Protein AF-A0A7Y0ES72-F1 (afdb_monomer)

Nearest PDB structures (foldseek):
  1p59-assembly1_A  TM=8.382E-01  e=2.654E-06  Geobacillus stearothermophilus
  1orp-assembly1_A  TM=8.183E-01  e=2.174E-06  Geobacillus stearothermophilus
  8a5g-assembly1_A  TM=7.424E-01  e=1.309E-05  Deinococcus radiodurans R1 = ATCC 13939 = DSM 20539
  4uob-assembly1_A  TM=7.318E-01  e=1.072E-05  Deinococcus radiodurans R1 = ATCC 13939 = DSM 20539
  2c2q-assembly1_A  TM=6.727E-01  e=1.117E-04  Deinococcus radiodurans R1 = ATCC 13939 = DSM 20539

Secondary structure (DSSP, 8-state):
-PPPEEE-HHHHHHHHHHHH--------SSHHHHHHHHHHHTTS-HHHHHHHHHHHHHTT--SHHHHHHS-HHHHHHHTGGGSSHHHHHHHHHHHHHHHHHHHSSS-TT-HHHHHHTTTTS-HHHHHHHHHHSTT--HHHHHHIIIIIS--------HHHHHHHHHTT-----SSHHHHHHHHGGGTTTS-HHHHHHHHHHHHHHHHH--SHHHHHHSGGGGEEE-----EEEE--S--B--TT--EEEEESS--HHHHHTTSSS-STT--HHHHHHHHHT--TT--GGG-S-HHHHHHHHHHHHHHTTEEEEESEEEEEESTT-GGG-EEEEE--HHHHHTTS---EEEEESHHHHHHIIIIIHHHHHHTT-TT--EEEEPP-STT-TTS-HHHHHHHHHHHHHHHH---

Mean predicted aligned error: 9.81 Å

Sequence (411 aa):
MSDVTTVTVRGLYETLLGLLGPTHWWPADCRFEIAMGAILTQNTAWSNVERALGRLKAADALHPQAIVELPADELAELIRSAGYCRTKAGYLQSFCAWLLQVCDDQDCLDDDRLRRCVDDRTDDELRAELLSIRGIGGETADDLMLYVFDRPAFIADRYARRMFETLGVRDLKSSYEGFHARVQPHVDSWSVEDLKEFHGLIDEFGKTCRSETDWQESVLSRYRLTFEKLEHVEHEFGPVWNADSRVLVLGSMPSPKSRQMRFYYGHPQNRFWPVMAAIFDDDSCLNPNGAISADALVEARRQFALRHHVALWDVVASCDIAGASDASIRNVVPNDIASIVARSNITHVFTTGAKAGQLYRKLCMPALAAAGFRELPMDVLPSTSPANAAMCLNRLVDAYRCVADCAVLSQ

Radius of gyration: 26.35 Å; Cα contacts (8 Å, |Δi|>4): 631; chains: 1; bounding box: 73×39×67 Å

Solvent-accessible surface area (backbone atoms only — not comparable to full-atom values): 22328 Å² total; per-residue (Å²): 131,82,77,71,43,81,30,38,70,66,50,46,46,54,50,44,41,74,73,71,46,89,61,80,46,75,96,60,95,46,37,66,55,44,50,53,45,51,63,36,36,61,94,35,62,63,77,28,29,54,53,14,54,52,38,26,54,75,65,70,36,76,40,51,62,45,45,53,70,44,55,59,70,60,44,15,58,46,30,42,66,20,48,68,20,67,62,48,32,53,23,54,27,41,49,26,52,51,48,48,68,53,53,78,45,86,78,70,75,46,55,70,56,52,29,50,46,54,71,92,48,54,73,68,56,48,48,54,55,42,51,67,34,60,82,34,47,72,60,45,32,29,47,37,33,35,69,38,44,66,35,76,45,66,65,51,43,73,42,46,48,55,50,44,46,60,19,61,47,84,83,67,44,91,47,56,69,50,35,26,68,69,49,40,78,80,47,72,66,52,52,49,65,57,41,40,40,44,47,28,45,36,47,60,54,34,70,75,37,86,46,73,63,44,47,62,72,32,87,58,46,45,36,33,57,43,78,78,68,68,39,82,44,68,59,90,59,81,69,48,68,54,55,74,15,19,26,38,40,25,36,37,64,79,37,65,52,10,56,75,67,63,44,84,78,48,46,90,70,35,40,52,62,66,32,53,23,63,53,66,78,42,65,72,52,61,62,80,92,63,79,59,54,73,68,58,44,53,50,34,36,51,52,46,30,54,74,56,12,36,19,40,50,42,42,38,35,30,29,31,30,33,82,71,44,75,70,46,59,40,81,73,39,66,42,76,59,53,67,52,47,79,59,29,54,47,63,38,37,37,17,44,17,70,65,16,35,52,49,30,61,72,59,43,48,60,54,24,40,73,74,69,50,72,80,62,48,73,47,69,36,81,46,44,48,62,87,43,70,89,59,51,70,69,60,49,30,65,68,47,37,62,57,45,54,56,32,65,63,74,130

pLDDT: mean 92.51, std 7.6, range [45.53, 98.62]

Organism: NCBI:txid2675322

Foldseek 3Di:
DQAFAEAALVRVLVVLCVVPPFLPDDDDPALLLLLLQLLLPVVFDSVLSVQLSVLCVVVVCSFLVSLLPDDLVVQLVSSVSSPPSSQSSQQSNQVSVVQCVQLVDRRCGPLVSQLCSCVVDDPVRQLVVQCVGRSRDPQSSQSCCLRRNQHDAARLDPLVVLLLVLLPPDPQDPDSVSNRVVCVLSCVLPGSSSRSRSVSSSVVVSVQQPDNVSSCPDPSNSYHYDYQDWDKDFLPADKLAAQAAAEEEAEAHAAPQCVVLRHHQRDPQQCVLVLLCLLQVHNQLDQVPVPDDSVSSRVSVSCSCHVLSYMYDYQFRIFIARRGDLSNTHPTDGDQPLVRVVRHNYQEYEYADDSRVVSCVVPVQVVNVVSVNNNRYYDYAYHSDVVPVVDDSVNSNVRCNVVSVSSPDDD

InterPro domains:
  IPR003265 HhH-GPD domain [PF00730] (37-176)
  IPR003265 HhH-GPD domain [SM00478] (40-208)
  IPR003265 HhH-GPD domain [cd00056] (32-206)
  IPR005122 Uracil-DNA glycosylase-like [PF03167] (242-390)
  IPR011257 DNA glycosylase [SSF48150] (10-210)
  IPR026353 Hypoxanthine-DNA glycosylase [TIGR04274] (237-394)
  IPR036895 Uracil-DNA glycosylase-like domain superfamily [G3DSA:3.40.470.10] (232-407)
  IPR036895 Uracil-DNA glycosylase-like domain superfamily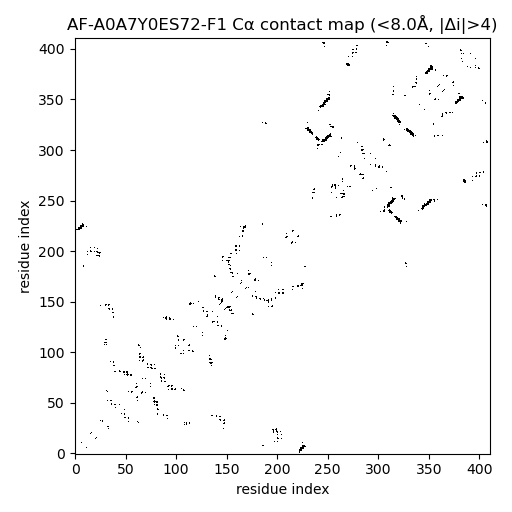 [SSF52141] (237-404)

Structure (mmCIF, N/CA/C/O backbone):
data_AF-A0A7Y0ES72-F1
#
_entry.id   AF-A0A7Y0ES72-F1
#
loop_
_atom_site.group_PDB
_atom_site.id
_atom_site.type_symbol
_atom_site.label_atom_id
_atom_site.label_alt_id
_atom_site.label_comp_id
_atom_site.label_asym_id
_atom_site.label_entity_id
_atom_site.label_seq_id
_atom_site.pdbx_PDB_ins_code
_atom_site.Cartn_x
_atom_site.Cartn_y
_atom_site.Cartn_z
_atom_site.occupancy
_atom_site.B_iso_or_equiv
_atom_site.auth_seq_id
_atom_site.auth_comp_id
_atom_site.auth_asym_id
_atom_site.auth_atom_id
_atom_site.pdbx_PDB_model_num
ATOM 1 N N . MET A 1 1 ? 25.112 15.294 24.352 1.00 45.53 1 MET A N 1
ATOM 2 C CA . MET A 1 1 ? 24.049 15.546 23.359 1.00 45.53 1 MET A CA 1
ATOM 3 C C . MET A 1 1 ? 23.875 14.241 22.616 1.00 45.53 1 MET A C 1
ATOM 5 O O . MET A 1 1 ? 24.814 13.838 21.951 1.00 45.53 1 MET A O 1
ATOM 9 N N . SER A 1 2 ? 22.793 13.505 22.863 1.00 57.16 2 SER A N 1
ATOM 10 C CA . SER A 1 2 ? 22.523 12.267 22.126 1.00 57.16 2 SER A CA 1
ATOM 11 C C . SER A 1 2 ? 22.350 12.604 20.647 1.00 57.16 2 SER A C 1
ATOM 13 O O . SER A 1 2 ? 21.584 13.518 20.335 1.00 57.16 2 SER A O 1
ATOM 15 N N . ASP A 1 3 ? 23.065 11.909 19.764 1.00 74.19 3 ASP A N 1
ATOM 16 C CA . ASP A 1 3 ? 22.938 12.099 18.319 1.00 74.19 3 ASP A CA 1
ATOM 17 C C . ASP A 1 3 ? 21.495 11.839 17.885 1.00 74.19 3 ASP A C 1
ATOM 19 O O . ASP A 1 3 ? 20.944 10.753 18.074 1.00 74.19 3 ASP A O 1
ATOM 23 N N . VAL A 1 4 ? 20.870 12.875 17.333 1.00 83.75 4 VAL A N 1
ATOM 24 C CA . VAL A 1 4 ? 19.517 12.795 16.795 1.00 83.75 4 VAL A CA 1
ATOM 25 C C . VAL A 1 4 ? 19.597 12.180 15.402 1.00 83.75 4 VAL A C 1
ATOM 27 O O . VAL A 1 4 ? 20.210 12.747 14.500 1.00 83.75 4 VAL A O 1
ATOM 30 N N . THR A 1 5 ? 18.969 11.021 15.220 1.00 91.81 5 THR A N 1
ATOM 31 C CA . THR A 1 5 ? 18.952 10.284 13.949 1.00 91.81 5 THR A CA 1
ATOM 32 C C . THR A 1 5 ? 17.715 10.656 13.137 1.00 91.81 5 THR A C 1
ATOM 34 O O . THR A 1 5 ? 16.609 10.709 13.666 1.00 91.81 5 THR A O 1
ATOM 37 N N . THR A 1 6 ? 17.869 10.906 11.840 1.00 91.94 6 THR A N 1
ATOM 38 C CA . THR A 1 6 ? 16.723 11.172 10.955 1.00 91.94 6 THR A CA 1
ATOM 39 C C . THR A 1 6 ? 16.151 9.862 10.411 1.00 91.94 6 THR A C 1
ATOM 41 O O . THR A 1 6 ? 16.920 8.988 10.019 1.00 91.94 6 THR A O 1
ATOM 44 N N . VAL A 1 7 ? 14.823 9.724 10.372 1.00 92.56 7 VAL A N 1
ATOM 45 C CA . VAL A 1 7 ? 14.117 8.542 9.844 1.00 92.56 7 VAL A CA 1
ATOM 46 C C . VAL A 1 7 ? 12.997 8.935 8.884 1.00 92.56 7 VAL A C 1
ATOM 48 O O . VAL A 1 7 ? 12.342 9.960 9.060 1.00 92.56 7 VAL A O 1
ATOM 51 N N . THR A 1 8 ? 12.759 8.112 7.865 1.00 91.81 8 THR A N 1
ATOM 52 C CA . THR A 1 8 ? 11.550 8.187 7.027 1.00 91.81 8 THR A CA 1
ATOM 53 C C . THR A 1 8 ? 10.389 7.448 7.701 1.00 91.81 8 THR A C 1
ATOM 55 O O . THR A 1 8 ? 10.585 6.785 8.719 1.00 91.81 8 THR A O 1
ATOM 58 N N . VAL A 1 9 ? 9.181 7.497 7.125 1.00 93.25 9 VAL A N 1
ATOM 59 C CA . VAL A 1 9 ? 8.044 6.678 7.597 1.00 93.25 9 VAL A CA 1
ATOM 60 C C . VAL A 1 9 ? 8.380 5.180 7.532 1.00 93.25 9 VAL A C 1
ATOM 62 O O . VAL A 1 9 ? 8.110 4.449 8.481 1.00 93.25 9 VAL A O 1
ATOM 65 N N . ARG A 1 10 ? 9.066 4.729 6.470 1.00 91.19 10 ARG A N 1
ATOM 66 C CA . ARG A 1 10 ? 9.542 3.339 6.382 1.00 91.19 10 ARG A CA 1
ATOM 67 C C . ARG A 1 10 ? 10.609 3.021 7.427 1.00 91.19 10 ARG A C 1
ATOM 69 O O . ARG A 1 10 ? 10.532 1.981 8.070 1.00 91.19 10 ARG A O 1
ATOM 76 N N . GLY A 1 11 ? 11.554 3.935 7.649 1.00 92.38 11 GLY A N 1
ATOM 77 C CA . GLY A 1 11 ? 12.556 3.775 8.703 1.00 92.38 11 GLY A CA 1
ATOM 78 C C . GLY A 1 11 ? 11.941 3.730 10.107 1.00 92.38 11 GLY A C 1
ATOM 79 O O . GLY A 1 11 ? 12.442 3.011 10.968 1.00 92.38 11 GLY A O 1
ATOM 80 N N . LEU A 1 12 ? 10.836 4.448 10.342 1.00 95.94 12 LEU A N 1
ATOM 81 C CA . LEU A 1 12 ? 10.063 4.352 11.581 1.00 95.94 12 LEU A CA 1
ATOM 82 C C . LEU A 1 12 ? 9.433 2.962 11.737 1.00 95.94 12 LEU A C 1
ATOM 84 O O . LEU A 1 12 ? 9.606 2.362 12.794 1.00 95.94 12 LEU A O 1
ATOM 88 N N . TYR A 1 13 ? 8.773 2.435 10.701 1.00 96.12 13 TYR A N 1
ATOM 89 C CA . TYR A 1 13 ? 8.240 1.065 10.704 1.00 96.12 13 TYR A CA 1
ATOM 90 C C . TYR A 1 13 ? 9.321 0.035 11.054 1.00 96.12 13 TYR A C 1
ATOM 92 O O . TYR A 1 13 ? 9.152 -0.739 11.990 1.00 96.12 13 TYR A O 1
ATOM 100 N N . GLU A 1 14 ? 10.474 0.087 10.385 1.00 94.19 14 GLU A N 1
ATOM 101 C CA . GLU A 1 14 ? 11.594 -0.831 10.640 1.00 94.19 14 GLU A CA 1
ATOM 102 C C . GLU A 1 14 ? 12.168 -0.674 12.055 1.00 94.19 14 GLU A C 1
ATOM 104 O O . GLU A 1 14 ? 12.526 -1.660 12.701 1.00 94.19 14 GLU A O 1
ATOM 109 N N . THR A 1 15 ? 12.218 0.561 12.564 1.00 94.94 15 THR A N 1
ATOM 110 C CA . THR A 1 15 ? 12.662 0.848 13.934 1.00 94.94 15 THR A CA 1
ATOM 111 C C . THR A 1 15 ? 11.706 0.237 14.954 1.00 94.94 15 THR A C 1
ATOM 113 O O . THR A 1 15 ? 12.158 -0.434 15.878 1.00 94.94 15 THR A O 1
ATOM 116 N N . LEU A 1 16 ? 10.397 0.443 14.792 1.00 96.75 16 LEU A N 1
ATOM 117 C CA . LEU A 1 16 ? 9.387 -0.116 15.690 1.00 96.75 16 LEU A CA 1
ATOM 118 C C . LEU A 1 16 ? 9.378 -1.644 15.632 1.00 96.75 16 LEU A C 1
ATOM 120 O O . LEU A 1 16 ? 9.406 -2.287 16.679 1.00 96.75 16 LEU A O 1
ATOM 124 N N . LEU A 1 17 ? 9.428 -2.219 14.428 1.00 95.81 17 LEU A N 1
ATOM 125 C CA . LEU A 1 17 ? 9.467 -3.664 14.226 1.00 95.81 17 LEU A CA 1
ATOM 126 C C . LEU A 1 17 ? 10.704 -4.291 14.884 1.00 95.81 17 LEU A C 1
ATOM 128 O O . LEU A 1 17 ? 10.604 -5.334 15.522 1.00 95.81 17 LEU A O 1
ATOM 132 N N . GLY A 1 18 ? 11.868 -3.642 14.792 1.00 95.44 18 GLY A N 1
ATOM 133 C CA . GLY A 1 18 ? 13.082 -4.098 15.472 1.00 95.44 18 GLY A CA 1
ATOM 134 C C . GLY A 1 18 ? 13.023 -3.992 17.002 1.00 95.44 18 GLY A C 1
ATOM 135 O O . GLY A 1 18 ? 13.729 -4.729 17.688 1.00 95.44 18 GLY A O 1
ATOM 136 N N . LEU A 1 19 ? 12.203 -3.085 17.542 1.00 94.06 19 LEU A N 1
ATOM 137 C CA . LEU A 1 19 ? 12.043 -2.876 18.984 1.00 94.06 19 LEU A CA 1
ATOM 138 C C . LEU A 1 19 ? 11.017 -3.822 19.613 1.00 94.06 19 LEU A C 1
ATOM 140 O O . LEU A 1 19 ? 11.255 -4.319 20.712 1.00 94.06 19 LEU A O 1
ATOM 144 N N . LEU A 1 20 ? 9.880 -4.025 18.948 1.00 95.62 20 LEU A N 1
ATOM 145 C CA . LEU A 1 20 ? 8.733 -4.756 19.492 1.00 95.62 20 LEU A CA 1
ATOM 146 C C . LEU A 1 20 ? 8.608 -6.178 18.932 1.00 95.62 20 LEU A C 1
ATOM 148 O O . LEU A 1 20 ? 8.027 -7.041 19.587 1.00 95.62 20 LEU A O 1
ATOM 152 N N . GLY A 1 21 ? 9.182 -6.439 17.756 1.00 94.81 21 GLY A N 1
ATOM 153 C CA . GLY A 1 21 ? 8.857 -7.618 16.957 1.00 94.81 21 GLY A CA 1
ATOM 154 C C . GLY A 1 21 ? 7.475 -7.507 16.296 1.00 94.81 21 GLY A C 1
ATOM 155 O O . GLY A 1 21 ? 6.785 -6.504 16.483 1.00 94.81 21 GLY A O 1
ATOM 156 N N . PRO A 1 22 ? 7.073 -8.515 15.500 1.00 93.75 22 PRO A N 1
ATOM 157 C CA . PRO A 1 22 ? 5.745 -8.563 14.894 1.00 93.75 22 PRO A CA 1
ATOM 158 C C . PRO A 1 22 ? 4.641 -8.594 15.955 1.00 93.75 22 PRO A C 1
ATOM 160 O O . PRO A 1 22 ? 4.715 -9.354 16.922 1.00 93.75 22 PRO A O 1
ATOM 163 N N . THR A 1 23 ? 3.608 -7.791 15.748 1.00 92.19 23 THR A N 1
ATOM 164 C CA . THR A 1 23 ? 2.480 -7.612 16.664 1.00 92.19 23 THR A CA 1
ATOM 165 C C . THR A 1 23 ? 1.334 -8.567 16.366 1.00 92.19 23 THR A C 1
ATOM 167 O O . THR A 1 23 ? 0.600 -8.925 17.285 1.00 92.19 23 THR A O 1
ATOM 170 N N . HIS A 1 24 ? 1.176 -8.996 15.104 1.00 85.25 24 HIS A N 1
ATOM 171 C CA . HIS A 1 24 ? 0.034 -9.807 14.650 1.00 85.25 24 HIS A CA 1
ATOM 172 C C . HIS A 1 24 ? -1.326 -9.193 15.028 1.00 85.25 24 HIS A C 1
ATOM 174 O O . HIS A 1 24 ? -2.307 -9.893 15.279 1.00 85.25 24 HIS A O 1
ATOM 180 N N . TRP A 1 25 ? -1.362 -7.864 15.087 1.00 81.00 25 TRP A N 1
ATOM 181 C CA . TRP A 1 25 ? -2.530 -7.070 15.437 1.00 81.00 25 TRP A CA 1
ATOM 182 C C . TRP A 1 25 ? -3.544 -7.160 14.283 1.00 81.00 25 TRP A C 1
ATOM 184 O O . TRP A 1 25 ? -3.176 -6.991 13.122 1.00 81.00 25 TRP A O 1
ATOM 194 N N . TRP A 1 26 ? -4.819 -7.492 14.474 1.00 82.62 26 TRP A N 1
ATOM 195 C CA . TRP A 1 26 ? -5.736 -7.308 15.602 1.00 82.62 26 TRP A CA 1
ATOM 196 C C . TRP A 1 26 ? -6.264 -8.667 16.117 1.00 82.62 26 TRP A C 1
ATOM 198 O O . TRP A 1 26 ? -6.679 -9.487 15.297 1.00 82.62 26 TRP A O 1
ATOM 208 N N . PRO A 1 27 ? -6.315 -8.933 17.439 1.00 79.06 27 PRO A N 1
ATOM 209 C CA . PRO A 1 27 ? -6.824 -10.203 17.964 1.00 79.06 27 PRO A CA 1
ATOM 210 C C . PRO A 1 27 ? -8.360 -10.286 17.878 1.00 79.06 27 PRO A C 1
ATOM 212 O O . PRO A 1 27 ? -9.061 -9.697 18.702 1.00 79.06 27 PRO A O 1
ATOM 215 N N . ALA A 1 28 ? -8.884 -11.016 16.894 1.00 84.00 28 ALA A N 1
ATOM 216 C CA . ALA A 1 28 ? -10.315 -11.284 16.721 1.00 84.00 28 ALA A CA 1
ATOM 217 C C . ALA A 1 28 ? -10.543 -12.655 16.063 1.00 84.00 28 ALA A C 1
ATOM 219 O O . ALA A 1 28 ? -9.661 -13.148 15.359 1.00 84.00 28 ALA A O 1
ATOM 220 N N . ASP A 1 29 ? -11.722 -13.251 16.272 1.00 83.44 29 ASP A N 1
ATOM 221 C CA . ASP A 1 29 ? -12.045 -14.568 15.701 1.00 83.44 29 ASP A CA 1
ATOM 222 C C . ASP A 1 29 ? -12.393 -14.481 14.204 1.00 83.44 29 ASP A C 1
ATOM 224 O O . ASP A 1 29 ? -12.173 -15.438 13.462 1.00 83.44 29 ASP A O 1
ATOM 228 N N . CYS A 1 30 ? -12.943 -13.344 13.760 1.00 90.00 30 CYS A N 1
ATOM 229 C CA . CYS A 1 30 ? -13.342 -13.090 12.374 1.00 90.00 30 CYS A CA 1
ATOM 230 C C . CYS A 1 30 ? -13.370 -11.585 12.049 1.00 90.00 30 CYS A C 1
ATOM 232 O O . CYS A 1 30 ? -13.367 -10.730 12.943 1.00 90.00 30 CYS A O 1
ATOM 234 N N . ARG A 1 31 ? -13.471 -11.235 10.762 1.00 92.69 31 ARG A N 1
ATOM 235 C CA . ARG A 1 31 ? -13.553 -9.842 10.280 1.00 92.69 31 ARG A CA 1
ATOM 236 C C . ARG A 1 31 ? -14.779 -9.106 10.803 1.00 92.69 31 ARG A C 1
ATOM 238 O O . ARG A 1 31 ? -14.703 -7.909 11.077 1.00 92.69 31 ARG A O 1
ATOM 245 N N . PHE A 1 32 ? -15.903 -9.803 10.972 1.00 93.81 32 PHE A N 1
ATOM 246 C CA . PHE A 1 32 ? -17.111 -9.177 11.507 1.00 93.81 32 PHE A CA 1
ATOM 247 C C . PHE A 1 32 ? -16.923 -8.729 12.964 1.00 93.81 32 PHE A C 1
ATOM 249 O O . PHE A 1 32 ? -17.341 -7.631 13.337 1.00 93.81 32 PHE A O 1
ATOM 256 N N . GLU A 1 33 ? -16.224 -9.523 13.779 1.00 94.38 33 GLU A N 1
ATOM 257 C CA . GLU A 1 33 ? -15.869 -9.120 15.140 1.00 94.38 33 GLU A CA 1
ATOM 258 C C . GLU A 1 33 ? -14.963 -7.884 15.148 1.00 94.38 33 GLU A C 1
ATOM 260 O O . GLU A 1 33 ? -15.192 -6.980 15.955 1.00 94.38 33 GLU A O 1
ATOM 265 N N . ILE A 1 34 ? -13.998 -7.798 14.224 1.00 94.94 34 ILE A N 1
ATOM 266 C CA . ILE A 1 34 ? -13.159 -6.600 14.068 1.00 94.94 34 ILE A CA 1
ATOM 267 C C . ILE A 1 34 ? -14.024 -5.377 13.750 1.00 94.94 34 ILE A C 1
ATOM 269 O O . ILE A 1 34 ? -13.874 -4.342 14.398 1.00 94.94 34 ILE A O 1
ATOM 273 N N . ALA A 1 35 ? -14.975 -5.499 12.818 1.00 96.25 35 ALA A N 1
ATOM 274 C CA . ALA A 1 35 ? -15.873 -4.403 12.455 1.00 96.25 35 ALA A CA 1
ATOM 275 C C . ALA A 1 35 ? -16.667 -3.878 13.665 1.00 96.25 35 ALA A C 1
ATOM 277 O O . ALA A 1 35 ? -16.737 -2.669 13.903 1.00 96.25 35 ALA A O 1
ATOM 278 N N . MET A 1 36 ? -17.226 -4.785 14.473 1.00 96.88 36 MET A N 1
ATOM 279 C CA . MET A 1 36 ? -17.927 -4.414 15.708 1.00 96.88 36 MET A CA 1
ATOM 280 C C . MET A 1 36 ? -16.969 -3.790 16.728 1.00 96.88 36 MET A C 1
ATOM 282 O O . MET A 1 36 ? -17.304 -2.784 17.357 1.00 96.88 36 MET A O 1
ATOM 286 N N . GLY A 1 37 ? -15.770 -4.359 16.876 1.00 96.62 37 GLY A N 1
ATOM 287 C CA . GLY A 1 37 ? -14.715 -3.862 17.752 1.00 96.62 37 GLY A CA 1
ATOM 288 C C . GLY A 1 37 ? -14.312 -2.425 17.426 1.00 96.62 37 GLY A C 1
ATOM 289 O O . GLY A 1 37 ? -14.299 -1.590 18.328 1.00 96.62 37 GLY A O 1
ATOM 290 N N . ALA A 1 38 ? -14.075 -2.103 16.153 1.00 96.69 38 ALA A N 1
ATOM 291 C CA . ALA A 1 38 ? -13.709 -0.760 15.700 1.00 96.69 38 ALA A CA 1
ATOM 292 C C . ALA A 1 38 ? -14.773 0.292 16.067 1.00 96.69 38 ALA A C 1
ATOM 294 O O . ALA A 1 38 ? -14.461 1.346 16.627 1.00 96.69 38 ALA A O 1
ATOM 295 N N . ILE A 1 39 ? -16.057 -0.020 15.861 1.00 98.06 39 ILE A N 1
ATOM 296 C CA . ILE A 1 39 ? -17.169 0.871 16.240 1.00 98.06 39 ILE A CA 1
ATOM 297 C C . ILE A 1 39 ? -17.263 1.013 17.770 1.00 98.06 39 ILE A C 1
ATOM 299 O O . ILE A 1 39 ? -17.487 2.105 18.305 1.00 98.06 39 ILE A O 1
ATOM 303 N N . LEU A 1 40 ? -17.084 -0.087 18.506 1.00 97.44 40 LEU A N 1
ATOM 304 C CA . LEU A 1 40 ? -17.181 -0.105 19.964 1.00 97.44 40 LEU A CA 1
ATOM 305 C C . LEU A 1 40 ? -15.986 0.555 20.667 1.00 97.44 40 LEU A C 1
ATOM 307 O O . LEU A 1 40 ? -16.175 1.078 21.768 1.00 97.44 40 LEU A O 1
ATOM 311 N N . THR A 1 41 ? -14.802 0.597 20.055 1.00 95.19 41 THR A N 1
ATOM 312 C CA . THR A 1 41 ? -13.588 1.227 20.610 1.00 95.19 41 THR A CA 1
ATOM 313 C C . THR A 1 41 ? -13.674 2.751 20.662 1.00 95.19 41 THR A C 1
ATOM 315 O O . THR A 1 41 ? -13.007 3.377 21.487 1.00 95.19 41 THR A O 1
ATOM 318 N N . GLN A 1 42 ? -14.567 3.375 19.887 1.00 93.94 42 GLN A N 1
ATOM 319 C CA . GLN A 1 42 ? -14.748 4.830 19.891 1.00 93.94 42 GLN A CA 1
ATOM 320 C C . GLN A 1 42 ? -14.943 5.380 21.318 1.00 93.94 42 GLN A C 1
ATOM 322 O O . GLN A 1 42 ? -15.961 5.133 21.972 1.00 93.94 42 GLN A O 1
ATOM 327 N N . ASN A 1 43 ? -13.970 6.153 21.811 1.00 92.00 43 ASN A N 1
ATOM 328 C CA . ASN A 1 43 ? -13.936 6.686 23.181 1.00 92.00 43 ASN A CA 1
ATOM 329 C C . ASN A 1 43 ? -14.075 5.610 24.277 1.00 92.00 43 ASN A C 1
ATOM 331 O O . ASN A 1 43 ? -14.810 5.797 25.251 1.00 92.00 43 ASN A O 1
ATOM 335 N N . THR A 1 44 ? -13.449 4.442 24.122 1.00 93.75 44 THR A N 1
ATOM 336 C CA . THR A 1 44 ? -13.622 3.302 25.037 1.00 93.75 44 THR A CA 1
ATOM 337 C C . THR A 1 44 ? -12.363 2.455 25.136 1.00 93.75 44 THR A C 1
ATOM 339 O O . THR A 1 44 ? -11.701 2.189 24.145 1.00 93.75 44 THR A O 1
ATOM 342 N N . ALA A 1 45 ? -12.028 2.016 26.350 1.00 91.50 45 ALA A N 1
ATOM 343 C CA . ALA A 1 45 ? -10.906 1.108 26.566 1.00 91.50 45 ALA A CA 1
ATOM 344 C C . ALA A 1 45 ? -11.208 -0.294 26.014 1.00 91.50 45 ALA A C 1
ATOM 346 O O . ALA A 1 45 ? -12.303 -0.814 26.236 1.00 91.50 45 ALA A O 1
ATOM 347 N N . TRP A 1 46 ? -10.216 -0.934 25.391 1.00 91.69 46 TRP A N 1
ATOM 348 C CA . TRP A 1 46 ? -10.366 -2.251 24.759 1.00 91.69 46 TRP A CA 1
ATOM 349 C C . TRP A 1 46 ? -10.962 -3.325 25.687 1.00 91.69 46 TRP A C 1
ATOM 351 O O . TRP A 1 46 ? -11.894 -4.019 25.301 1.00 91.69 46 TRP A O 1
ATOM 361 N N . SER A 1 47 ? -10.562 -3.375 26.963 1.00 93.81 47 SER A N 1
ATOM 362 C CA . SER A 1 47 ? -11.109 -4.345 27.933 1.00 93.81 47 SER A CA 1
ATOM 363 C C . SER A 1 47 ? -12.627 -4.237 28.150 1.00 93.81 47 SER A C 1
ATOM 365 O O . SER A 1 47 ? -13.295 -5.203 28.522 1.00 93.81 47 SER A O 1
ATOM 367 N N . ASN A 1 48 ? -13.212 -3.062 27.916 1.00 97.00 48 ASN A N 1
ATOM 368 C CA . ASN A 1 48 ? -14.659 -2.868 27.953 1.00 97.00 48 ASN A CA 1
ATOM 369 C C . ASN A 1 48 ? -15.345 -3.279 26.643 1.00 97.00 48 ASN A C 1
ATOM 371 O O . ASN A 1 48 ? -16.513 -3.684 26.683 1.00 97.00 48 ASN A O 1
ATOM 375 N N . VAL A 1 49 ? -14.631 -3.179 25.520 1.00 96.19 49 VAL A N 1
ATOM 376 C CA . VAL A 1 49 ? -15.061 -3.661 24.203 1.00 96.19 49 VAL A CA 1
ATOM 377 C C . VAL A 1 49 ? -15.087 -5.185 24.192 1.00 96.19 49 VAL A C 1
ATOM 379 O O . VAL A 1 49 ? -16.126 -5.750 23.875 1.00 96.19 49 VAL A O 1
ATOM 382 N N . GLU A 1 50 ? -14.034 -5.852 24.671 1.00 95.62 50 GLU A N 1
ATOM 383 C CA . GLU A 1 50 ? -13.983 -7.319 24.805 1.00 95.62 50 GLU A CA 1
ATOM 384 C C . GLU A 1 50 ? -15.168 -7.856 25.616 1.00 95.62 50 GLU A C 1
ATOM 386 O O . GLU A 1 50 ? -15.826 -8.824 25.237 1.00 95.62 50 GLU A O 1
ATOM 391 N N . ARG A 1 51 ? -15.516 -7.175 26.715 1.00 97.19 51 ARG A N 1
ATOM 392 C CA . ARG A 1 51 ? -16.697 -7.514 27.519 1.00 97.19 51 ARG A CA 1
ATOM 393 C C . ARG A 1 51 ? -18.015 -7.345 26.762 1.00 97.19 51 ARG A C 1
ATOM 395 O O . ARG A 1 51 ? -18.942 -8.110 27.017 1.00 97.19 51 ARG A O 1
ATOM 402 N N . ALA A 1 52 ? -18.126 -6.338 25.897 1.00 97.56 52 ALA A N 1
ATOM 403 C CA . ALA A 1 52 ? -19.316 -6.113 25.079 1.00 97.56 52 ALA A CA 1
ATOM 404 C C . ALA A 1 52 ? -19.423 -7.176 23.976 1.00 97.56 52 ALA A C 1
ATOM 406 O O . ALA A 1 52 ? -20.470 -7.804 23.847 1.00 97.56 52 ALA A O 1
ATOM 407 N N . LEU A 1 53 ? -18.330 -7.442 23.256 1.00 96.50 53 LEU A N 1
ATOM 408 C CA . LEU A 1 53 ? -18.251 -8.487 22.232 1.00 96.50 53 LEU A CA 1
ATOM 409 C C . LEU A 1 53 ? -18.561 -9.868 22.820 1.00 96.50 53 LEU A C 1
ATOM 411 O O . LEU A 1 53 ? -19.394 -10.589 22.282 1.00 96.50 53 LEU A O 1
ATOM 415 N N . GLY A 1 54 ? -17.998 -10.204 23.985 1.00 96.44 54 GLY A N 1
ATOM 416 C CA . GLY A 1 54 ? -18.298 -11.460 24.677 1.00 96.44 54 GLY A CA 1
ATOM 417 C C . GLY A 1 54 ? -19.774 -11.608 25.066 1.00 96.44 54 GLY A C 1
ATOM 418 O O . GLY A 1 54 ? -20.318 -12.708 25.008 1.00 96.44 54 GLY A O 1
ATOM 419 N N . ARG A 1 55 ? -20.455 -10.507 25.416 1.00 97.69 55 ARG A N 1
ATOM 420 C CA . ARG A 1 55 ? -21.905 -10.511 25.683 1.00 97.69 55 ARG A CA 1
ATOM 421 C C . ARG A 1 55 ? -22.731 -10.671 24.413 1.00 97.69 55 ARG A C 1
ATOM 423 O O . ARG A 1 55 ? -23.709 -11.406 24.450 1.00 97.69 55 ARG A O 1
ATOM 430 N N . LEU A 1 56 ? -22.336 -10.021 23.317 1.00 96.50 56 LEU A N 1
ATOM 431 C CA . LEU A 1 56 ? -22.972 -10.211 22.011 1.00 96.50 56 LEU A CA 1
ATOM 432 C C . LEU A 1 56 ? -22.844 -11.669 21.556 1.00 96.50 56 LEU A C 1
ATOM 434 O O . LEU A 1 56 ? -23.850 -12.269 21.195 1.00 96.50 56 LEU A O 1
ATOM 438 N N . LYS A 1 57 ? -21.650 -12.269 21.668 1.00 94.25 57 LYS A N 1
ATOM 439 C CA . LYS A 1 57 ? -21.417 -13.697 21.379 1.00 94.25 57 LYS A CA 1
ATOM 440 C C . LYS A 1 57 ? -22.287 -14.607 22.248 1.00 94.25 57 LYS A C 1
ATOM 442 O O . LYS A 1 57 ? -22.949 -15.497 21.734 1.00 94.25 57 LYS A O 1
ATOM 447 N N . ALA A 1 58 ? -22.328 -14.369 23.561 1.00 96.25 58 ALA A N 1
ATOM 448 C CA . ALA A 1 58 ? -23.132 -15.176 24.483 1.00 96.25 58 ALA A CA 1
ATOM 449 C C . ALA A 1 58 ? -24.649 -15.069 24.236 1.00 96.25 58 ALA A C 1
ATOM 451 O O . ALA A 1 58 ? -25.391 -15.967 24.628 1.00 96.25 58 ALA A O 1
ATOM 452 N N . ALA A 1 59 ? -25.097 -13.976 23.617 1.00 95.75 59 ALA A N 1
ATOM 453 C CA . ALA A 1 59 ? -26.484 -13.749 23.229 1.00 95.75 59 ALA A CA 1
ATOM 454 C C . ALA A 1 59 ? -26.790 -14.166 21.778 1.00 95.75 59 ALA A C 1
ATOM 456 O O . ALA A 1 59 ? -27.889 -13.888 21.312 1.00 95.75 59 ALA A O 1
ATOM 457 N N . ASP A 1 60 ? -25.833 -14.777 21.066 1.00 92.50 60 ASP A N 1
ATOM 458 C CA . ASP A 1 60 ? -25.927 -15.099 19.631 1.00 92.50 60 ASP A CA 1
ATOM 459 C C . ASP A 1 60 ? -26.279 -13.879 18.752 1.00 92.50 60 ASP A C 1
ATOM 461 O O . ASP A 1 60 ? -26.912 -13.967 17.705 1.00 92.50 60 ASP A O 1
ATOM 465 N N . ALA A 1 61 ? -25.874 -12.692 19.211 1.00 93.69 61 ALA A N 1
ATOM 466 C CA . ALA A 1 61 ? -26.176 -11.411 18.582 1.00 93.69 61 ALA A CA 1
ATOM 467 C C . ALA A 1 61 ? -25.010 -10.879 17.740 1.00 93.69 61 ALA A C 1
ATOM 469 O O . ALA A 1 61 ? -25.127 -9.812 17.146 1.00 93.69 61 ALA A O 1
ATOM 470 N N . LEU A 1 62 ? -23.871 -11.582 17.681 1.00 90.88 62 LEU A N 1
ATOM 471 C CA . LEU A 1 62 ? -22.722 -11.187 16.858 1.00 90.88 62 LEU A CA 1
ATOM 472 C C . LEU A 1 62 ? -22.921 -11.616 15.391 1.00 90.88 62 LEU A C 1
ATOM 474 O O . LEU A 1 62 ? -22.095 -12.315 14.814 1.00 90.88 62 LEU A O 1
ATOM 478 N N . HIS A 1 63 ? -24.027 -11.166 14.799 1.00 91.38 63 HIS A N 1
ATOM 479 C CA . HIS A 1 63 ? -24.407 -11.398 13.408 1.00 91.38 63 HIS A CA 1
ATOM 480 C C . HIS A 1 63 ? -25.104 -10.143 12.847 1.00 91.38 63 HIS A C 1
ATOM 482 O O . HIS A 1 63 ? -25.947 -9.582 13.552 1.00 91.38 63 HIS A O 1
ATOM 488 N N . PRO A 1 64 ? -24.838 -9.694 11.601 1.00 92.88 64 PRO A N 1
ATOM 489 C CA . PRO A 1 64 ? -25.427 -8.462 11.060 1.00 92.88 64 PRO A CA 1
ATOM 490 C C . PRO A 1 64 ? -26.956 -8.411 11.135 1.00 92.88 64 PRO A C 1
ATOM 492 O O . PRO A 1 64 ? -27.510 -7.440 11.650 1.00 92.88 64 PRO A O 1
ATOM 495 N N . GLN A 1 65 ? -27.634 -9.480 10.701 1.00 92.25 65 GLN A N 1
ATOM 496 C CA . GLN A 1 65 ? -29.095 -9.592 10.794 1.00 92.25 65 GLN A CA 1
ATOM 497 C C . GLN A 1 65 ? -29.590 -9.490 12.246 1.00 92.25 65 GLN A C 1
ATOM 499 O O . GLN A 1 65 ? -30.479 -8.691 12.532 1.00 92.25 65 GLN A O 1
ATOM 504 N N . ALA A 1 66 ? -28.965 -10.224 13.177 1.00 94.19 66 ALA A N 1
ATOM 505 C CA . ALA A 1 66 ? -29.346 -10.201 14.586 1.00 94.19 66 ALA A CA 1
ATOM 506 C C . ALA A 1 66 ? -29.186 -8.800 15.196 1.00 94.19 66 ALA A C 1
ATOM 508 O O . ALA A 1 66 ? -30.078 -8.339 15.898 1.00 94.19 66 ALA A O 1
ATOM 509 N N . ILE A 1 67 ? -28.095 -8.085 14.888 1.00 96.38 67 ILE A N 1
ATOM 510 C CA . ILE A 1 67 ? -27.874 -6.705 15.350 1.00 96.38 67 ILE A CA 1
ATOM 511 C C . ILE A 1 67 ? -28.972 -5.757 14.850 1.00 96.38 67 ILE A C 1
ATOM 513 O O . ILE A 1 67 ? -29.441 -4.909 15.614 1.00 96.38 67 ILE A O 1
ATOM 517 N N . VAL A 1 68 ? -29.370 -5.875 13.579 1.00 95.56 68 VAL A N 1
ATOM 518 C CA . VAL A 1 68 ? -30.412 -5.026 12.975 1.00 95.56 68 VAL A CA 1
ATOM 519 C C . VAL A 1 68 ? -31.789 -5.314 13.574 1.00 95.56 68 VAL A C 1
ATOM 521 O O . VAL A 1 68 ? -32.550 -4.377 13.813 1.00 95.56 68 VAL A O 1
ATOM 524 N N . GLU A 1 69 ? -32.106 -6.580 13.840 1.00 95.56 69 GLU A N 1
ATOM 525 C CA . GLU A 1 69 ? -33.400 -6.998 14.390 1.00 95.56 69 GLU A CA 1
ATOM 526 C C . GLU A 1 69 ? -33.532 -6.752 15.897 1.00 95.56 69 GLU A C 1
ATOM 528 O O . GLU A 1 69 ? -34.649 -6.571 16.394 1.00 95.56 69 GLU A O 1
ATOM 533 N N . LEU A 1 70 ? -32.416 -6.725 16.634 1.00 96.81 70 LEU A N 1
ATOM 534 C CA . LEU A 1 70 ? -32.443 -6.555 18.082 1.00 96.81 70 LEU A CA 1
ATOM 535 C C . LEU A 1 70 ? -33.025 -5.182 18.467 1.00 96.81 70 LEU A C 1
ATOM 537 O O . LEU A 1 70 ? -32.577 -4.149 17.949 1.00 96.81 70 LEU A O 1
ATOM 541 N N . PRO A 1 71 ? -33.965 -5.113 19.430 1.00 97.44 71 PRO A N 1
ATOM 542 C CA . PRO A 1 71 ? -34.439 -3.837 19.947 1.00 97.44 71 PRO A CA 1
ATOM 543 C C . PRO A 1 71 ? -33.279 -2.984 20.473 1.00 97.44 71 PRO A C 1
ATOM 545 O O . PRO A 1 71 ? -32.413 -3.463 21.207 1.00 97.44 71 PRO A O 1
ATOM 548 N N . ALA A 1 72 ? -33.268 -1.693 20.131 1.00 94.88 72 ALA A N 1
ATOM 549 C CA . ALA A 1 72 ? -32.134 -0.809 20.420 1.00 94.88 72 ALA A CA 1
ATOM 550 C C . ALA A 1 72 ? -31.766 -0.740 21.917 1.00 94.88 72 ALA A C 1
ATOM 552 O O . ALA A 1 72 ? -30.586 -0.633 22.253 1.00 94.88 72 ALA A O 1
ATOM 553 N N . ASP A 1 73 ? -32.751 -0.828 22.817 1.00 96.94 73 ASP A N 1
ATOM 554 C CA . ASP A 1 73 ? -32.515 -0.844 24.266 1.00 96.94 73 ASP A CA 1
ATOM 555 C C . ASP A 1 73 ? -31.857 -2.151 24.742 1.00 96.94 73 ASP A C 1
ATOM 557 O O . ASP A 1 73 ? -30.995 -2.115 25.622 1.00 96.94 73 ASP A O 1
ATOM 561 N N . GLU A 1 74 ? -32.196 -3.290 24.131 1.00 97.88 74 GLU A N 1
ATOM 562 C CA . GLU A 1 74 ? -31.565 -4.585 24.414 1.00 97.88 74 GLU A CA 1
ATOM 563 C C . GLU A 1 74 ? -30.132 -4.627 23.874 1.00 97.88 74 GLU A C 1
ATOM 565 O O . GLU A 1 74 ? -29.206 -5.045 24.571 1.00 97.88 74 GLU A 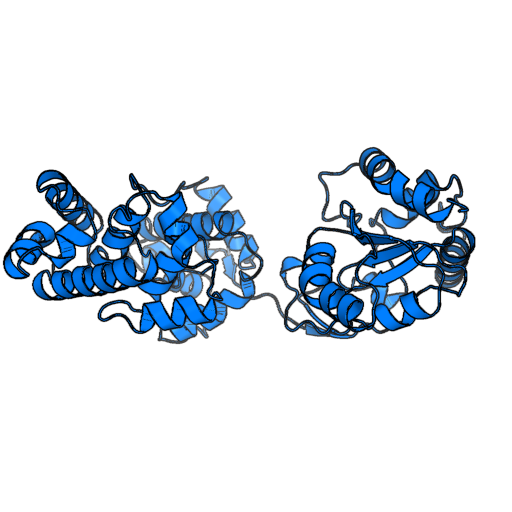O 1
ATOM 570 N N . LEU A 1 75 ? -29.905 -4.091 22.671 1.00 98.25 75 LEU A N 1
ATOM 571 C CA . LEU A 1 75 ? -28.557 -3.973 22.118 1.00 98.25 75 LEU A CA 1
ATOM 572 C C . LEU A 1 75 ? -27.677 -3.067 22.987 1.00 98.25 75 LEU A C 1
ATOM 574 O O . LEU A 1 75 ? -26.546 -3.424 23.325 1.00 98.25 75 LEU A O 1
ATOM 578 N N . ALA A 1 76 ? -28.210 -1.915 23.406 1.00 98.06 76 ALA A N 1
ATOM 579 C CA . ALA A 1 76 ? -27.525 -0.982 24.297 1.00 98.06 76 ALA A CA 1
ATOM 580 C C . ALA A 1 76 ? -27.180 -1.610 25.660 1.00 98.06 76 ALA A C 1
ATOM 582 O O . ALA A 1 76 ? -26.168 -1.257 26.274 1.00 98.06 76 ALA A O 1
ATOM 583 N N . GLU A 1 77 ? -28.002 -2.541 26.135 1.00 98.25 77 GLU A N 1
ATOM 584 C CA . GLU A 1 77 ? -27.787 -3.302 27.361 1.00 98.25 77 GLU A CA 1
ATOM 585 C C . GLU A 1 77 ? -26.624 -4.304 27.227 1.00 98.25 77 GLU A C 1
ATOM 587 O O . GLU A 1 77 ? -25.742 -4.350 28.102 1.00 98.25 77 GLU A O 1
ATOM 592 N N . LEU A 1 78 ? -26.570 -5.042 26.110 1.00 98.25 78 LEU A N 1
ATOM 593 C CA . LEU A 1 78 ? -25.489 -5.984 25.791 1.00 98.25 78 LEU A CA 1
ATOM 594 C C . LEU A 1 78 ? -24.136 -5.272 25.697 1.00 98.25 78 LEU A C 1
ATOM 596 O O . LEU A 1 78 ? -23.161 -5.712 26.313 1.00 98.25 78 LEU A O 1
ATOM 600 N N . ILE A 1 79 ? -24.094 -4.116 25.029 1.00 98.25 79 ILE A N 1
ATOM 601 C CA . ILE A 1 79 ? -22.858 -3.344 24.822 1.00 98.25 79 ILE A CA 1
ATOM 602 C C . ILE A 1 79 ? -22.598 -2.290 25.904 1.00 98.25 79 ILE A C 1
ATOM 604 O O . ILE A 1 79 ? -21.720 -1.442 25.745 1.00 98.25 79 ILE A O 1
ATOM 608 N N . ARG A 1 80 ? -23.328 -2.317 27.029 1.00 97.81 80 ARG A N 1
ATOM 609 C CA . ARG A 1 80 ? -23.246 -1.269 28.063 1.00 97.81 80 ARG A CA 1
ATOM 610 C C . ARG A 1 80 ? -21.820 -0.999 28.552 1.00 97.81 80 ARG A C 1
ATOM 612 O O . ARG A 1 80 ? -21.483 0.150 28.838 1.00 97.81 80 ARG A O 1
ATOM 619 N N . SER A 1 81 ? -20.977 -2.032 28.652 1.00 97.81 81 SER A N 1
ATOM 620 C CA . SER A 1 81 ? -19.582 -1.872 29.088 1.00 97.81 81 SER A CA 1
ATOM 621 C C . SER A 1 81 ? -18.801 -0.911 28.196 1.00 97.81 81 SER A C 1
ATOM 623 O O . SER A 1 81 ? -17.941 -0.202 28.708 1.00 97.81 81 SER A O 1
ATOM 625 N N . ALA A 1 82 ? -19.140 -0.827 26.908 1.00 96.06 82 ALA A N 1
ATOM 626 C CA . ALA A 1 82 ? -18.461 0.019 25.942 1.00 96.06 82 ALA A CA 1
ATOM 627 C C . ALA A 1 82 ? -18.851 1.509 26.017 1.00 96.06 82 ALA A C 1
ATOM 629 O O . ALA A 1 82 ? -18.391 2.288 25.194 1.00 96.06 82 ALA A O 1
ATOM 630 N N . GLY A 1 83 ? -19.689 1.938 26.972 1.00 95.06 83 GLY A N 1
ATOM 631 C CA . GLY A 1 83 ? -20.072 3.349 27.124 1.00 95.06 83 GLY A CA 1
ATOM 632 C C . GLY A 1 83 ? -20.854 3.914 25.928 1.00 95.06 83 GLY A C 1
ATOM 633 O O . GLY A 1 83 ? -20.926 3.310 24.864 1.00 95.06 83 GLY A O 1
ATOM 634 N N . TYR A 1 84 ? -21.511 5.069 26.106 1.00 95.75 84 TYR A N 1
ATOM 635 C CA . TYR A 1 84 ? -22.365 5.692 25.072 1.00 95.75 84 TYR A CA 1
ATOM 636 C C . TYR A 1 84 ? -23.302 4.694 24.356 1.00 95.75 84 TYR A C 1
ATOM 638 O O . TYR A 1 84 ? -23.579 4.823 23.164 1.00 95.75 84 TYR A O 1
ATOM 646 N N . CYS A 1 85 ? -23.768 3.671 25.078 1.00 95.06 85 CYS A N 1
ATOM 647 C CA . CYS A 1 85 ? -24.243 2.431 24.470 1.00 95.06 85 CYS A CA 1
ATOM 648 C C . CYS A 1 85 ? -25.499 2.612 23.617 1.00 95.06 85 CYS A C 1
ATOM 650 O O . CYS A 1 85 ? -25.619 1.971 22.586 1.00 95.06 85 CYS A O 1
ATOM 652 N N . ARG A 1 86 ? -26.390 3.545 23.971 1.00 95.75 86 ARG A N 1
ATOM 653 C CA . ARG A 1 86 ? -27.555 3.889 23.135 1.00 95.75 86 ARG A CA 1
ATOM 654 C C . ARG A 1 86 ? -27.147 4.437 21.769 1.00 95.75 86 ARG A C 1
ATOM 656 O O . ARG A 1 86 ? -27.725 4.077 20.753 1.00 95.75 86 ARG A O 1
ATOM 663 N N . THR A 1 87 ? -26.138 5.302 21.750 1.00 97.19 87 THR A N 1
ATOM 664 C CA . THR A 1 87 ? -25.610 5.880 20.514 1.00 97.19 87 THR A CA 1
ATOM 665 C C . THR A 1 87 ? -24.898 4.811 19.691 1.00 97.19 87 THR A C 1
ATOM 667 O O . THR A 1 87 ? -25.185 4.664 18.506 1.00 97.19 87 THR A O 1
ATOM 670 N N . LYS A 1 88 ? -24.026 4.020 20.330 1.00 97.50 88 LYS A N 1
ATOM 671 C CA . LYS A 1 88 ? -23.285 2.945 19.661 1.00 97.50 88 LYS A CA 1
ATOM 672 C C . LYS A 1 88 ? -24.185 1.828 19.144 1.00 97.50 88 LYS A C 1
ATOM 674 O O . LYS A 1 88 ? -23.911 1.320 18.070 1.00 97.50 88 LYS A O 1
ATOM 679 N N . ALA A 1 89 ? -25.281 1.502 19.829 1.00 98.00 89 ALA A N 1
ATOM 680 C CA . ALA A 1 89 ? -26.275 0.554 19.327 1.00 98.00 89 ALA A CA 1
ATOM 681 C C . ALA A 1 89 ? -26.803 1.000 17.954 1.00 98.00 89 ALA A C 1
ATOM 683 O O . ALA A 1 89 ? -26.781 0.226 17.002 1.00 98.00 89 ALA A O 1
ATOM 684 N N . GLY A 1 90 ? -27.146 2.286 17.816 1.00 98.00 90 GLY A N 1
ATOM 685 C CA . GLY A 1 90 ? -27.542 2.858 16.529 1.00 98.00 90 GLY A CA 1
ATOM 686 C C . GLY A 1 90 ? -26.430 2.842 15.471 1.00 98.00 90 GLY A C 1
ATOM 687 O O . GLY A 1 90 ? -26.731 2.706 14.287 1.00 98.00 90 GLY A O 1
ATOM 688 N N . TYR A 1 91 ? -25.159 2.964 15.866 1.00 98.38 91 TYR A N 1
ATOM 689 C CA . TYR A 1 91 ? -24.018 2.886 14.940 1.00 98.38 91 TYR A CA 1
ATOM 690 C C . TYR A 1 91 ? -23.815 1.463 14.415 1.00 98.38 91 TYR A C 1
ATOM 692 O O . TYR A 1 91 ? -23.711 1.273 13.207 1.00 98.38 91 TYR A O 1
ATOM 700 N N . LEU A 1 92 ? -23.845 0.465 15.307 1.00 98.25 92 LEU A N 1
ATOM 701 C CA . LEU A 1 92 ? -23.769 -0.949 14.934 1.00 98.25 92 LEU A CA 1
ATOM 702 C C . LEU A 1 92 ? -24.915 -1.325 13.989 1.00 98.25 92 LEU A C 1
ATOM 704 O O . LEU A 1 92 ? -24.672 -1.933 12.953 1.00 98.25 92 LEU A O 1
ATOM 708 N N . GLN A 1 93 ? -26.142 -0.898 14.302 1.00 98.25 93 GLN A N 1
ATOM 709 C CA . GLN A 1 93 ? -27.310 -1.123 13.446 1.00 98.25 93 GLN A CA 1
ATOM 710 C C . GLN A 1 93 ? -27.171 -0.453 12.077 1.00 98.25 93 GLN A C 1
ATOM 712 O O . GLN A 1 93 ? -27.486 -1.074 11.067 1.00 98.25 93 GLN A O 1
ATOM 717 N N . SER A 1 94 ? -26.669 0.786 12.024 1.00 98.38 94 SER A N 1
ATOM 718 C CA . SER A 1 94 ? -26.470 1.503 10.755 1.00 98.38 94 SER A CA 1
ATOM 719 C C . SER A 1 94 ? -25.433 0.805 9.871 1.00 98.38 94 SER A C 1
ATOM 721 O O . SER A 1 94 ? -25.671 0.625 8.679 1.00 98.38 94 SER A O 1
ATOM 723 N N . PHE A 1 95 ? -24.313 0.368 10.453 1.00 97.56 95 PHE A N 1
ATOM 724 C CA . PHE A 1 95 ? -23.285 -0.377 9.727 1.00 97.56 95 PHE A CA 1
ATOM 725 C C . PHE A 1 95 ? -23.781 -1.757 9.275 1.00 97.56 95 PHE A C 1
ATOM 727 O O . PHE A 1 95 ? -23.599 -2.111 8.116 1.00 97.56 95 PHE A O 1
ATOM 734 N N . CYS A 1 96 ? -24.454 -2.517 10.144 1.00 95.94 96 CYS A N 1
ATOM 735 C CA . CYS A 1 96 ? -24.971 -3.841 9.785 1.00 95.94 96 CYS A CA 1
ATOM 736 C C . CYS A 1 96 ? -26.055 -3.760 8.701 1.00 95.94 96 CYS A C 1
ATOM 738 O O . CYS A 1 96 ? -26.075 -4.597 7.805 1.00 95.94 96 CYS A O 1
ATOM 740 N N . ALA A 1 97 ? -26.915 -2.736 8.733 1.00 95.06 97 ALA A N 1
ATOM 741 C CA . ALA A 1 97 ? -27.903 -2.506 7.682 1.00 95.06 97 ALA A CA 1
ATOM 742 C C . ALA A 1 97 ? -27.247 -2.203 6.325 1.00 95.06 97 ALA A C 1
ATOM 744 O O . ALA A 1 97 ? -27.692 -2.732 5.309 1.00 95.06 97 ALA A O 1
ATOM 745 N N . TRP A 1 98 ? -26.184 -1.392 6.302 1.00 95.56 98 TRP A N 1
ATOM 746 C CA . TRP A 1 98 ? -25.393 -1.165 5.089 1.00 95.56 98 TRP A CA 1
ATOM 747 C C . TRP A 1 98 ? -24.707 -2.456 4.618 1.00 95.56 98 TRP A C 1
ATOM 749 O O . TRP A 1 98 ? -24.818 -2.813 3.450 1.00 95.56 98 TRP A O 1
ATOM 759 N N . LEU A 1 99 ? -24.080 -3.213 5.524 1.00 93.44 99 LEU A N 1
ATOM 760 C CA . LEU A 1 99 ? -23.379 -4.454 5.184 1.00 93.44 99 LEU A CA 1
ATOM 761 C C . LEU A 1 99 ? -24.320 -5.489 4.548 1.00 93.44 99 LEU A C 1
ATOM 763 O O . LEU A 1 99 ? -23.971 -6.089 3.538 1.00 93.44 99 LEU A O 1
ATOM 767 N N . LEU A 1 100 ? -25.531 -5.656 5.090 1.00 91.56 100 LEU A N 1
ATOM 768 C CA . LEU A 1 100 ? -26.552 -6.549 4.528 1.00 91.56 100 LEU A CA 1
ATOM 769 C C . LEU A 1 100 ? -26.993 -6.132 3.116 1.00 91.56 100 LEU A C 1
ATOM 771 O O . LEU A 1 100 ? -27.314 -6.990 2.301 1.00 91.56 100 LEU A O 1
ATOM 775 N N . GLN A 1 101 ? -27.002 -4.830 2.811 1.00 90.50 101 GLN A N 1
ATOM 776 C CA . GLN A 1 101 ? -27.312 -4.336 1.464 1.00 90.50 101 GLN A CA 1
ATOM 777 C C . GLN A 1 101 ? -26.180 -4.607 0.470 1.00 90.50 101 GLN A C 1
ATOM 779 O O . GLN A 1 101 ? -26.448 -4.817 -0.709 1.00 90.50 101 GLN A O 1
ATOM 784 N N . VAL A 1 102 ? -24.928 -4.583 0.932 1.00 89.12 102 VAL A N 1
ATOM 785 C CA . VAL A 1 102 ? -23.744 -4.754 0.079 1.00 89.12 102 VAL A CA 1
ATOM 786 C C . VAL A 1 102 ? -23.399 -6.228 -0.144 1.00 89.12 102 VAL A C 1
ATOM 788 O O . VAL A 1 102 ? -22.986 -6.595 -1.239 1.00 89.12 102 VAL A O 1
ATOM 791 N N . CYS A 1 103 ? -23.591 -7.089 0.858 1.00 82.38 103 CYS A N 1
ATOM 792 C CA . CYS A 1 103 ? -23.262 -8.513 0.755 1.00 82.38 103 CYS A CA 1
ATOM 793 C C . CYS A 1 103 ? -24.232 -9.332 -0.116 1.00 82.38 103 CYS A C 1
ATOM 795 O O . CYS A 1 103 ? -23.858 -10.437 -0.501 1.00 82.38 103 CYS A O 1
ATOM 797 N N . ASP A 1 104 ? -25.443 -8.830 -0.405 1.00 68.19 104 ASP A N 1
ATOM 798 C CA . ASP A 1 104 ? -26.521 -9.540 -1.136 1.00 68.19 104 ASP A CA 1
ATOM 799 C C . ASP A 1 104 ? -26.788 -10.978 -0.620 1.00 68.19 104 ASP A C 1
ATOM 801 O O . ASP A 1 104 ? -27.225 -11.866 -1.349 1.00 68.19 104 ASP A O 1
ATOM 805 N N . ASP A 1 105 ? -26.493 -11.229 0.660 1.00 63.25 105 ASP A N 1
ATOM 806 C CA . ASP A 1 105 ? -26.638 -12.520 1.334 1.00 63.25 105 ASP A CA 1
ATOM 807 C C . ASP A 1 105 ? -26.849 -12.282 2.837 1.00 63.25 105 ASP A C 1
ATOM 809 O O . ASP A 1 105 ? -26.238 -11.392 3.437 1.00 63.25 105 ASP A O 1
ATOM 813 N N . GLN A 1 106 ? -27.729 -13.077 3.445 1.00 57.41 106 GLN A N 1
ATOM 814 C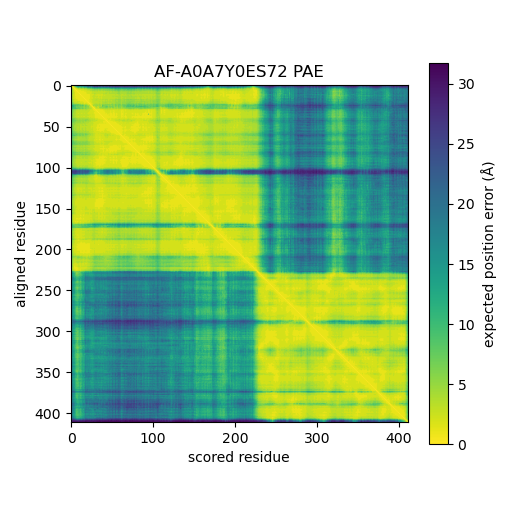 CA . GLN A 1 106 ? -28.044 -12.999 4.869 1.00 57.41 106 GLN A CA 1
ATOM 815 C C . GLN A 1 106 ? -26.955 -13.654 5.735 1.00 57.41 106 GLN A C 1
ATOM 817 O O . GLN A 1 106 ? -26.773 -13.215 6.867 1.00 57.41 106 GLN A O 1
ATOM 822 N N . ASP A 1 107 ? -26.166 -14.601 5.206 1.00 60.09 107 ASP A N 1
ATOM 823 C CA . ASP A 1 107 ? -25.089 -15.303 5.936 1.00 60.09 107 ASP A CA 1
ATOM 824 C C . ASP A 1 107 ? -23.710 -14.624 5.764 1.00 60.09 107 ASP A C 1
ATOM 826 O O . ASP A 1 107 ? -22.686 -15.221 5.422 1.00 60.09 107 ASP A O 1
ATOM 830 N N . CYS A 1 108 ? -23.681 -13.319 6.022 1.00 59.44 108 CYS A N 1
ATOM 831 C CA . CYS A 1 108 ? -22.531 -12.407 5.963 1.00 59.44 108 CYS A CA 1
ATOM 832 C C . CYS A 1 108 ? -21.426 -12.626 7.032 1.00 59.44 108 CYS A C 1
ATOM 834 O O . CYS A 1 108 ? -20.784 -11.668 7.464 1.00 59.44 108 CYS A O 1
ATOM 836 N N . LEU A 1 109 ? -21.178 -13.871 7.454 1.00 68.50 109 LEU A N 1
ATOM 837 C CA . LEU A 1 109 ? -20.147 -14.228 8.445 1.00 68.50 109 LEU A CA 1
ATOM 838 C C . LEU A 1 109 ? -18.888 -14.890 7.865 1.00 68.50 109 LEU A C 1
ATOM 840 O O . LEU A 1 109 ? -17.901 -15.035 8.583 1.00 68.50 109 LEU A O 1
ATOM 844 N N . ASP A 1 110 ? -18.896 -15.301 6.596 1.00 84.44 110 ASP A N 1
ATOM 845 C CA . ASP A 1 110 ? -17.687 -15.819 5.948 1.00 84.44 110 ASP A CA 1
ATOM 846 C C . ASP A 1 110 ? -16.718 -14.668 5.641 1.00 84.44 110 ASP A C 1
ATOM 848 O O . ASP A 1 110 ? -17.046 -13.762 4.873 1.00 84.44 110 ASP A O 1
ATOM 852 N N . ASP A 1 111 ? -15.519 -14.712 6.227 1.00 87.94 111 ASP A N 1
ATOM 853 C CA . ASP A 1 111 ? -14.506 -13.654 6.100 1.00 87.94 111 ASP A CA 1
ATOM 854 C C . ASP A 1 111 ? -14.142 -13.358 4.641 1.00 87.94 111 ASP A C 1
ATOM 856 O O . ASP A 1 111 ? -13.899 -12.212 4.261 1.00 87.94 111 ASP A O 1
ATOM 860 N N . ASP A 1 112 ? -14.117 -14.396 3.814 1.00 87.19 112 ASP A N 1
ATOM 861 C CA . ASP A 1 112 ? -13.727 -14.336 2.415 1.00 87.19 112 ASP A CA 1
ATOM 862 C C . ASP A 1 112 ? -14.799 -13.630 1.568 1.00 87.19 112 ASP A C 1
ATOM 864 O O . ASP A 1 112 ? -14.490 -12.791 0.718 1.00 87.19 112 ASP A O 1
ATOM 868 N N . ARG A 1 113 ? -16.076 -13.932 1.817 1.00 86.31 113 ARG A N 1
ATOM 869 C CA . ARG A 1 113 ? -17.224 -13.225 1.231 1.00 86.31 113 ARG A CA 1
ATOM 870 C C . ARG A 1 113 ? -17.325 -11.792 1.730 1.00 86.31 113 ARG A C 1
ATOM 872 O O . ARG A 1 113 ? -17.492 -10.897 0.907 1.00 86.31 113 ARG A O 1
ATOM 879 N N . LEU A 1 114 ? -17.185 -11.575 3.036 1.00 89.88 114 LEU A N 1
ATOM 880 C CA . LEU A 1 114 ? -17.248 -10.248 3.644 1.00 89.88 114 LEU A CA 1
ATOM 881 C C . LEU A 1 114 ? -16.162 -9.339 3.061 1.00 89.88 114 LEU A C 1
ATOM 883 O O . LEU A 1 114 ? -16.439 -8.206 2.692 1.00 89.88 114 LEU A O 1
ATOM 887 N N . ARG A 1 115 ? -14.940 -9.848 2.882 1.00 92.31 115 ARG A N 1
ATOM 888 C CA . ARG A 1 115 ? -13.871 -9.100 2.213 1.00 92.31 115 ARG A CA 1
ATOM 889 C C . ARG A 1 115 ? -14.236 -8.736 0.769 1.00 92.31 115 ARG A C 1
ATOM 891 O O . ARG A 1 115 ? -13.945 -7.632 0.326 1.00 92.31 115 ARG A O 1
ATOM 898 N N . ARG A 1 116 ? -14.827 -9.676 0.022 1.00 90.94 116 ARG A N 1
ATOM 899 C CA . ARG A 1 116 ? -15.105 -9.545 -1.422 1.00 90.94 116 ARG A CA 1
ATOM 900 C C . ARG A 1 116 ? -16.379 -8.781 -1.772 1.00 90.94 116 ARG A C 1
ATOM 902 O O . ARG A 1 116 ? -16.545 -8.426 -2.935 1.00 90.94 116 ARG A O 1
ATOM 909 N N . CYS A 1 117 ? -17.271 -8.509 -0.819 1.00 91.19 117 CYS A N 1
ATOM 910 C CA . CYS A 1 117 ? -18.544 -7.839 -1.115 1.00 91.19 117 CYS A CA 1
ATOM 911 C C . CYS A 1 117 ? -18.388 -6.391 -1.618 1.00 91.19 117 CYS A C 1
ATOM 913 O O . CYS A 1 117 ? -19.355 -5.795 -2.077 1.00 91.19 117 CYS A O 1
ATOM 915 N N . VAL A 1 118 ? -17.169 -5.845 -1.577 1.00 94.06 118 VAL A N 1
ATOM 916 C CA . VAL A 1 118 ? -16.819 -4.491 -2.027 1.00 94.06 118 VAL A CA 1
ATOM 917 C C . VAL A 1 118 ? -15.833 -4.481 -3.207 1.00 94.06 118 VAL A C 1
ATOM 919 O O . VAL A 1 118 ? -15.237 -3.444 -3.508 1.00 94.06 118 VAL A O 1
ATOM 922 N N . ASP A 1 119 ? -15.613 -5.626 -3.867 1.00 92.56 119 ASP A N 1
ATOM 923 C CA . ASP A 1 119 ? -14.651 -5.762 -4.979 1.00 92.56 119 ASP A CA 1
ATOM 924 C C . ASP A 1 119 ? -15.049 -4.933 -6.224 1.00 92.56 119 ASP A C 1
ATOM 926 O O . ASP A 1 119 ? -14.207 -4.643 -7.074 1.00 92.56 119 ASP A O 1
ATOM 930 N N . ASP A 1 120 ? -16.317 -4.531 -6.335 1.00 91.56 120 ASP A N 1
ATOM 931 C CA . ASP A 1 120 ? -16.860 -3.690 -7.410 1.00 91.56 120 ASP A CA 1
ATOM 932 C C . ASP A 1 120 ? -16.648 -2.179 -7.195 1.00 91.56 120 ASP A C 1
ATOM 934 O O . ASP A 1 120 ? -16.933 -1.391 -8.098 1.00 91.56 120 ASP A O 1
ATOM 938 N N . ARG A 1 121 ? -16.123 -1.773 -6.033 1.00 92.88 121 ARG A N 1
ATOM 939 C CA . ARG A 1 121 ? -15.840 -0.378 -5.668 1.00 92.88 121 ARG A CA 1
ATOM 940 C C . ARG A 1 121 ? -14.349 -0.086 -5.697 1.00 92.88 121 ARG A C 1
ATOM 942 O O . ARG A 1 121 ? -13.524 -0.906 -5.286 1.00 92.88 121 ARG A O 1
ATOM 949 N N . THR A 1 122 ? -13.984 1.127 -6.090 1.00 94.00 122 THR A N 1
ATOM 950 C CA . THR A 1 122 ? -12.648 1.686 -5.832 1.00 94.00 122 THR A CA 1
ATOM 951 C C . THR A 1 122 ? -12.448 1.997 -4.342 1.00 94.00 122 THR A C 1
ATOM 953 O O . THR A 1 122 ? -13.406 2.029 -3.569 1.00 94.00 122 THR A O 1
ATOM 956 N N . ASP A 1 123 ? -11.196 2.209 -3.917 1.00 93.50 123 ASP A N 1
ATOM 957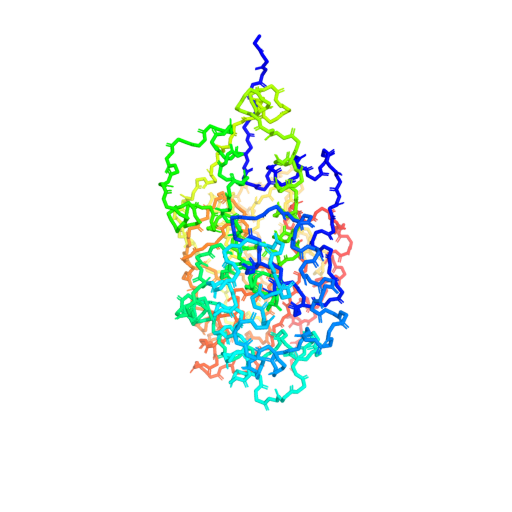 C CA . ASP A 1 123 ? -10.877 2.521 -2.511 1.00 93.50 123 ASP A CA 1
ATOM 958 C C . ASP A 1 123 ? -11.572 3.816 -2.055 1.00 93.50 123 ASP A C 1
ATOM 960 O O . ASP A 1 123 ? -12.153 3.864 -0.971 1.00 93.50 123 ASP A O 1
ATOM 964 N N . ASP A 1 124 ? -11.578 4.837 -2.918 1.00 92.69 124 ASP A N 1
ATOM 965 C CA . ASP A 1 124 ? -12.209 6.132 -2.649 1.00 92.69 124 ASP A CA 1
ATOM 966 C C . ASP A 1 124 ? -13.740 6.024 -2.553 1.00 92.69 124 ASP A C 1
ATOM 968 O O . ASP A 1 124 ? -14.347 6.638 -1.674 1.00 92.69 124 ASP A O 1
ATOM 972 N N . GLU A 1 125 ? -14.370 5.232 -3.430 1.00 97.06 125 GLU A N 1
ATOM 973 C CA . GLU A 1 125 ? -15.818 4.979 -3.391 1.00 97.06 125 GLU A CA 1
ATOM 974 C C . GLU A 1 125 ? -16.215 4.259 -2.103 1.00 97.06 125 GLU A C 1
ATOM 976 O O . GLU A 1 125 ? -17.116 4.719 -1.401 1.00 97.06 125 GLU A O 1
ATOM 981 N N . LEU A 1 126 ? -15.497 3.189 -1.741 1.00 97.94 126 LEU A N 1
ATOM 982 C CA . LEU A 1 126 ? -15.751 2.460 -0.501 1.00 97.94 126 LEU A CA 1
ATOM 983 C C . LEU A 1 126 ? -15.591 3.369 0.723 1.00 97.94 126 LEU A C 1
ATOM 985 O O . LEU A 1 126 ? -16.457 3.379 1.599 1.00 97.94 126 LEU A O 1
ATOM 989 N N . ARG A 1 127 ? -14.515 4.162 0.788 1.00 97.62 127 ARG A N 1
ATOM 990 C CA . ARG A 1 127 ? -14.295 5.088 1.907 1.00 97.62 127 ARG A CA 1
ATOM 991 C C . ARG A 1 127 ? -15.422 6.112 2.018 1.00 97.62 127 ARG A C 1
ATOM 993 O O . ARG A 1 127 ? -15.897 6.389 3.119 1.00 97.62 127 ARG A O 1
ATOM 1000 N N . ALA A 1 128 ? -15.865 6.670 0.890 1.00 97.94 128 ALA A N 1
ATOM 1001 C CA . ALA A 1 128 ? -16.964 7.630 0.852 1.00 97.94 128 ALA A CA 1
ATOM 1002 C C . ALA A 1 128 ? -18.296 7.005 1.302 1.00 97.94 128 ALA A C 1
ATOM 1004 O O . ALA A 1 128 ? -19.035 7.636 2.062 1.00 97.94 128 ALA A O 1
ATOM 1005 N N . GLU A 1 129 ? -18.582 5.767 0.888 1.00 98.00 129 GLU A N 1
ATOM 1006 C CA . GLU A 1 129 ? -19.741 5.005 1.362 1.00 98.00 129 GLU A CA 1
ATOM 1007 C C . GLU A 1 129 ? -19.676 4.786 2.878 1.00 98.00 129 GLU A C 1
ATOM 1009 O O . GLU A 1 129 ? -20.626 5.140 3.578 1.00 98.00 129 GLU A O 1
ATOM 1014 N N . LEU A 1 130 ? -18.549 4.297 3.406 1.00 98.50 130 LEU A N 1
ATOM 1015 C CA . LEU A 1 130 ? -18.360 4.062 4.842 1.00 98.50 130 LEU A CA 1
ATOM 1016 C C . LEU A 1 130 ? -18.550 5.344 5.663 1.00 98.50 130 LEU A C 1
ATOM 1018 O O . LEU A 1 130 ? -19.268 5.334 6.659 1.00 98.50 130 LEU A O 1
ATOM 1022 N N . LEU A 1 131 ? -17.979 6.467 5.221 1.00 98.38 131 LEU A N 1
ATOM 1023 C CA . LEU A 1 131 ? -18.133 7.774 5.874 1.00 98.38 131 LEU A CA 1
ATOM 1024 C C . LEU A 1 131 ? -19.568 8.321 5.833 1.00 98.38 131 LEU A C 1
ATOM 1026 O O . LEU A 1 131 ? -19.918 9.190 6.634 1.00 98.38 131 LEU A O 1
ATOM 1030 N N . SER A 1 132 ? -20.405 7.842 4.911 1.00 98.12 132 SER A N 1
ATOM 1031 C CA . SER A 1 132 ? -21.823 8.209 4.863 1.00 98.12 132 SER A CA 1
ATOM 1032 C C . SER A 1 132 ? -22.659 7.488 5.931 1.00 98.12 132 SER A C 1
ATOM 1034 O O . SER A 1 132 ? -23.759 7.939 6.270 1.00 98.12 132 SER A O 1
ATOM 1036 N N . ILE A 1 133 ? -22.136 6.397 6.504 1.00 98.50 133 ILE A N 1
ATOM 1037 C CA . ILE A 1 133 ? -22.816 5.610 7.530 1.00 98.50 133 ILE A CA 1
ATOM 1038 C C . ILE A 1 133 ? -22.799 6.380 8.851 1.00 98.50 133 ILE A C 1
ATOM 1040 O O . ILE A 1 133 ? -21.760 6.777 9.385 1.00 98.50 133 ILE A O 1
ATOM 1044 N N . ARG A 1 134 ? -23.984 6.547 9.442 1.00 97.50 134 ARG A N 1
ATOM 1045 C CA . ARG A 1 134 ? -24.129 7.198 10.745 1.00 97.50 134 ARG A CA 1
ATOM 1046 C C . ARG A 1 134 ? -23.275 6.490 11.803 1.00 97.50 134 ARG A C 1
ATOM 1048 O O . ARG A 1 134 ? -23.546 5.350 12.163 1.00 97.50 134 ARG A O 1
ATOM 1055 N N . GLY A 1 135 ? -22.326 7.228 12.377 1.00 95.81 135 GLY A N 1
ATOM 1056 C CA . GLY A 1 135 ? -21.459 6.736 13.453 1.00 95.81 135 GLY A CA 1
ATOM 1057 C C . GLY A 1 135 ? -20.086 6.248 13.007 1.00 95.81 135 GLY A C 1
ATOM 1058 O O . GLY A 1 135 ? -19.277 5.895 13.863 1.00 95.81 135 GLY A O 1
ATOM 1059 N N . ILE A 1 136 ? -19.805 6.270 11.705 1.00 98.25 136 ILE A N 1
ATOM 1060 C CA . ILE A 1 136 ? -18.497 5.939 11.148 1.00 98.25 136 ILE A CA 1
ATOM 1061 C C . ILE A 1 136 ? -17.770 7.247 10.813 1.00 98.25 136 ILE A C 1
ATOM 1063 O O . ILE A 1 136 ? -18.193 8.013 9.952 1.00 98.25 136 ILE A O 1
ATOM 1067 N N . GLY A 1 137 ? -16.705 7.543 11.561 1.00 97.06 137 GLY A N 1
ATOM 1068 C CA . GLY A 1 137 ? -15.780 8.642 11.260 1.00 97.06 137 GLY A CA 1
ATOM 1069 C C . GLY A 1 137 ? -14.547 8.146 10.503 1.00 97.06 137 GLY A C 1
ATOM 1070 O O . GLY A 1 137 ? -14.418 6.945 10.300 1.00 97.06 137 GLY A O 1
ATOM 1071 N N . GLY A 1 138 ? -13.626 9.054 10.152 1.00 97.19 138 GLY A N 1
ATOM 1072 C CA . GLY A 1 138 ? -12.395 8.733 9.408 1.00 97.19 138 GLY A CA 1
ATOM 1073 C C . GLY A 1 138 ? -11.627 7.537 9.973 1.00 97.19 138 GLY A C 1
ATOM 1074 O O . GLY A 1 138 ? -11.433 6.564 9.264 1.00 97.19 138 GLY A O 1
ATOM 1075 N N . GLU A 1 139 ? -11.316 7.554 11.273 1.00 97.31 139 GLU A N 1
ATOM 1076 C CA . GLU A 1 139 ? -10.598 6.454 11.942 1.00 97.31 139 GLU A CA 1
ATOM 1077 C C . GLU A 1 139 ? -11.298 5.103 11.774 1.00 97.31 139 GLU A C 1
ATOM 1079 O O . GLU A 1 139 ? -10.699 4.157 11.280 1.00 97.31 139 GLU A O 1
ATOM 1084 N N . THR A 1 140 ? -12.592 5.032 12.094 1.00 97.94 140 THR A N 1
ATOM 1085 C CA . THR A 1 140 ? -13.357 3.787 11.957 1.00 97.94 140 THR A CA 1
ATOM 1086 C C . THR A 1 140 ? -13.526 3.374 10.493 1.00 97.94 140 THR A C 1
ATOM 1088 O O . THR A 1 140 ? -13.525 2.184 10.208 1.00 97.94 140 THR A O 1
ATOM 1091 N N . ALA A 1 141 ? -13.674 4.315 9.556 1.00 98.44 141 ALA A N 1
ATOM 1092 C CA . ALA A 1 141 ? -13.742 3.994 8.131 1.00 98.44 141 ALA A CA 1
ATOM 1093 C C . ALA A 1 141 ? -12.434 3.349 7.657 1.00 98.44 141 ALA A C 1
ATOM 1095 O O . ALA A 1 141 ? -12.471 2.305 7.011 1.00 98.44 141 ALA A O 1
ATOM 1096 N N . ASP A 1 142 ? -11.296 3.926 8.038 1.00 98.31 142 ASP A N 1
ATOM 1097 C CA . ASP A 1 142 ? -9.975 3.436 7.653 1.00 98.31 142 ASP A CA 1
ATOM 1098 C C . ASP A 1 142 ? -9.644 2.098 8.356 1.00 98.31 142 ASP A C 1
ATOM 1100 O O . ASP A 1 142 ? -9.075 1.206 7.724 1.00 98.31 142 ASP A O 1
ATOM 1104 N N . ASP A 1 143 ? -10.104 1.878 9.598 1.00 97.75 143 ASP A N 1
ATOM 1105 C CA . ASP A 1 143 ? -10.027 0.572 10.280 1.00 97.75 143 ASP A CA 1
ATOM 1106 C C . ASP A 1 143 ? -10.805 -0.512 9.519 1.00 97.75 143 ASP A C 1
ATOM 1108 O O . ASP A 1 143 ? -10.312 -1.626 9.316 1.00 97.75 143 ASP A O 1
ATOM 1112 N N . LEU A 1 144 ? -12.030 -0.194 9.083 1.00 98.06 144 LEU A N 1
ATOM 1113 C CA . LEU A 1 144 ? -12.866 -1.105 8.302 1.00 98.06 144 LEU A CA 1
ATOM 1114 C C . LEU A 1 144 ? -12.224 -1.398 6.940 1.00 98.06 144 LEU A C 1
ATOM 1116 O O . LEU A 1 144 ? -12.135 -2.558 6.539 1.00 98.06 144 LEU A O 1
ATOM 1120 N N . MET A 1 145 ? -11.717 -0.379 6.244 1.00 98.25 145 MET A N 1
ATOM 1121 C CA . MET A 1 145 ? -10.975 -0.576 4.997 1.00 98.25 145 MET A CA 1
ATOM 1122 C C . MET A 1 145 ? -9.809 -1.547 5.200 1.00 98.25 145 MET A C 1
ATOM 1124 O O . MET A 1 145 ? -9.745 -2.568 4.514 1.00 98.25 145 MET A O 1
ATOM 1128 N N . LEU A 1 146 ? -8.945 -1.281 6.183 1.00 97.75 146 LEU A N 1
ATOM 1129 C CA . LEU A 1 146 ? -7.711 -2.031 6.379 1.00 97.75 146 LEU A CA 1
ATOM 1130 C C . LEU A 1 146 ? -7.943 -3.454 6.894 1.00 97.75 146 LEU A C 1
ATOM 1132 O O . LEU A 1 146 ? -7.401 -4.410 6.335 1.00 97.75 146 LEU A O 1
ATOM 1136 N N . TYR A 1 147 ? -8.718 -3.616 7.967 1.00 97.06 147 TYR A N 1
ATOM 1137 C CA . TYR A 1 147 ? -8.848 -4.903 8.655 1.00 97.06 147 TYR A CA 1
ATOM 1138 C C . TYR A 1 147 ? -9.989 -5.767 8.144 1.00 97.06 147 TYR A C 1
ATOM 1140 O O . TYR A 1 147 ? -9.879 -6.993 8.168 1.00 97.06 147 TYR A O 1
ATOM 1148 N N . VAL A 1 148 ? -11.072 -5.147 7.683 1.00 95.81 148 VAL A N 1
ATOM 1149 C CA . VAL A 1 148 ? -12.298 -5.860 7.323 1.00 95.81 148 VAL A CA 1
ATOM 1150 C C . VAL A 1 148 ? -12.332 -6.139 5.825 1.00 95.81 148 VAL A C 1
ATOM 1152 O O . VAL A 1 148 ? -12.595 -7.274 5.434 1.00 95.81 148 VAL A O 1
ATOM 1155 N N . PHE A 1 149 ? -11.943 -5.177 4.988 1.00 96.25 149 PHE A N 1
ATOM 1156 C CA . PHE A 1 149 ? -12.021 -5.312 3.528 1.00 96.25 149 PHE A CA 1
ATOM 1157 C C . PHE A 1 149 ? -10.672 -5.516 2.817 1.00 96.25 149 PHE A C 1
ATOM 1159 O O . PHE A 1 149 ? -10.651 -5.657 1.598 1.00 96.25 149 PHE A O 1
ATOM 1166 N N . ASP A 1 150 ? -9.553 -5.564 3.550 1.00 95.50 150 ASP A N 1
ATOM 1167 C CA . ASP A 1 150 ? -8.188 -5.640 2.991 1.00 95.50 150 ASP A CA 1
ATOM 1168 C C . ASP A 1 150 ? -7.906 -4.558 1.933 1.00 95.50 150 ASP A C 1
ATOM 1170 O O . ASP A 1 150 ? -7.280 -4.801 0.898 1.00 95.50 150 ASP A O 1
ATOM 1174 N N . ARG A 1 151 ? -8.375 -3.339 2.191 1.00 95.38 151 ARG A N 1
ATOM 1175 C CA . ARG A 1 151 ? -8.110 -2.157 1.371 1.00 95.38 151 ARG A CA 1
ATOM 1176 C C . ARG A 1 151 ? -7.054 -1.306 2.078 1.00 95.38 151 ARG A C 1
ATOM 1178 O O . ARG A 1 151 ? -7.182 -1.066 3.277 1.00 95.38 151 ARG A O 1
ATOM 1185 N N . PRO A 1 152 ? -5.981 -0.887 1.392 1.00 93.94 152 PRO A N 1
ATOM 1186 C CA . PRO A 1 152 ? -4.873 -0.194 2.039 1.00 93.94 152 PRO A CA 1
ATOM 1187 C C . PRO A 1 152 ? -5.327 1.158 2.608 1.00 93.94 152 PRO A C 1
ATOM 1189 O O . PRO A 1 152 ? -5.765 2.028 1.861 1.00 93.94 152 PRO A O 1
ATOM 1192 N N . ALA A 1 153 ? -5.182 1.344 3.921 1.00 95.88 153 ALA A N 1
ATOM 1193 C CA . ALA A 1 153 ? -5.460 2.604 4.610 1.00 95.88 153 ALA A CA 1
ATOM 1194 C C . ALA A 1 153 ? -4.491 2.808 5.786 1.00 95.88 153 ALA A C 1
ATOM 1196 O O . ALA A 1 153 ? -4.136 1.856 6.484 1.00 95.88 153 ALA A O 1
ATOM 1197 N N . PHE A 1 154 ? -4.038 4.043 6.003 1.00 96.69 154 PHE A N 1
ATOM 1198 C CA . PHE A 1 154 ? -3.244 4.420 7.170 1.00 96.69 154 PHE A CA 1
ATOM 1199 C C . PHE A 1 154 ? -4.154 4.838 8.322 1.00 96.69 154 PHE A C 1
ATOM 1201 O O . PHE A 1 154 ? -4.890 5.812 8.208 1.00 96.69 154 PHE A O 1
ATOM 1208 N N . ILE A 1 15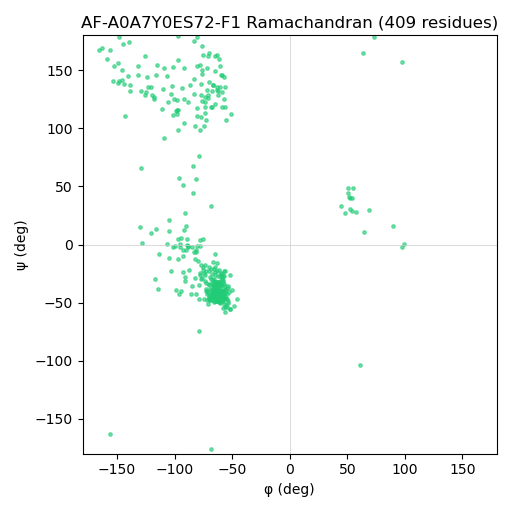5 ? -4.045 4.188 9.478 1.00 97.38 155 ILE A N 1
ATOM 1209 C CA . ILE A 1 155 ? -4.858 4.573 10.633 1.00 97.38 155 ILE A CA 1
ATOM 1210 C C . ILE A 1 155 ? -4.204 5.759 11.352 1.00 97.38 155 ILE A C 1
ATOM 1212 O O . ILE A 1 155 ? -3.230 5.621 12.092 1.00 97.38 155 ILE A O 1
ATOM 1216 N N . ALA A 1 156 ? -4.738 6.960 11.118 1.00 95.94 156 ALA A N 1
ATOM 1217 C CA . ALA A 1 156 ? -4.230 8.219 11.668 1.00 95.94 156 ALA A CA 1
ATOM 1218 C C . ALA A 1 156 ? -4.744 8.507 13.096 1.00 95.94 156 ALA A C 1
ATOM 1220 O O . ALA A 1 156 ? -5.171 9.626 13.405 1.00 95.94 156 ALA A O 1
ATOM 1221 N N . ASP A 1 157 ? -4.731 7.484 13.950 1.00 94.31 157 ASP A N 1
ATOM 1222 C CA . ASP A 1 157 ? -5.292 7.514 15.299 1.00 94.31 157 ASP A CA 1
ATOM 1223 C C . ASP A 1 157 ? -4.509 8.437 16.259 1.00 94.31 157 ASP A C 1
ATOM 1225 O O . ASP A 1 157 ? -3.547 9.147 15.921 1.00 94.31 157 ASP A O 1
ATOM 1229 N N . ARG A 1 158 ? -4.929 8.443 17.527 1.00 92.19 158 ARG A N 1
ATOM 1230 C CA . ARG A 1 158 ? -4.283 9.255 18.559 1.00 92.19 158 ARG A CA 1
ATOM 1231 C C . ARG A 1 158 ? -2.847 8.810 18.850 1.00 92.19 158 ARG A C 1
ATOM 1233 O O . ARG A 1 158 ? -2.028 9.679 19.175 1.00 92.19 158 ARG A O 1
ATOM 1240 N N . TYR A 1 159 ? -2.536 7.515 18.793 1.00 94.31 159 TYR A N 1
ATOM 1241 C CA . TYR A 1 159 ? -1.180 7.028 19.035 1.00 94.31 159 TYR A CA 1
ATOM 1242 C C . TYR A 1 159 ? -0.239 7.421 17.898 1.00 94.31 159 TYR A C 1
ATOM 1244 O O . TYR A 1 159 ? 0.812 8.010 18.172 1.00 94.31 159 TYR A O 1
ATOM 1252 N N . ALA A 1 160 ? -0.654 7.229 16.645 1.00 95.75 160 ALA A N 1
ATOM 1253 C CA . ALA A 1 160 ? 0.065 7.672 15.457 1.00 95.75 160 ALA A CA 1
ATOM 1254 C C . ALA A 1 160 ? 0.363 9.168 15.536 1.00 95.75 160 ALA A C 1
ATOM 1256 O O . ALA A 1 160 ? 1.502 9.602 15.357 1.00 95.75 160 ALA A O 1
ATOM 1257 N N . ARG A 1 161 ? -0.642 9.970 15.896 1.00 93.69 161 ARG A N 1
ATOM 1258 C CA . ARG A 1 161 ? -0.474 11.416 16.023 1.00 93.69 161 ARG A CA 1
ATOM 1259 C C . ARG A 1 161 ? 0.608 11.790 17.034 1.00 93.69 161 ARG A C 1
ATOM 1261 O O . ARG A 1 161 ? 1.541 12.515 16.697 1.00 93.69 161 ARG A O 1
ATOM 1268 N N . ARG A 1 162 ? 0.495 11.289 18.267 1.00 92.62 162 ARG A N 1
ATOM 1269 C CA . ARG A 1 162 ? 1.450 11.579 19.353 1.00 92.62 162 ARG A CA 1
ATOM 1270 C C . ARG A 1 162 ? 2.862 11.132 19.002 1.00 92.62 162 ARG A C 1
ATOM 1272 O O . ARG A 1 162 ? 3.829 11.836 19.298 1.00 92.62 162 ARG A O 1
ATOM 1279 N N . MET A 1 163 ? 2.977 9.983 18.344 1.00 95.38 163 MET A N 1
ATOM 1280 C CA . MET A 1 163 ? 4.247 9.469 17.859 1.00 95.38 163 MET A CA 1
ATOM 1281 C C . MET A 1 163 ? 4.879 10.420 16.835 1.00 95.38 163 MET A C 1
ATOM 1283 O O . MET A 1 163 ? 6.037 10.805 16.995 1.00 95.38 163 MET A O 1
ATOM 1287 N N . PHE A 1 164 ? 4.132 10.862 15.820 1.00 94.94 164 PHE A N 1
ATOM 1288 C CA . PHE A 1 164 ? 4.653 11.770 14.792 1.00 94.94 164 PHE A CA 1
ATOM 1289 C C . PHE A 1 164 ? 5.005 13.157 15.363 1.00 94.94 164 PHE A C 1
ATOM 1291 O O . PHE A 1 164 ? 6.027 13.734 14.983 1.00 94.94 164 PHE A O 1
ATOM 1298 N N . GLU A 1 165 ? 4.229 13.668 16.324 1.00 91.88 165 GLU A N 1
ATOM 1299 C CA . GLU A 1 165 ? 4.548 14.904 17.060 1.00 91.88 165 GLU A CA 1
ATOM 1300 C C . GLU A 1 165 ? 5.864 14.759 17.848 1.00 91.88 165 GLU A C 1
ATOM 1302 O O . GLU A 1 165 ? 6.738 15.626 17.768 1.00 91.88 165 GLU A O 1
ATOM 1307 N N . THR A 1 166 ? 6.059 13.625 18.532 1.00 92.00 166 THR A N 1
ATOM 1308 C CA . THR A 1 166 ? 7.284 13.307 19.297 1.00 92.00 166 THR A CA 1
ATOM 1309 C C . THR A 1 166 ? 8.510 13.212 18.390 1.00 92.00 166 THR A C 1
ATOM 1311 O O . THR A 1 166 ? 9.595 13.687 18.730 1.00 92.00 166 THR A O 1
ATOM 1314 N N . LEU A 1 167 ? 8.329 12.669 17.186 1.00 94.12 167 LEU A N 1
ATOM 1315 C CA . LEU A 1 167 ? 9.356 12.604 16.150 1.00 94.12 167 LEU A CA 1
ATOM 1316 C C . LEU A 1 167 ? 9.597 13.962 15.464 1.00 94.12 167 LEU A C 1
ATOM 1318 O O . LEU A 1 167 ? 10.415 14.059 14.552 1.00 94.12 167 LEU A O 1
ATOM 1322 N N . GLY A 1 168 ? 8.950 15.037 15.917 1.00 91.38 168 GLY A N 1
ATOM 1323 C CA . GLY A 1 168 ? 9.253 16.405 15.510 1.00 91.38 168 GLY A CA 1
ATOM 1324 C C . GLY A 1 168 ? 8.497 16.902 14.281 1.00 91.38 168 GLY A C 1
ATOM 1325 O O . GLY A 1 168 ? 8.887 17.933 13.728 1.00 91.38 168 GLY A O 1
ATOM 1326 N N . VAL A 1 169 ? 7.421 16.232 13.862 1.00 89.75 169 VAL A N 1
ATOM 1327 C CA . VAL A 1 169 ? 6.549 16.720 12.785 1.00 89.75 169 VAL A CA 1
ATOM 1328 C C . VAL A 1 169 ? 5.650 17.835 13.331 1.00 89.75 169 VAL A C 1
ATOM 1330 O O . VAL A 1 169 ? 4.773 17.594 14.154 1.00 89.75 169 VAL A O 1
ATOM 1333 N N . ARG A 1 170 ? 5.889 19.084 12.909 1.00 77.31 170 ARG A N 1
ATOM 1334 C CA . ARG A 1 170 ? 5.245 20.285 13.491 1.00 77.31 170 ARG A CA 1
ATOM 1335 C C . ARG A 1 170 ? 4.028 20.800 12.719 1.00 77.31 170 ARG A C 1
ATOM 1337 O O . ARG A 1 170 ? 3.312 21.655 13.227 1.00 77.31 170 ARG A O 1
ATOM 1344 N N . ASP A 1 171 ? 3.806 20.322 11.500 1.00 76.56 171 ASP A N 1
ATOM 1345 C CA . ASP A 1 171 ? 2.762 20.783 10.577 1.00 76.56 171 ASP A CA 1
ATOM 1346 C C . ASP A 1 171 ? 1.570 19.813 10.475 1.00 76.56 171 ASP A C 1
ATOM 1348 O O . ASP A 1 171 ? 0.806 19.861 9.507 1.00 76.56 171 ASP A O 1
ATOM 1352 N N . LEU A 1 172 ? 1.376 18.952 11.481 1.00 81.44 172 LEU A N 1
ATOM 1353 C CA . LEU A 1 172 ? 0.227 18.050 11.534 1.00 81.44 172 LEU A CA 1
ATOM 1354 C C . LEU A 1 172 ? -1.065 18.847 11.732 1.00 81.44 172 LEU A C 1
ATOM 1356 O O . LEU A 1 172 ? -1.262 19.527 12.742 1.00 81.44 172 LEU A O 1
ATOM 1360 N N . LYS A 1 173 ? -1.972 18.760 10.758 1.00 80.25 173 LYS A N 1
ATOM 1361 C CA . LYS A 1 173 ? -3.303 19.371 10.850 1.00 80.25 173 LYS A CA 1
ATOM 1362 C C . LYS A 1 173 ? -4.059 18.815 12.057 1.00 80.25 173 LYS A C 1
ATOM 1364 O O . LYS A 1 173 ? -3.916 17.648 12.405 1.00 80.25 173 LYS A O 1
ATOM 1369 N N . SER A 1 174 ? -4.888 19.643 12.695 1.00 82.31 174 SER A N 1
ATOM 1370 C CA . SER A 1 174 ? -5.635 19.264 13.905 1.00 82.31 174 SER A CA 1
ATOM 1371 C C . SER A 1 174 ? -6.679 18.167 13.672 1.00 82.31 174 SER A C 1
ATOM 1373 O O . SER A 1 174 ? -6.947 17.391 14.584 1.00 82.31 174 SER A O 1
ATOM 1375 N N . SER A 1 175 ? -7.253 18.068 12.474 1.00 91.88 175 SER A N 1
ATOM 1376 C CA . SER A 1 175 ? -8.240 17.040 12.132 1.00 91.88 175 SER A CA 1
ATOM 1377 C C . SER A 1 175 ? -7.595 15.698 11.778 1.00 91.88 175 SER A C 1
ATOM 1379 O O . SER A 1 175 ? -6.476 15.667 11.266 1.00 91.88 175 SER A O 1
ATOM 1381 N N . TYR A 1 176 ? -8.344 14.608 11.989 1.00 94.06 176 TYR A N 1
ATOM 1382 C CA . TYR A 1 176 ? -7.987 13.268 11.511 1.00 94.06 176 TYR A CA 1
ATOM 1383 C C . TYR A 1 176 ? -7.662 13.295 10.013 1.00 94.06 176 TYR A C 1
ATOM 1385 O O . TYR A 1 176 ? -6.538 13.003 9.631 1.00 94.06 176 TYR A O 1
ATOM 1393 N N . GLU A 1 177 ? -8.587 13.793 9.183 1.00 93.50 177 GLU A N 1
ATOM 1394 C CA . GLU A 1 177 ? -8.419 13.859 7.721 1.00 93.50 177 GLU A CA 1
ATOM 1395 C C . GLU A 1 177 ? -7.165 14.629 7.292 1.00 93.50 177 GLU A C 1
ATOM 1397 O O . GLU A 1 177 ? -6.473 14.247 6.353 1.00 93.50 177 GLU A O 1
ATOM 1402 N N . GLY A 1 178 ? -6.838 15.719 7.989 1.00 91.88 178 GLY A N 1
ATOM 1403 C CA . GLY A 1 178 ? -5.660 16.508 7.655 1.00 91.88 178 GLY A CA 1
ATOM 1404 C C . GLY A 1 178 ? -4.351 15.822 8.053 1.00 91.88 178 GLY A C 1
ATOM 1405 O O . GLY A 1 178 ? -3.340 16.031 7.384 1.00 91.88 178 GLY A O 1
ATOM 1406 N N . PHE A 1 179 ? -4.350 15.029 9.129 1.00 93.62 179 PHE A N 1
ATOM 1407 C CA . PHE A 1 179 ? -3.205 14.199 9.501 1.00 93.62 179 PHE A CA 1
ATOM 1408 C C . PHE A 1 179 ? -3.078 12.987 8.569 1.00 93.62 179 PHE A C 1
ATOM 1410 O O . PHE A 1 179 ? -2.003 12.767 8.013 1.00 93.62 179 PHE A O 1
ATOM 1417 N N . HIS A 1 180 ? -4.182 12.285 8.315 1.00 93.81 180 HIS A N 1
ATOM 1418 C CA . HIS A 1 180 ? -4.272 11.179 7.367 1.00 93.81 180 HIS A CA 1
ATOM 1419 C C . HIS A 1 180 ? -3.717 11.581 5.994 1.00 93.81 180 HIS A C 1
ATOM 1421 O O . HIS A 1 180 ? -2.738 11.004 5.530 1.00 93.81 180 HIS A O 1
ATOM 1427 N N . ALA A 1 181 ? -4.229 12.661 5.394 1.00 89.31 181 ALA A N 1
ATOM 1428 C CA . ALA A 1 181 ? -3.779 13.150 4.087 1.00 89.31 181 ALA A CA 1
ATOM 1429 C C . ALA A 1 181 ? -2.294 13.559 4.045 1.00 89.31 181 ALA A C 1
ATOM 1431 O O . ALA A 1 181 ? -1.693 13.614 2.972 1.00 89.31 181 ALA A O 1
ATOM 1432 N N . ARG A 1 182 ? -1.685 13.860 5.200 1.00 88.19 182 ARG A N 1
ATOM 1433 C CA . ARG A 1 182 ? -0.259 14.190 5.291 1.00 88.19 182 ARG A CA 1
ATOM 1434 C C . ARG A 1 182 ? 0.624 12.945 5.250 1.00 88.19 182 ARG A C 1
ATOM 1436 O O . ARG A 1 182 ? 1.725 13.029 4.713 1.00 88.19 182 ARG A O 1
ATOM 1443 N N . VAL A 1 183 ? 0.171 11.830 5.821 1.00 90.75 183 VAL A N 1
ATOM 1444 C CA . VAL A 1 183 ? 0.968 10.600 5.960 1.00 90.75 183 VAL A CA 1
ATOM 1445 C C . VAL A 1 183 ? 0.648 9.579 4.874 1.00 90.75 183 VAL A C 1
ATOM 1447 O O . VAL A 1 183 ? 1.585 8.981 4.352 1.00 90.75 183 VAL A O 1
ATOM 1450 N N . GLN A 1 184 ? -0.624 9.434 4.490 1.00 89.56 184 GLN A N 1
ATOM 1451 C CA . GLN A 1 184 ? -1.114 8.445 3.524 1.00 89.56 184 GLN A CA 1
ATOM 1452 C C . GLN A 1 184 ? -0.251 8.360 2.248 1.00 89.56 184 GLN A C 1
ATOM 1454 O O . GLN A 1 184 ? 0.224 7.265 1.943 1.00 89.56 184 GLN A O 1
ATOM 1459 N N . PRO A 1 185 ? 0.147 9.477 1.595 1.00 85.19 185 PRO A N 1
ATOM 1460 C CA . PRO A 1 185 ? 0.997 9.403 0.406 1.00 85.19 185 PRO A CA 1
ATOM 1461 C C . PRO A 1 185 ? 2.328 8.673 0.621 1.00 85.19 185 PRO A C 1
ATOM 1463 O O . PRO A 1 185 ? 2.909 8.140 -0.320 1.00 85.19 185 PRO A O 1
ATOM 1466 N N . HIS A 1 186 ? 2.861 8.666 1.843 1.00 86.06 186 HIS A N 1
ATOM 1467 C CA . HIS A 1 186 ? 4.126 8.012 2.185 1.00 86.06 186 HIS A CA 1
ATOM 1468 C C . HIS A 1 186 ? 3.992 6.503 2.427 1.00 86.06 186 HIS A C 1
ATOM 1470 O O . HIS A 1 186 ? 5.016 5.835 2.580 1.00 86.06 186 HIS A O 1
ATOM 1476 N N . VAL A 1 187 ? 2.764 5.977 2.430 1.00 88.44 187 VAL A N 1
ATOM 1477 C CA . VAL A 1 187 ? 2.459 4.555 2.619 1.00 88.44 187 VAL A CA 1
ATOM 1478 C C . VAL A 1 187 ? 1.536 3.969 1.538 1.00 88.44 187 VAL A C 1
ATOM 1480 O O . VAL A 1 187 ? 1.286 2.773 1.566 1.00 88.44 187 VAL A O 1
ATOM 1483 N N . ASP A 1 188 ? 1.108 4.746 0.533 1.00 82.25 188 ASP A N 1
ATOM 1484 C CA . ASP A 1 188 ? 0.240 4.298 -0.584 1.00 82.25 188 ASP A CA 1
ATOM 1485 C C . ASP A 1 188 ? 0.723 3.039 -1.325 1.00 82.25 188 ASP A C 1
ATOM 1487 O O . ASP A 1 188 ? -0.056 2.337 -1.965 1.00 82.25 188 ASP A O 1
ATOM 1491 N N . SER A 1 189 ? 2.031 2.780 -1.314 1.00 78.38 189 SER A N 1
ATOM 1492 C CA . SER A 1 189 ? 2.635 1.623 -1.981 1.00 78.38 189 SER A CA 1
ATOM 1493 C C . SER A 1 189 ? 2.853 0.422 -1.066 1.00 78.38 189 SER A C 1
ATOM 1495 O O . SER A 1 189 ? 3.371 -0.595 -1.532 1.00 78.38 189 SER A O 1
ATOM 1497 N N . TRP A 1 190 ? 2.525 0.544 0.219 1.00 86.62 190 TRP A N 1
ATOM 1498 C CA . TRP A 1 190 ? 2.710 -0.526 1.190 1.00 86.62 190 TRP A CA 1
ATOM 1499 C C . TRP A 1 190 ? 1.617 -1.574 1.011 1.00 86.62 190 TRP A C 1
ATOM 1501 O O . TRP A 1 190 ? 0.510 -1.274 0.562 1.00 86.62 190 TRP A O 1
ATOM 1511 N N . SER A 1 191 ? 1.942 -2.824 1.333 1.00 88.25 191 SER A N 1
ATOM 1512 C CA . SER A 1 191 ? 0.934 -3.877 1.338 1.00 88.25 191 SER A CA 1
ATOM 1513 C C . SER A 1 191 ? -0.026 -3.697 2.514 1.00 88.25 191 SER A C 1
ATOM 1515 O O . SER A 1 191 ? 0.282 -3.023 3.499 1.00 88.25 191 SER A O 1
ATOM 1517 N N . VAL A 1 192 ? -1.186 -4.346 2.423 1.00 92.06 192 VAL A N 1
ATOM 1518 C CA . VAL A 1 192 ? -2.164 -4.406 3.516 1.00 92.06 192 VAL A CA 1
ATOM 1519 C C . VAL A 1 192 ? -1.520 -4.986 4.777 1.00 92.06 192 VAL A C 1
ATOM 1521 O O . VAL A 1 192 ? -1.754 -4.485 5.870 1.00 92.06 192 VAL A O 1
ATOM 1524 N N . GLU A 1 193 ? -0.663 -5.997 4.637 1.00 92.62 193 GLU A N 1
ATOM 1525 C CA . GLU A 1 193 ? 0.044 -6.625 5.755 1.00 92.62 193 GLU A CA 1
ATOM 1526 C C . GLU A 1 193 ? 1.015 -5.657 6.436 1.00 92.62 193 GLU A C 1
ATOM 1528 O O . GLU A 1 193 ? 1.006 -5.553 7.660 1.00 92.62 193 GLU A O 1
ATOM 1533 N N . ASP A 1 194 ? 1.808 -4.910 5.660 1.00 94.12 194 ASP A N 1
ATOM 1534 C CA . ASP A 1 194 ? 2.725 -3.907 6.207 1.00 94.12 194 ASP A CA 1
ATOM 1535 C C . ASP A 1 194 ? 1.958 -2.777 6.915 1.00 94.12 194 ASP A C 1
ATOM 1537 O O . ASP A 1 194 ? 2.408 -2.288 7.949 1.00 94.12 194 ASP A O 1
ATOM 1541 N N . LEU A 1 195 ? 0.796 -2.365 6.394 1.00 97.31 195 LEU A N 1
ATOM 1542 C CA . LEU A 1 195 ? -0.054 -1.347 7.022 1.00 97.31 195 LEU A CA 1
ATOM 1543 C C . LEU A 1 195 ? -0.694 -1.845 8.326 1.00 97.31 195 LEU A C 1
ATOM 1545 O O . LEU A 1 195 ? -0.667 -1.120 9.321 1.00 97.31 195 LEU A O 1
ATOM 1549 N N . LYS A 1 196 ? -1.211 -3.083 8.350 1.00 96.94 196 LYS A N 1
ATOM 1550 C CA . LYS A 1 196 ? -1.753 -3.719 9.566 1.00 96.94 196 LYS A CA 1
ATOM 1551 C C . LYS A 1 196 ? -0.692 -3.828 10.653 1.00 96.94 196 LYS A C 1
ATOM 1553 O O . LYS A 1 196 ? -0.953 -3.479 11.803 1.00 96.94 196 LYS A O 1
ATOM 1558 N N . GLU A 1 197 ? 0.502 -4.277 10.275 1.00 97.62 197 GLU A N 1
ATOM 1559 C CA . GLU A 1 197 ? 1.630 -4.407 11.191 1.00 97.62 197 GLU A CA 1
ATOM 1560 C C . GLU A 1 197 ? 2.111 -3.033 11.670 1.00 97.62 197 GLU A C 1
ATOM 1562 O O . GLU A 1 197 ? 2.342 -2.839 12.858 1.00 97.62 197 GLU A O 1
ATOM 1567 N N . PHE A 1 198 ? 2.196 -2.036 10.784 1.00 97.94 198 PHE A N 1
ATOM 1568 C CA . PHE A 1 198 ? 2.591 -0.686 11.177 1.00 97.94 198 PHE A CA 1
ATOM 1569 C C . PHE A 1 198 ? 1.604 -0.047 12.156 1.00 97.94 198 PHE A C 1
ATOM 1571 O O . PHE A 1 198 ? 2.038 0.551 13.141 1.00 97.94 198 PHE A O 1
ATOM 1578 N N . HIS A 1 199 ? 0.298 -0.204 11.931 1.00 97.81 199 HIS A N 1
ATOM 1579 C CA . HIS A 1 199 ? -0.714 0.254 12.878 1.00 97.81 199 HIS A CA 1
ATOM 1580 C C . HIS A 1 199 ? -0.594 -0.466 14.231 1.00 97.81 199 HIS A C 1
ATOM 1582 O O . HIS A 1 199 ? -0.530 0.202 15.262 1.00 97.81 199 HIS A O 1
ATOM 1588 N N . GLY A 1 200 ? -0.450 -1.796 14.234 1.00 96.88 200 GLY A N 1
ATOM 1589 C CA . GLY A 1 200 ? -0.232 -2.574 15.457 1.00 96.88 200 GLY A CA 1
ATOM 1590 C C . GLY A 1 200 ? 1.010 -2.131 16.237 1.00 96.88 200 GLY A C 1
ATOM 1591 O O . GLY A 1 200 ? 0.953 -1.940 17.449 1.00 96.88 200 GLY A O 1
ATOM 1592 N N . LEU A 1 201 ? 2.124 -1.886 15.543 1.00 98.06 201 LEU A N 1
ATOM 1593 C CA . LEU A 1 201 ? 3.362 -1.374 16.136 1.00 98.06 201 LEU A CA 1
ATOM 1594 C C . LEU A 1 201 ? 3.184 0.015 16.760 1.00 98.06 201 LEU A C 1
ATOM 1596 O O . LEU A 1 201 ? 3.730 0.283 17.833 1.00 98.06 201 LEU A O 1
ATOM 1600 N N . ILE A 1 202 ? 2.439 0.905 16.097 1.00 97.31 202 ILE A N 1
ATOM 1601 C CA . ILE A 1 202 ? 2.116 2.236 16.621 1.00 97.31 202 ILE A CA 1
ATOM 1602 C C . ILE A 1 202 ? 1.283 2.124 17.900 1.00 97.31 202 ILE A C 1
ATOM 1604 O O . ILE A 1 202 ? 1.611 2.784 18.891 1.00 97.31 202 ILE A O 1
ATOM 1608 N N . ASP A 1 203 ? 0.236 1.301 17.883 1.00 95.06 203 ASP A N 1
ATOM 1609 C CA . ASP A 1 203 ? -0.686 1.115 19.003 1.00 95.06 203 ASP A CA 1
ATOM 1610 C C . ASP A 1 203 ? 0.019 0.466 20.207 1.00 95.06 203 ASP A C 1
ATOM 1612 O O . ASP A 1 203 ? -0.006 1.008 21.315 1.00 95.06 203 ASP A O 1
ATOM 1616 N N . GLU A 1 204 ? 0.752 -0.633 19.997 1.00 95.56 204 GLU A N 1
ATOM 1617 C CA . GLU A 1 204 ? 1.498 -1.319 21.060 1.00 95.56 204 GLU A CA 1
ATOM 1618 C C . GLU A 1 204 ? 2.591 -0.434 21.662 1.00 95.56 204 GLU A C 1
ATOM 1620 O O . GLU A 1 204 ? 2.696 -0.331 22.888 1.00 95.56 204 GLU A O 1
ATOM 1625 N N . PHE A 1 205 ? 3.353 0.292 20.834 1.00 96.06 205 PHE A N 1
ATOM 1626 C CA . PHE A 1 205 ? 4.293 1.283 21.352 1.00 96.06 205 PHE A CA 1
ATOM 1627 C C . PHE A 1 205 ? 3.557 2.368 22.147 1.00 96.06 205 PHE A C 1
ATOM 1629 O O . PHE A 1 205 ? 3.938 2.702 23.271 1.00 96.06 205 PHE A O 1
ATOM 1636 N N . GLY A 1 206 ? 2.470 2.900 21.589 1.00 94.88 206 GLY A N 1
ATOM 1637 C CA . GLY A 1 206 ? 1.676 3.964 22.185 1.00 94.88 206 GLY A CA 1
ATOM 1638 C C . GLY A 1 206 ? 1.082 3.600 23.546 1.00 94.88 206 GLY A C 1
ATOM 1639 O O . GLY A 1 206 ? 1.062 4.439 24.450 1.00 94.88 206 GLY A O 1
ATOM 1640 N N . LYS A 1 207 ? 0.673 2.344 23.749 1.00 92.31 207 LYS A N 1
ATOM 1641 C CA . LYS A 1 207 ? 0.204 1.819 25.044 1.00 92.31 207 LYS A CA 1
ATOM 1642 C C . LYS A 1 207 ? 1.277 1.855 26.134 1.00 92.31 207 LYS A C 1
ATOM 1644 O O . LYS A 1 207 ? 0.930 1.975 27.317 1.00 92.31 207 LYS A O 1
ATOM 1649 N N . THR A 1 208 ? 2.560 1.789 25.763 1.00 93.38 208 THR A N 1
ATOM 1650 C CA . THR A 1 208 ? 3.678 1.942 26.711 1.00 93.38 208 THR A CA 1
ATOM 1651 C C . THR A 1 208 ? 3.896 3.397 27.143 1.00 93.38 208 THR A C 1
ATOM 1653 O O . THR A 1 208 ? 4.409 3.626 28.237 1.00 93.38 208 THR A O 1
ATOM 1656 N N . CYS A 1 209 ? 3.436 4.379 26.353 1.00 92.75 209 CYS A N 1
ATOM 1657 C CA . CYS A 1 209 ? 3.618 5.812 26.600 1.00 92.75 209 CYS A CA 1
ATOM 1658 C C . CYS A 1 209 ? 2.298 6.506 27.001 1.00 92.75 209 CYS A C 1
ATOM 1660 O O . CYS A 1 209 ? 1.534 7.015 26.171 1.00 92.75 209 CYS A O 1
ATOM 1662 N N . ARG A 1 210 ? 2.027 6.571 28.309 1.00 89.06 210 ARG A N 1
ATOM 1663 C CA . ARG A 1 210 ? 0.777 7.090 28.897 1.00 89.06 210 ARG A CA 1
ATOM 1664 C C . ARG A 1 210 ? 0.791 8.602 29.133 1.00 89.06 210 ARG A C 1
ATOM 1666 O O . ARG A 1 210 ? -0.281 9.206 29.215 1.00 89.06 210 ARG A O 1
ATOM 1673 N N . SER A 1 211 ? 1.971 9.211 29.226 1.00 89.00 211 SER A N 1
ATOM 1674 C CA . SER A 1 211 ? 2.176 10.646 29.451 1.00 89.00 211 SER A CA 1
ATOM 1675 C C . SER A 1 211 ? 3.078 11.278 28.384 1.00 89.00 211 SER A C 1
ATOM 1677 O O . SER A 1 211 ? 3.799 10.576 27.682 1.00 89.00 211 SER A O 1
ATOM 1679 N N . GLU A 1 212 ? 3.057 12.608 28.253 1.00 85.44 212 GLU A N 1
ATOM 1680 C CA . GLU A 1 212 ? 3.981 13.323 27.356 1.00 85.44 212 GLU A CA 1
ATOM 1681 C C . GLU A 1 212 ? 5.451 13.113 27.756 1.00 85.44 212 GLU A C 1
ATOM 1683 O O . GLU A 1 212 ? 6.314 12.987 26.891 1.00 85.44 212 GLU A O 1
ATOM 1688 N N . THR A 1 213 ? 5.725 12.983 29.056 1.00 91.56 213 THR A N 1
ATOM 1689 C CA . THR A 1 213 ? 7.051 12.624 29.571 1.00 91.56 213 THR A CA 1
ATOM 1690 C C . THR A 1 213 ? 7.478 11.241 29.087 1.00 91.56 213 THR A C 1
ATOM 1692 O O . THR A 1 213 ? 8.598 11.102 28.606 1.00 91.56 213 THR A O 1
ATOM 1695 N N . ASP A 1 214 ? 6.580 10.250 29.101 1.00 93.56 214 ASP A N 1
ATOM 1696 C CA . ASP A 1 214 ? 6.894 8.896 28.620 1.00 93.56 214 ASP A CA 1
ATOM 1697 C C . ASP A 1 214 ? 7.316 8.927 27.144 1.00 93.56 214 ASP A C 1
ATOM 1699 O O . ASP A 1 214 ? 8.258 8.246 26.751 1.00 93.56 214 ASP A O 1
ATOM 1703 N N . TRP A 1 215 ? 6.652 9.752 26.325 1.00 90.94 215 TRP A N 1
ATOM 1704 C CA . TRP A 1 215 ? 7.018 9.950 24.921 1.00 90.94 215 TRP A CA 1
ATOM 1705 C C . TRP A 1 215 ? 8.390 10.620 24.768 1.00 90.94 215 TRP A C 1
ATOM 1707 O O . TRP A 1 215 ? 9.207 10.168 23.960 1.00 90.94 215 TRP A O 1
ATOM 1717 N N . GLN A 1 216 ? 8.667 11.662 25.558 1.00 87.25 216 GLN A N 1
ATOM 1718 C CA . GLN A 1 216 ? 9.931 12.409 25.530 1.00 87.25 216 GLN A CA 1
ATOM 1719 C C . GLN A 1 216 ? 11.132 11.604 26.043 1.00 87.25 216 GLN A C 1
ATOM 1721 O O . GLN A 1 216 ? 12.250 11.833 25.587 1.00 87.25 216 GLN A O 1
ATOM 1726 N N . GLU A 1 217 ? 10.915 10.666 26.960 1.00 91.75 217 GLU A N 1
ATOM 1727 C CA . GLU A 1 217 ? 11.955 9.783 27.503 1.00 91.75 217 GLU A CA 1
ATOM 1728 C C . GLU A 1 217 ? 12.064 8.459 26.738 1.00 91.75 217 GLU A C 1
ATOM 1730 O O . GLU A 1 217 ? 13.018 7.699 26.923 1.00 91.75 217 GLU A O 1
ATOM 1735 N N . SER A 1 218 ? 11.112 8.185 25.841 1.00 92.62 218 SER A N 1
ATOM 1736 C CA . SER A 1 218 ? 11.102 6.965 25.048 1.00 92.62 218 SER A CA 1
ATOM 1737 C C . SER A 1 218 ? 12.317 6.858 24.128 1.00 92.62 218 SER A C 1
ATOM 1739 O O . SER A 1 218 ? 12.979 7.834 23.759 1.00 92.62 218 SER A O 1
ATOM 1741 N N . VAL A 1 219 ? 12.546 5.640 23.649 1.00 91.62 219 VAL A N 1
ATOM 1742 C CA . VAL A 1 219 ? 13.543 5.343 22.621 1.00 91.62 219 VAL A CA 1
ATOM 1743 C C . VAL A 1 219 ? 13.333 6.144 21.330 1.00 91.62 219 VAL A C 1
ATOM 1745 O O . VAL A 1 219 ? 14.295 6.358 20.596 1.00 91.62 219 VAL A O 1
ATOM 1748 N N . LEU A 1 220 ? 12.113 6.624 21.057 1.00 92.25 220 LEU A N 1
ATOM 1749 C CA . LEU A 1 220 ? 11.813 7.423 19.870 1.00 92.25 220 LEU A CA 1
ATOM 1750 C C . LEU A 1 220 ? 12.324 8.868 19.969 1.00 92.25 220 LEU A C 1
ATOM 1752 O O . LEU A 1 220 ? 12.535 9.509 18.942 1.00 92.25 220 LEU A O 1
ATOM 1756 N N . SER A 1 221 ? 12.611 9.367 21.175 1.00 89.56 221 SER A N 1
ATOM 1757 C CA . SER A 1 221 ? 13.080 10.743 21.413 1.00 89.56 221 SER A CA 1
ATOM 1758 C C . SER A 1 221 ? 14.395 11.089 20.699 1.00 89.56 221 SER A C 1
ATOM 1760 O O . SER A 1 221 ? 14.646 12.258 20.376 1.00 89.56 221 SER A O 1
ATOM 1762 N N . ARG A 1 222 ? 15.215 10.072 20.395 1.00 91.38 222 ARG A N 1
ATOM 1763 C CA . ARG A 1 222 ? 16.472 10.192 19.636 1.00 91.38 222 ARG A CA 1
ATOM 1764 C C . ARG A 1 222 ? 16.283 10.251 18.123 1.00 91.38 222 ARG A C 1
ATOM 1766 O O . ARG A 1 222 ? 17.266 10.432 17.412 1.00 91.38 222 ARG A O 1
ATOM 1773 N N . TYR A 1 223 ? 15.060 10.099 17.625 1.00 94.31 223 TYR A N 1
ATOM 1774 C CA . TYR A 1 223 ? 14.770 10.145 16.198 1.00 94.31 223 TYR A CA 1
ATOM 1775 C C . TYR A 1 223 ? 14.010 11.413 15.814 1.00 94.31 223 TYR A C 1
ATOM 1777 O O . TYR A 1 223 ? 13.275 11.997 16.614 1.00 94.31 223 TYR A O 1
ATOM 1785 N N . ARG A 1 224 ? 14.180 11.852 14.569 1.00 94.81 224 ARG A N 1
ATOM 1786 C CA . ARG A 1 224 ? 13.331 12.866 13.940 1.00 94.81 224 ARG A CA 1
ATOM 1787 C C . ARG A 1 224 ? 12.784 12.334 12.632 1.00 94.81 224 ARG A C 1
ATOM 1789 O O . ARG A 1 224 ? 13.552 11.845 11.807 1.00 94.81 224 ARG A O 1
ATOM 1796 N N . LEU A 1 225 ? 11.471 12.425 12.455 1.00 94.06 225 LEU A N 1
ATOM 1797 C CA . LEU A 1 225 ? 10.816 11.969 11.240 1.00 94.06 225 LEU A CA 1
ATOM 1798 C C . LEU A 1 225 ? 10.906 13.050 10.168 1.00 94.06 225 LEU A C 1
ATO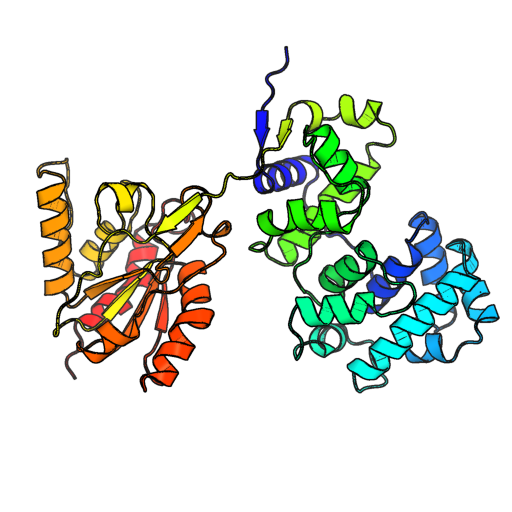M 1800 O O . LEU A 1 225 ? 10.556 14.208 10.387 1.00 94.06 225 LEU A O 1
ATOM 1804 N N . THR A 1 226 ? 11.352 12.645 8.988 1.00 89.88 226 THR A N 1
ATOM 1805 C CA . THR A 1 226 ? 11.295 13.453 7.775 1.00 89.88 226 THR A CA 1
ATOM 1806 C C . THR A 1 226 ? 10.468 12.725 6.739 1.00 89.88 226 THR A C 1
ATOM 1808 O O . THR A 1 226 ? 10.733 11.565 6.420 1.00 89.88 226 THR A O 1
ATOM 1811 N N . PHE A 1 227 ? 9.492 13.423 6.175 1.00 85.88 227 PHE A N 1
ATOM 1812 C CA . PHE A 1 227 ? 8.812 12.952 4.983 1.00 85.88 227 PHE A CA 1
ATOM 1813 C C . PHE A 1 227 ? 9.783 12.942 3.808 1.00 85.88 227 PHE A C 1
ATOM 1815 O O . PHE A 1 227 ? 10.572 13.875 3.634 1.00 85.88 227 PHE A O 1
ATOM 1822 N N . GLU A 1 228 ? 9.732 11.883 3.005 1.00 75.56 228 GLU A N 1
ATOM 1823 C CA . GLU A 1 228 ? 10.520 11.817 1.781 1.00 75.56 228 GLU A CA 1
ATOM 1824 C C . GLU A 1 228 ? 10.169 13.011 0.892 1.00 75.56 228 GLU A C 1
ATOM 1826 O O . GLU A 1 228 ? 8.997 13.252 0.587 1.00 75.56 228 GLU A O 1
ATOM 1831 N N . LYS A 1 229 ? 11.185 13.780 0.495 1.00 76.56 229 LYS A N 1
ATOM 1832 C CA . LYS A 1 229 ? 10.986 14.903 -0.412 1.00 76.56 229 LYS A CA 1
ATOM 1833 C C . LYS A 1 229 ? 10.725 14.346 -1.804 1.00 76.56 229 LYS A C 1
ATOM 1835 O O . LYS A 1 229 ? 11.607 13.748 -2.417 1.00 76.56 229 LYS A O 1
ATOM 1840 N N . LEU A 1 230 ? 9.505 14.553 -2.270 1.00 80.50 230 LEU A N 1
ATOM 1841 C CA . LEU A 1 230 ? 9.133 14.255 -3.636 1.00 80.50 230 LEU A CA 1
ATOM 1842 C C . LEU A 1 230 ? 9.655 15.314 -4.585 1.00 80.50 230 LEU A C 1
ATOM 1844 O O . LEU A 1 230 ? 9.569 16.511 -4.306 1.00 80.50 230 LEU A O 1
ATOM 1848 N N . GLU A 1 231 ? 10.157 14.852 -5.717 1.00 87.38 231 GLU A N 1
ATOM 1849 C CA . GLU A 1 231 ? 10.548 15.695 -6.831 1.00 87.38 231 GLU A CA 1
ATOM 1850 C C . GLU A 1 231 ? 9.779 15.237 -8.064 1.00 87.38 231 GLU A C 1
ATOM 1852 O O . GLU A 1 231 ? 9.666 14.035 -8.318 1.00 87.38 231 GLU A O 1
ATOM 1857 N N . HIS A 1 232 ? 9.240 16.200 -8.812 1.00 92.31 232 HIS A N 1
ATOM 1858 C CA . HIS A 1 232 ? 8.681 15.918 -10.124 1.00 92.31 232 HIS A CA 1
ATOM 1859 C C . HIS A 1 232 ? 9.829 15.618 -11.084 1.00 92.31 232 HIS A C 1
ATOM 1861 O O . HIS A 1 232 ? 10.774 16.404 -11.191 1.00 92.31 232 HIS A O 1
ATOM 1867 N N . VAL A 1 233 ? 9.762 14.479 -11.760 1.00 91.88 233 VAL A N 1
ATOM 1868 C CA . VAL A 1 233 ? 10.790 14.019 -12.688 1.00 91.88 233 VAL A CA 1
ATOM 1869 C C . VAL A 1 233 ? 10.137 13.645 -14.008 1.00 91.88 233 VAL A C 1
ATOM 1871 O O . VAL A 1 233 ? 9.183 12.867 -14.043 1.00 91.88 233 VAL A O 1
ATOM 1874 N N . GLU A 1 234 ? 10.717 14.144 -15.094 1.00 94.12 234 GLU A N 1
ATOM 1875 C CA . GLU A 1 234 ? 10.393 13.752 -16.462 1.00 94.12 234 GLU A CA 1
ATOM 1876 C C . GLU A 1 234 ? 11.437 12.771 -17.009 1.00 94.12 234 GLU A C 1
ATOM 1878 O O . GLU A 1 234 ? 12.599 12.742 -16.590 1.00 94.12 234 GLU A O 1
ATOM 1883 N N . HIS A 1 235 ? 11.022 11.931 -17.950 1.00 91.12 235 HIS A N 1
ATOM 1884 C CA . HIS A 1 235 ? 11.902 11.025 -18.669 1.00 91.12 235 HIS A CA 1
ATOM 1885 C C . HIS A 1 235 ? 12.671 11.808 -19.743 1.00 91.12 235 HIS A C 1
ATOM 1887 O O . HIS A 1 235 ? 12.161 12.128 -20.812 1.00 91.12 235 HIS A O 1
ATOM 1893 N N . GLU A 1 236 ? 13.912 12.181 -19.429 1.00 90.38 236 GLU A N 1
ATOM 1894 C CA . GLU A 1 236 ? 14.685 13.162 -20.205 1.00 90.38 236 GLU A CA 1
ATOM 1895 C C . GLU A 1 236 ? 15.299 12.619 -21.514 1.00 90.38 236 GLU A C 1
ATOM 1897 O O . GLU A 1 236 ? 16.000 13.366 -22.212 1.00 90.38 236 GLU A O 1
ATOM 1902 N N . PHE A 1 237 ? 15.131 11.332 -21.845 1.00 94.50 237 PHE A N 1
ATOM 1903 C CA . PHE A 1 237 ? 15.742 10.710 -23.026 1.00 94.50 237 PHE A CA 1
ATOM 1904 C C . PHE A 1 237 ? 14.861 9.634 -23.672 1.00 94.50 237 PHE A C 1
ATOM 1906 O O . PHE A 1 237 ? 14.075 8.960 -23.029 1.00 94.50 237 PHE A O 1
ATOM 1913 N N . GLY A 1 238 ? 14.989 9.462 -24.987 1.00 95.12 238 GLY A N 1
ATOM 1914 C CA . GLY A 1 238 ? 14.110 8.570 -25.741 1.00 95.12 238 GLY A CA 1
ATOM 1915 C C . GLY A 1 238 ? 14.410 7.068 -25.593 1.00 95.12 238 GLY A C 1
ATOM 1916 O O . GLY A 1 238 ? 15.466 6.670 -25.082 1.00 95.12 238 GLY A O 1
ATOM 1917 N N . PRO A 1 239 ? 13.508 6.221 -26.115 1.00 97.62 239 PRO A N 1
ATOM 1918 C CA . PRO A 1 239 ? 13.702 4.774 -26.214 1.00 97.62 239 PRO A CA 1
ATOM 1919 C C . PRO A 1 239 ? 14.920 4.403 -27.079 1.00 97.62 239 PRO A C 1
ATOM 1921 O O . PRO A 1 239 ? 15.302 5.128 -28.002 1.00 97.62 239 PRO A O 1
ATOM 1924 N N . VAL A 1 240 ? 15.516 3.239 -26.818 1.00 98.31 240 VAL A N 1
ATOM 1925 C CA . VAL A 1 240 ? 16.463 2.576 -27.735 1.00 98.31 240 VAL A CA 1
ATOM 1926 C C . VAL A 1 240 ? 15.677 1.533 -28.512 1.00 98.31 240 VAL A C 1
ATOM 1928 O O . VAL A 1 240 ? 15.215 0.578 -27.905 1.00 98.31 240 VAL A O 1
ATOM 1931 N N . TRP A 1 241 ? 15.498 1.714 -29.819 1.00 98.44 241 TRP A N 1
ATOM 1932 C CA . TRP A 1 241 ? 14.787 0.758 -30.673 1.00 98.44 241 TRP A CA 1
ATOM 1933 C C . TRP A 1 241 ? 15.039 1.048 -32.160 1.00 98.44 241 TRP A C 1
ATOM 1935 O O . TRP A 1 241 ? 15.544 2.114 -32.523 1.00 98.44 241 TRP A O 1
ATOM 1945 N N . ASN A 1 242 ? 14.663 0.101 -33.014 1.00 97.88 242 ASN A N 1
ATOM 1946 C CA . ASN A 1 242 ? 14.558 0.236 -34.468 1.00 97.88 242 ASN A CA 1
ATOM 1947 C C . ASN A 1 242 ? 13.430 -0.678 -34.997 1.00 97.88 242 ASN A C 1
ATOM 1949 O O . ASN A 1 242 ? 12.802 -1.402 -34.224 1.00 97.88 242 ASN A O 1
ATOM 1953 N N . ALA A 1 243 ? 13.171 -0.663 -36.310 1.00 97.75 243 ALA A N 1
ATOM 1954 C CA . ALA A 1 243 ? 12.124 -1.497 -36.915 1.00 97.75 243 ALA A CA 1
ATOM 1955 C C . ALA A 1 243 ? 12.339 -3.006 -36.672 1.00 97.75 243 ALA A C 1
ATOM 1957 O O . ALA A 1 243 ? 11.374 -3.758 -36.565 1.00 97.75 243 ALA A O 1
ATOM 1958 N N . ASP A 1 244 ? 13.594 -3.432 -36.510 1.00 97.00 244 ASP A N 1
ATOM 1959 C CA . ASP A 1 244 ? 13.967 -4.830 -36.289 1.00 97.00 244 ASP A CA 1
ATOM 1960 C C . ASP A 1 244 ? 13.883 -5.271 -34.821 1.00 97.00 244 ASP A C 1
ATOM 1962 O O . ASP A 1 244 ? 14.156 -6.431 -34.525 1.00 97.00 244 ASP A O 1
ATOM 1966 N N . SER A 1 245 ? 13.535 -4.384 -33.886 1.00 98.06 245 SER A N 1
ATOM 1967 C CA . SER A 1 245 ? 13.380 -4.753 -32.475 1.00 98.06 245 SER A CA 1
ATOM 1968 C C . SER A 1 245 ? 12.237 -5.762 -32.302 1.00 98.06 245 SER A C 1
ATOM 1970 O O . SER A 1 245 ? 11.175 -5.582 -32.892 1.00 98.06 245 SER A O 1
ATOM 1972 N N . ARG A 1 246 ? 12.457 -6.813 -31.500 1.00 97.56 246 ARG A N 1
ATOM 1973 C CA . ARG A 1 246 ? 11.544 -7.960 -31.300 1.00 97.56 246 ARG A CA 1
ATOM 1974 C C . ARG A 1 246 ? 11.020 -8.089 -29.877 1.00 97.56 246 ARG A C 1
ATOM 1976 O O . ARG A 1 246 ? 9.901 -8.552 -29.664 1.00 97.56 246 ARG A O 1
ATOM 1983 N N . VAL A 1 247 ? 11.800 -7.645 -28.900 1.00 98.31 247 VAL A N 1
ATOM 1984 C CA . VAL A 1 247 ? 11.386 -7.608 -27.495 1.00 98.31 247 VAL A CA 1
ATOM 1985 C C . VAL A 1 247 ? 11.522 -6.195 -26.955 1.00 98.31 247 VAL A C 1
ATOM 1987 O O . VAL A 1 247 ? 12.457 -5.482 -27.314 1.00 98.31 247 VAL A O 1
ATOM 1990 N N . LEU A 1 248 ? 10.602 -5.787 -26.084 1.00 98.56 248 LEU A N 1
ATOM 1991 C CA . LEU A 1 248 ? 10.671 -4.514 -25.369 1.00 98.56 248 LEU A CA 1
ATOM 1992 C C . LEU A 1 248 ? 10.929 -4.765 -23.893 1.00 98.56 248 LEU A C 1
ATOM 1994 O O . LEU A 1 248 ? 10.078 -5.328 -23.212 1.00 98.56 248 LEU A O 1
ATOM 1998 N N . VAL A 1 249 ? 12.067 -4.307 -23.383 1.00 98.56 249 VAL A N 1
ATOM 1999 C CA . VAL A 1 249 ? 12.374 -4.365 -21.954 1.00 98.56 249 VAL A CA 1
ATOM 2000 C C . VAL A 1 249 ? 12.122 -2.997 -21.323 1.00 98.56 249 VAL A C 1
ATOM 2002 O O . VAL A 1 249 ? 12.658 -1.981 -21.771 1.00 98.56 249 VAL A O 1
ATOM 2005 N N . LEU A 1 250 ? 11.289 -2.977 -20.284 1.00 98.38 250 LEU A N 1
ATOM 2006 C CA . LEU A 1 250 ? 10.804 -1.771 -19.621 1.00 98.38 250 LEU A CA 1
ATOM 2007 C C . LEU A 1 250 ? 11.241 -1.709 -18.161 1.00 98.38 250 LEU A C 1
ATOM 2009 O O . LEU A 1 250 ? 10.914 -2.594 -17.366 1.00 98.38 250 LEU A O 1
ATOM 2013 N N . GLY A 1 251 ? 11.900 -0.615 -17.787 1.00 96.69 251 GLY A N 1
ATOM 2014 C CA . GLY A 1 251 ? 12.002 -0.186 -16.393 1.00 96.69 251 GLY A CA 1
ATOM 2015 C C . GLY A 1 251 ? 10.748 0.551 -15.905 1.00 96.69 251 GLY A C 1
ATOM 2016 O O . GLY A 1 251 ? 9.775 0.734 -16.640 1.00 96.69 251 GLY A O 1
ATOM 2017 N N . SER A 1 252 ? 10.747 0.953 -14.632 1.00 94.38 252 SER A N 1
ATOM 2018 C CA . SER A 1 252 ? 9.714 1.818 -14.050 1.00 94.38 252 SER A CA 1
ATOM 2019 C C . SER A 1 252 ? 9.960 3.282 -14.434 1.00 94.38 252 SER A C 1
ATOM 2021 O O . SER A 1 252 ? 9.256 3.817 -15.285 1.00 94.38 252 SER A O 1
ATOM 2023 N N . MET A 1 253 ? 10.961 3.904 -13.809 1.00 94.88 253 MET A N 1
ATOM 2024 C CA . MET A 1 253 ? 11.447 5.264 -14.041 1.00 94.88 253 MET A CA 1
ATOM 2025 C C . MET A 1 253 ? 12.986 5.241 -13.988 1.00 94.88 253 MET A C 1
ATOM 2027 O O . MET A 1 253 ? 13.551 4.612 -13.082 1.00 94.88 253 MET A O 1
ATOM 2031 N N . PRO A 1 254 ? 13.711 5.934 -14.888 1.00 92.44 254 PRO A N 1
ATOM 2032 C CA . PRO A 1 254 ? 15.168 5.900 -14.896 1.00 92.44 254 PRO A CA 1
ATOM 2033 C C . PRO A 1 254 ? 15.738 6.469 -13.596 1.00 92.44 254 PRO A C 1
ATOM 2035 O O . PRO A 1 254 ? 15.371 7.560 -13.162 1.00 92.44 254 PRO A O 1
ATOM 2038 N N . SER A 1 255 ? 16.689 5.756 -12.986 1.00 90.44 255 SER A N 1
ATOM 2039 C CA . SER A 1 255 ? 17.366 6.203 -11.760 1.00 90.44 255 SER A CA 1
ATOM 2040 C C . SER A 1 255 ? 18.139 7.519 -11.967 1.00 90.44 255 SER A C 1
ATOM 2042 O O . SER A 1 255 ? 18.533 7.813 -13.098 1.00 90.44 255 SER A O 1
ATOM 2044 N N . PRO A 1 256 ? 18.475 8.282 -10.904 1.00 89.44 256 PRO A N 1
ATOM 2045 C CA . PRO A 1 256 ? 19.263 9.513 -11.022 1.00 89.44 256 PRO A CA 1
ATOM 2046 C C . PRO A 1 256 ? 20.543 9.346 -11.849 1.00 89.44 256 PRO A C 1
ATOM 2048 O O . PRO A 1 256 ? 20.879 10.205 -12.659 1.00 89.44 256 PRO A O 1
ATOM 2051 N N . LYS A 1 257 ? 21.234 8.206 -11.705 1.00 90.00 257 LYS A N 1
ATOM 2052 C CA . LYS A 1 257 ? 22.442 7.913 -12.485 1.00 90.00 257 LYS A CA 1
ATOM 2053 C C . LYS A 1 257 ? 22.143 7.668 -13.968 1.00 90.00 257 LYS A C 1
ATOM 2055 O O . LYS A 1 257 ? 22.911 8.115 -14.812 1.00 90.00 257 LYS A O 1
ATOM 2060 N N . SER A 1 258 ? 21.034 6.992 -14.267 1.00 93.44 258 SER A N 1
ATOM 2061 C CA . SER A 1 258 ? 20.559 6.759 -15.639 1.00 93.44 258 SER A CA 1
ATOM 2062 C C . SER A 1 258 ? 20.179 8.080 -16.321 1.00 93.44 258 SER A C 1
ATOM 2064 O O . SER A 1 258 ? 20.553 8.305 -17.466 1.00 93.44 258 SER A O 1
ATOM 2066 N N . ARG A 1 259 ? 19.536 9.001 -15.585 1.00 91.94 259 ARG A N 1
ATOM 2067 C CA . ARG A 1 259 ? 19.224 10.366 -16.049 1.00 91.94 259 ARG A CA 1
ATOM 2068 C C . ARG A 1 259 ? 20.489 11.174 -16.352 1.00 91.94 259 ARG A C 1
ATOM 2070 O O . ARG A 1 259 ? 20.638 11.676 -17.459 1.00 91.94 259 ARG A O 1
ATOM 2077 N N . GLN A 1 260 ? 21.464 11.178 -15.436 1.00 90.00 260 GLN A N 1
ATOM 2078 C CA . GLN A 1 260 ? 22.760 11.848 -15.643 1.00 90.00 260 GLN A CA 1
ATOM 2079 C C . GLN A 1 260 ? 23.498 11.371 -16.902 1.00 90.00 260 GLN A C 1
ATOM 2081 O O . GLN A 1 260 ? 24.085 12.185 -17.607 1.00 90.00 260 GLN A O 1
ATOM 2086 N N . MET A 1 261 ? 23.490 10.063 -17.179 1.00 91.44 261 MET A N 1
ATOM 2087 C CA . MET A 1 261 ? 24.142 9.503 -18.372 1.00 91.44 261 MET A CA 1
ATOM 2088 C C . MET A 1 261 ? 23.239 9.459 -19.609 1.00 91.44 261 MET A C 1
ATOM 2090 O O . MET A 1 261 ? 23.684 9.013 -20.663 1.00 91.44 261 MET A O 1
ATOM 2094 N N . ARG A 1 262 ? 21.973 9.873 -19.472 1.00 94.44 262 ARG A N 1
ATOM 2095 C CA . ARG A 1 262 ? 20.942 9.836 -20.517 1.00 94.44 262 ARG A CA 1
ATOM 2096 C C . ARG A 1 262 ? 20.797 8.452 -21.169 1.00 94.44 262 ARG A C 1
ATOM 2098 O O . ARG A 1 262 ? 20.660 8.338 -22.388 1.00 94.44 262 ARG A O 1
ATOM 2105 N N . PHE A 1 263 ? 20.880 7.397 -20.354 1.00 96.56 263 PHE A N 1
ATOM 2106 C CA . PHE A 1 263 ? 20.824 6.008 -20.813 1.00 96.56 263 PHE A CA 1
ATOM 2107 C C . PHE A 1 263 ? 20.430 5.023 -19.701 1.00 96.56 263 PHE A C 1
ATOM 2109 O O . PHE A 1 263 ? 20.569 5.311 -18.513 1.00 96.56 263 PHE A O 1
ATOM 2116 N N . TYR A 1 264 ? 19.956 3.837 -20.087 1.00 96.38 264 TYR A N 1
ATOM 2117 C CA . TYR A 1 264 ? 19.314 2.869 -19.193 1.00 96.38 264 TYR A CA 1
ATOM 2118 C C . TYR A 1 264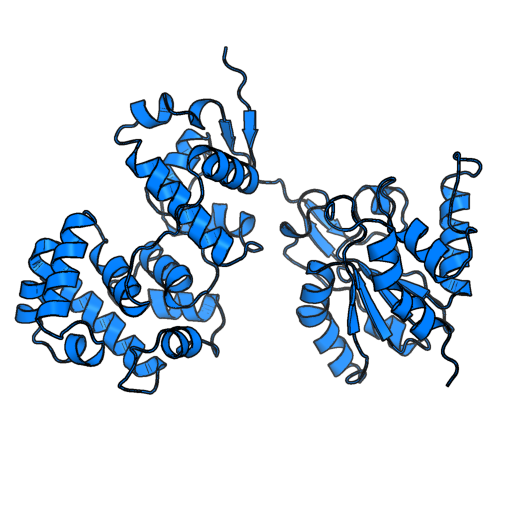 ? 20.283 2.095 -18.284 1.00 96.38 264 TYR A C 1
ATOM 2120 O O . TYR A 1 264 ? 21.406 1.740 -18.663 1.00 96.38 264 TYR A O 1
ATOM 2128 N N . TYR A 1 265 ? 19.794 1.772 -17.079 1.00 94.81 265 TYR A N 1
ATOM 2129 C CA . TYR A 1 265 ? 20.466 0.933 -16.077 1.00 94.81 265 TYR A CA 1
ATOM 2130 C C . TYR A 1 265 ? 21.877 1.426 -15.709 1.00 94.81 265 TYR A C 1
ATOM 2132 O O . TYR A 1 265 ? 22.849 0.671 -15.678 1.00 94.81 265 TYR A O 1
ATOM 2140 N N . GLY A 1 266 ? 21.985 2.726 -15.426 1.00 90.31 266 GLY A N 1
ATOM 2141 C CA . GLY A 1 266 ? 23.259 3.425 -15.267 1.00 90.31 266 GLY A CA 1
ATOM 2142 C C . GLY A 1 266 ? 23.990 3.267 -13.936 1.00 90.31 266 GLY A C 1
ATOM 2143 O O . GLY A 1 266 ? 25.159 3.636 -13.823 1.00 90.31 266 GLY A O 1
ATOM 2144 N N . HIS A 1 267 ? 23.319 2.762 -12.901 1.00 89.81 267 HIS A N 1
ATOM 2145 C CA . HIS A 1 267 ? 23.943 2.612 -11.587 1.00 89.81 267 HIS A CA 1
ATOM 2146 C C . HIS A 1 267 ? 25.046 1.532 -11.637 1.00 89.81 267 HIS A C 1
ATOM 2148 O O . HIS A 1 267 ? 24.756 0.439 -12.115 1.00 89.81 267 HIS A O 1
ATOM 2154 N N . PRO A 1 268 ? 26.270 1.762 -11.116 1.00 87.00 268 PRO A N 1
ATOM 2155 C CA . PRO A 1 268 ? 27.383 0.808 -11.246 1.00 87.00 268 PRO A CA 1
ATOM 2156 C C . PRO A 1 268 ? 27.111 -0.585 -10.662 1.00 87.00 268 PRO A C 1
ATOM 2158 O O . PRO A 1 268 ? 27.637 -1.576 -11.148 1.00 87.00 268 PRO A O 1
ATOM 2161 N N . GLN A 1 269 ? 26.274 -0.657 -9.624 1.00 89.81 269 GLN A N 1
ATOM 2162 C CA . GLN A 1 269 ? 25.847 -1.921 -9.005 1.00 89.81 269 GLN A CA 1
ATOM 2163 C C . GLN A 1 269 ? 24.580 -2.521 -9.643 1.00 89.81 269 GLN A C 1
ATOM 2165 O O . GLN A 1 269 ? 24.086 -3.545 -9.176 1.00 89.81 269 GLN A O 1
ATOM 2170 N N . ASN A 1 270 ? 23.993 -1.875 -10.657 1.00 94.56 270 ASN A N 1
ATOM 2171 C CA . ASN A 1 270 ? 22.878 -2.465 -11.390 1.00 94.56 270 ASN A CA 1
ATOM 2172 C C . ASN A 1 270 ? 23.403 -3.613 -12.260 1.00 94.56 270 ASN A C 1
ATOM 2174 O O . ASN A 1 270 ? 24.409 -3.481 -12.954 1.00 94.56 270 ASN A O 1
ATOM 2178 N N . ARG A 1 271 ? 22.710 -4.748 -12.204 1.00 96.88 271 ARG A N 1
ATOM 2179 C CA . ARG A 1 271 ? 23.159 -6.008 -12.804 1.00 96.88 271 ARG A CA 1
ATOM 2180 C C . ARG A 1 271 ? 22.563 -6.273 -14.184 1.00 96.88 271 ARG A C 1
ATOM 2182 O O . ARG A 1 271 ? 22.833 -7.326 -14.740 1.00 96.88 271 ARG A O 1
ATOM 2189 N N . PHE A 1 272 ? 21.799 -5.336 -14.747 1.00 97.75 272 PHE A N 1
ATOM 2190 C CA . PHE A 1 272 ? 21.151 -5.495 -16.047 1.00 97.75 272 PHE A CA 1
ATOM 2191 C C . PHE A 1 272 ? 22.150 -5.830 -17.155 1.00 97.75 272 PHE A C 1
ATOM 2193 O O . PHE A 1 272 ? 22.049 -6.887 -17.756 1.00 97.75 272 PHE A O 1
ATOM 2200 N N . TRP A 1 273 ? 23.159 -4.986 -17.383 1.00 97.69 273 TRP A N 1
ATOM 2201 C CA . TRP A 1 273 ? 24.135 -5.213 -18.455 1.00 97.69 273 TRP A CA 1
ATOM 2202 C C . TRP A 1 273 ? 24.954 -6.507 -18.278 1.00 97.69 273 TRP A C 1
ATOM 2204 O O . TRP A 1 273 ? 25.067 -7.244 -19.250 1.00 97.69 273 TRP A O 1
ATOM 2214 N N . PRO A 1 274 ? 25.440 -6.863 -17.068 1.00 97.62 274 PRO A N 1
ATOM 2215 C CA . PRO A 1 274 ? 26.001 -8.194 -16.815 1.00 97.62 274 PRO A CA 1
ATOM 2216 C C . PRO A 1 274 ? 25.058 -9.360 -17.144 1.00 97.62 274 PRO A C 1
ATOM 2218 O O . PRO A 1 274 ? 25.508 -10.370 -17.673 1.00 97.62 274 PRO A O 1
ATOM 2221 N N . VAL A 1 275 ? 23.760 -9.231 -16.844 1.00 98.38 275 VAL A N 1
ATOM 2222 C CA . VAL A 1 275 ? 22.751 -10.247 -17.186 1.00 98.38 275 VAL A CA 1
ATOM 2223 C C . VAL A 1 275 ? 22.569 -10.343 -18.698 1.00 98.38 275 VAL A C 1
ATOM 2225 O O . VAL A 1 275 ? 22.618 -11.444 -19.234 1.00 98.38 275 VAL A O 1
ATOM 2228 N N . MET A 1 276 ? 22.416 -9.207 -19.383 1.00 98.31 276 MET A N 1
ATOM 2229 C CA . MET A 1 276 ? 22.254 -9.160 -20.838 1.00 98.31 276 MET A CA 1
ATOM 2230 C C . MET A 1 276 ? 23.459 -9.773 -21.558 1.00 98.31 276 MET A C 1
ATOM 2232 O O . MET A 1 276 ? 23.278 -10.588 -22.454 1.00 98.31 276 MET A O 1
ATOM 2236 N N . ALA A 1 277 ? 24.678 -9.451 -21.117 1.00 98.06 277 ALA A N 1
ATOM 2237 C CA . ALA A 1 277 ? 25.891 -10.043 -21.670 1.00 98.06 277 ALA A CA 1
ATOM 2238 C C . ALA A 1 277 ? 25.909 -11.573 -21.533 1.00 98.06 277 ALA A C 1
ATOM 2240 O O . ALA A 1 277 ? 26.275 -12.278 -22.467 1.00 98.06 277 ALA A O 1
ATOM 2241 N N . ALA A 1 278 ? 25.473 -12.093 -20.383 1.00 98.06 278 ALA A N 1
ATOM 2242 C CA . ALA A 1 278 ? 25.464 -13.527 -20.117 1.00 98.06 278 ALA A CA 1
ATOM 2243 C C . ALA A 1 278 ? 24.379 -14.293 -20.893 1.00 98.06 278 ALA A C 1
ATOM 2245 O O . ALA A 1 278 ? 24.637 -15.412 -21.325 1.00 98.06 278 ALA A O 1
ATOM 2246 N N . ILE A 1 279 ? 23.173 -13.735 -21.066 1.00 98.06 279 ILE A N 1
ATOM 2247 C CA . ILE A 1 279 ? 22.092 -14.432 -21.794 1.00 98.06 279 ILE A CA 1
ATOM 2248 C C . ILE A 1 279 ? 22.313 -14.449 -23.313 1.00 98.06 279 ILE A C 1
ATOM 2250 O O . ILE A 1 279 ? 21.797 -15.341 -23.977 1.00 98.06 279 ILE A O 1
ATOM 2254 N N . PHE A 1 280 ? 23.071 -13.486 -23.849 1.00 97.44 280 PHE A N 1
ATOM 2255 C CA . PHE A 1 280 ? 23.401 -13.393 -25.276 1.00 97.44 280 PHE A CA 1
ATOM 2256 C C . PHE A 1 280 ? 24.814 -13.890 -25.620 1.00 97.44 280 PHE A C 1
ATOM 2258 O O . PHE A 1 280 ? 25.171 -13.883 -26.794 1.00 97.44 280 PHE A O 1
ATOM 2265 N N . ASP A 1 281 ? 25.603 -14.313 -24.625 1.00 96.81 281 ASP A N 1
ATOM 2266 C CA . ASP A 1 281 ? 27.017 -14.701 -24.781 1.00 96.81 281 ASP A CA 1
ATOM 2267 C C . ASP A 1 281 ? 27.848 -13.637 -25.535 1.00 96.81 281 ASP A C 1
ATOM 2269 O O . ASP A 1 281 ? 28.619 -13.926 -26.448 1.00 96.81 281 ASP A O 1
ATOM 2273 N N . ASP A 1 282 ? 27.644 -12.365 -25.173 1.00 96.81 282 ASP A N 1
ATOM 2274 C CA . ASP A 1 282 ? 28.262 -11.201 -25.818 1.00 96.81 282 ASP A CA 1
ATOM 2275 C C . ASP A 1 282 ? 28.600 -10.123 -24.771 1.00 96.81 282 ASP A C 1
ATOM 2277 O O . ASP A 1 282 ? 27.730 -9.469 -24.192 1.00 96.81 282 ASP A O 1
ATOM 2281 N N . ASP A 1 283 ? 29.891 -9.914 -24.516 1.00 96.56 283 ASP A N 1
ATOM 2282 C CA . ASP A 1 283 ? 30.390 -8.981 -23.503 1.00 96.56 283 ASP A CA 1
ATOM 2283 C C . ASP A 1 283 ? 30.604 -7.545 -24.013 1.00 96.56 283 ASP A C 1
ATOM 2285 O O . ASP A 1 283 ? 31.030 -6.676 -23.246 1.00 96.56 283 ASP A O 1
ATOM 2289 N N . SER A 1 284 ? 30.236 -7.240 -25.264 1.00 96.25 284 SER A N 1
ATOM 2290 C CA . SER A 1 284 ? 30.476 -5.928 -25.887 1.00 96.25 284 SER A CA 1
ATOM 2291 C C . SER A 1 284 ? 29.750 -4.757 -25.211 1.00 96.25 284 SER A C 1
ATOM 2293 O O . SER A 1 284 ? 30.116 -3.600 -25.413 1.00 96.25 284 SER A O 1
ATOM 2295 N N . CYS A 1 285 ? 28.750 -5.029 -24.368 1.00 95.56 285 CYS A N 1
ATOM 2296 C CA . CYS A 1 285 ? 28.046 -4.022 -23.569 1.00 95.56 285 CYS A CA 1
ATOM 2297 C C . CYS A 1 285 ? 28.686 -3.730 -22.193 1.00 95.56 285 CYS A C 1
ATOM 2299 O O . CYS A 1 285 ? 28.178 -2.890 -21.429 1.00 95.56 285 CYS A O 1
ATOM 2301 N N . LEU A 1 286 ? 29.778 -4.423 -21.852 1.00 95.56 286 LEU A N 1
ATOM 2302 C CA . LEU A 1 286 ? 30.497 -4.291 -20.587 1.00 95.56 286 LEU A CA 1
ATOM 2303 C C . LEU A 1 286 ? 31.708 -3.354 -20.717 1.00 95.56 286 LEU A C 1
ATOM 2305 O O . LEU A 1 286 ? 32.239 -3.110 -21.793 1.00 95.56 286 LEU A O 1
ATOM 2309 N N . ASN A 1 287 ? 32.157 -2.817 -19.581 1.00 91.56 287 ASN A N 1
ATOM 2310 C CA . ASN A 1 287 ? 33.380 -2.012 -19.491 1.00 91.56 287 ASN A CA 1
ATOM 2311 C C . ASN A 1 287 ? 34.270 -2.541 -18.359 1.00 91.56 287 ASN A C 1
ATOM 2313 O O . ASN A 1 287 ? 34.410 -1.873 -17.325 1.00 91.56 287 ASN A O 1
ATOM 2317 N N . PRO A 1 288 ? 34.807 -3.770 -18.487 1.00 81.56 288 PRO A N 1
ATOM 2318 C CA . PRO A 1 288 ? 35.696 -4.309 -17.472 1.00 81.56 288 PRO A CA 1
ATOM 2319 C C . PRO A 1 288 ? 36.900 -3.372 -17.322 1.00 81.56 288 PRO A C 1
ATOM 2321 O O . PRO A 1 288 ? 37.514 -2.953 -18.300 1.00 81.56 288 PRO A O 1
ATOM 2324 N N . ASN A 1 289 ? 37.217 -3.017 -16.077 1.00 81.81 289 ASN A N 1
ATOM 2325 C CA . ASN A 1 289 ? 38.342 -2.149 -15.709 1.00 81.81 289 ASN A CA 1
ATOM 2326 C C . ASN A 1 289 ? 38.271 -0.692 -16.214 1.00 81.81 289 ASN A C 1
ATOM 2328 O O . ASN A 1 289 ? 39.255 0.031 -16.083 1.00 81.81 289 ASN A O 1
ATOM 2332 N N . GLY A 1 290 ? 37.133 -0.232 -16.750 1.00 84.00 290 GLY A N 1
ATOM 2333 C CA . GLY A 1 290 ? 36.969 1.167 -17.167 1.00 84.00 290 GLY A CA 1
ATOM 2334 C C . GLY A 1 290 ? 37.808 1.562 -18.389 1.00 84.00 290 GLY A C 1
ATOM 2335 O O . GLY A 1 290 ? 38.219 2.714 -18.496 1.00 84.00 290 GLY A O 1
ATOM 2336 N N . ALA A 1 291 ? 38.084 0.613 -19.287 1.00 85.94 291 ALA A N 1
ATOM 2337 C CA . ALA A 1 291 ? 38.938 0.796 -20.460 1.00 85.94 291 ALA A CA 1
ATOM 2338 C C . ALA A 1 291 ? 38.384 1.792 -21.497 1.00 85.94 291 ALA A C 1
ATOM 2340 O O . ALA A 1 291 ? 39.159 2.390 -22.243 1.00 85.94 291 ALA A O 1
ATOM 2341 N N . ILE A 1 292 ? 37.061 1.974 -21.552 1.00 90.75 292 ILE A N 1
ATOM 2342 C CA . ILE A 1 292 ? 36.400 2.915 -22.469 1.00 90.75 292 ILE A CA 1
ATOM 2343 C C . ILE A 1 292 ? 35.691 4.046 -21.717 1.00 90.75 292 ILE A C 1
ATOM 2345 O O . ILE A 1 292 ? 35.291 3.892 -20.559 1.00 90.75 292 ILE A O 1
ATOM 2349 N N . SER A 1 293 ? 35.527 5.192 -22.384 1.00 92.12 293 SER A N 1
ATOM 2350 C CA . SER A 1 293 ? 34.818 6.351 -21.830 1.00 92.12 293 SER A CA 1
ATOM 2351 C C . SER A 1 293 ? 33.332 6.053 -21.590 1.00 92.12 293 SER A C 1
ATOM 2353 O O . SER A 1 293 ? 32.768 5.107 -22.141 1.00 92.12 293 SER A O 1
ATOM 2355 N N . ALA A 1 294 ? 32.674 6.883 -20.774 1.00 88.50 294 ALA A N 1
ATOM 2356 C CA . ALA A 1 294 ? 31.245 6.742 -20.494 1.00 88.50 294 ALA A CA 1
ATOM 2357 C C . ALA A 1 294 ? 30.385 6.828 -21.770 1.00 88.50 294 ALA A C 1
ATOM 2359 O O . ALA A 1 294 ? 29.486 6.009 -21.945 1.00 88.50 294 ALA A O 1
ATOM 2360 N N . ASP A 1 295 ? 30.705 7.752 -22.680 1.00 92.75 295 ASP A N 1
ATOM 2361 C CA . ASP A 1 295 ? 29.978 7.923 -23.944 1.00 92.75 295 ASP A CA 1
ATOM 2362 C C . ASP A 1 295 ? 30.173 6.723 -24.878 1.00 92.75 295 ASP A C 1
ATOM 2364 O O . ASP A 1 295 ? 29.211 6.215 -25.453 1.00 92.75 295 ASP A O 1
ATOM 2368 N N . ALA A 1 296 ? 31.407 6.211 -24.971 1.00 94.44 296 ALA A N 1
ATOM 2369 C CA . ALA A 1 296 ? 31.699 5.010 -25.748 1.00 94.44 296 ALA A CA 1
ATOM 2370 C C . ALA A 1 296 ? 30.961 3.782 -25.191 1.00 94.44 296 ALA A C 1
ATOM 2372 O O . ALA A 1 296 ? 30.470 2.961 -25.960 1.00 94.44 296 ALA A O 1
ATOM 2373 N N . LEU A 1 297 ? 30.828 3.673 -23.864 1.00 94.88 297 LEU A N 1
ATOM 2374 C CA . LEU A 1 297 ? 30.062 2.603 -23.225 1.00 94.88 297 LEU A CA 1
ATOM 2375 C C . LEU A 1 297 ? 28.555 2.716 -23.496 1.00 94.88 297 LEU A C 1
ATOM 2377 O O . LEU A 1 297 ? 27.900 1.704 -23.736 1.00 94.88 297 LEU A O 1
ATOM 2381 N N . VAL A 1 298 ? 27.992 3.926 -23.451 1.00 95.75 298 VAL A N 1
ATOM 2382 C CA . VAL A 1 298 ? 26.585 4.168 -23.812 1.00 95.75 298 VAL A CA 1
ATOM 2383 C C . VAL A 1 298 ? 26.319 3.727 -25.249 1.00 95.75 298 VAL A C 1
ATOM 2385 O O . VAL A 1 298 ? 25.340 3.023 -25.500 1.00 95.75 298 VAL A O 1
ATOM 2388 N N . GLU A 1 299 ? 27.208 4.081 -26.175 1.00 97.00 299 GLU A N 1
ATOM 2389 C CA . GLU A 1 299 ? 27.069 3.679 -27.571 1.00 97.00 299 GLU A CA 1
ATOM 2390 C C . GLU A 1 299 ? 27.233 2.166 -27.753 1.00 97.00 299 GLU A C 1
ATOM 2392 O O . GLU A 1 299 ? 26.405 1.538 -28.408 1.00 97.00 299 GLU A O 1
ATOM 2397 N N . ALA A 1 300 ? 28.220 1.545 -27.100 1.00 97.38 300 ALA A N 1
ATOM 2398 C CA . ALA A 1 300 ? 28.403 0.095 -27.132 1.00 97.38 300 ALA A CA 1
ATOM 2399 C C . ALA A 1 300 ? 27.148 -0.655 -26.648 1.00 97.38 300 ALA A C 1
ATOM 2401 O O . ALA A 1 300 ? 26.679 -1.588 -27.297 1.00 97.38 300 ALA A O 1
ATOM 2402 N N . ARG A 1 301 ? 26.532 -0.187 -25.558 1.00 98.06 301 ARG A N 1
ATOM 2403 C CA . ARG A 1 301 ? 25.277 -0.739 -25.027 1.00 98.06 301 ARG A CA 1
ATOM 2404 C C . ARG A 1 301 ? 24.078 -0.523 -25.950 1.00 98.06 301 ARG A C 1
ATOM 2406 O O . ARG A 1 301 ? 23.223 -1.400 -26.051 1.00 98.06 301 ARG A O 1
ATOM 2413 N N . ARG A 1 302 ? 24.002 0.625 -26.631 1.00 98.44 302 ARG A N 1
ATOM 2414 C CA . ARG A 1 302 ? 22.973 0.895 -27.647 1.00 98.44 302 ARG A CA 1
ATOM 2415 C C . ARG A 1 302 ? 23.108 -0.072 -28.821 1.00 98.44 302 ARG A C 1
ATOM 2417 O O . ARG A 1 302 ? 22.121 -0.687 -29.210 1.00 98.44 302 ARG A O 1
ATOM 2424 N N . GLN A 1 303 ? 24.319 -0.232 -29.346 1.00 98.19 303 GLN A N 1
ATOM 2425 C CA . GLN A 1 303 ? 24.598 -1.137 -30.460 1.00 98.19 303 GLN A CA 1
ATOM 2426 C C . GLN A 1 303 ? 24.363 -2.601 -30.089 1.00 98.19 303 GLN A C 1
ATOM 2428 O O . GLN A 1 303 ? 23.822 -3.350 -30.898 1.00 98.19 303 GLN A O 1
ATOM 2433 N N . PHE A 1 304 ? 24.720 -2.999 -28.867 1.00 98.38 304 PHE A N 1
ATOM 2434 C CA . PHE A 1 304 ? 24.387 -4.310 -28.321 1.00 98.38 304 PHE A CA 1
ATOM 2435 C C . PHE A 1 304 ? 22.871 -4.547 -28.344 1.00 98.38 304 PHE A C 1
ATOM 2437 O O . PHE A 1 304 ? 22.411 -5.522 -28.931 1.00 98.38 304 PHE A O 1
ATOM 2444 N N . ALA A 1 305 ? 22.088 -3.630 -27.761 1.00 98.25 305 ALA A N 1
ATOM 2445 C CA . ALA A 1 305 ? 20.638 -3.783 -27.661 1.00 98.25 305 ALA A CA 1
ATOM 2446 C C . ALA A 1 305 ? 19.984 -3.913 -29.047 1.00 98.25 305 ALA A C 1
ATOM 2448 O O . ALA A 1 305 ? 19.222 -4.846 -29.285 1.00 98.25 305 ALA A O 1
ATOM 2449 N N . LEU A 1 306 ? 20.350 -3.040 -29.992 1.00 98.25 306 LEU A N 1
ATOM 2450 C CA . LEU A 1 306 ? 19.803 -3.069 -31.352 1.00 98.25 306 LEU A CA 1
ATOM 2451 C C . LEU A 1 306 ? 20.195 -4.334 -32.128 1.00 98.25 306 LEU A C 1
ATOM 2453 O O . LEU A 1 306 ? 19.363 -4.889 -32.841 1.00 98.25 306 LEU A O 1
ATOM 2457 N N . ARG A 1 307 ? 21.441 -4.803 -31.986 1.00 97.62 307 ARG A N 1
ATOM 2458 C CA . ARG A 1 307 ? 21.938 -6.019 -32.650 1.00 97.62 307 ARG A CA 1
ATOM 2459 C C . ARG A 1 307 ? 21.222 -7.275 -32.175 1.00 97.62 307 ARG A C 1
ATOM 2461 O O . ARG A 1 307 ? 20.967 -8.160 -32.979 1.00 97.62 307 ARG A O 1
ATOM 2468 N N . HIS A 1 308 ? 20.895 -7.326 -30.889 1.00 98.12 308 HIS A N 1
ATOM 2469 C CA . HIS A 1 308 ? 20.163 -8.433 -30.277 1.00 98.12 308 HIS A CA 1
ATOM 2470 C C . HIS A 1 308 ? 18.645 -8.230 -30.310 1.00 98.12 308 HIS A C 1
ATOM 2472 O O . HIS A 1 308 ? 17.925 -8.913 -29.595 1.00 98.12 308 HIS A O 1
ATOM 2478 N N . HIS A 1 309 ? 18.140 -7.297 -31.127 1.00 98.19 309 HIS A N 1
ATOM 2479 C CA . HIS A 1 309 ? 16.707 -7.026 -31.296 1.00 98.19 309 HIS A CA 1
ATOM 2480 C C . HIS A 1 309 ? 15.969 -6.655 -29.993 1.00 98.19 309 HIS A C 1
ATOM 2482 O O . HIS A 1 309 ? 14.759 -6.864 -29.867 1.00 98.19 309 HIS A O 1
ATOM 2488 N N . VAL A 1 310 ? 16.684 -6.067 -29.031 1.00 98.50 310 VAL A N 1
ATOM 2489 C CA . VAL A 1 310 ? 16.152 -5.612 -27.745 1.00 98.50 310 VAL A CA 1
ATOM 2490 C C . VAL A 1 310 ? 15.884 -4.110 -27.795 1.00 98.50 310 VAL A C 1
ATOM 2492 O O . VAL A 1 310 ? 16.808 -3.298 -27.866 1.00 98.50 310 VAL A O 1
ATOM 2495 N N . ALA A 1 311 ? 14.613 -3.731 -27.687 1.00 98.56 311 ALA A N 1
ATOM 2496 C CA . ALA A 1 311 ? 14.218 -2.361 -27.403 1.00 98.56 311 ALA A CA 1
ATOM 2497 C C . ALA A 1 311 ? 14.263 -2.084 -25.891 1.00 98.56 311 ALA A C 1
ATOM 2499 O O . ALA A 1 311 ? 13.895 -2.939 -25.085 1.00 98.56 311 ALA A O 1
ATOM 2500 N N . LEU A 1 312 ? 14.685 -0.878 -25.504 1.00 98.50 312 LEU A N 1
ATOM 2501 C CA . LEU A 1 312 ? 14.748 -0.426 -24.110 1.00 98.50 312 LEU A CA 1
ATOM 2502 C C . LEU A 1 312 ? 13.962 0.868 -23.926 1.00 98.50 312 LEU A C 1
ATOM 2504 O O . LEU A 1 312 ? 14.176 1.832 -24.668 1.00 98.50 312 LEU A O 1
ATOM 2508 N N . TRP A 1 313 ? 13.110 0.901 -22.904 1.00 97.88 313 TRP A N 1
ATOM 2509 C CA . TRP A 1 313 ? 12.481 2.127 -22.420 1.00 97.88 313 TRP A CA 1
ATOM 2510 C C . TRP A 1 313 ? 12.060 1.995 -20.949 1.00 97.88 313 TRP A C 1
ATOM 2512 O O . TRP A 1 313 ? 12.502 1.095 -20.236 1.00 97.88 313 TRP A O 1
ATOM 2522 N N . ASP A 1 314 ? 11.186 2.884 -20.491 1.00 97.62 314 ASP A N 1
ATOM 2523 C CA . ASP A 1 314 ? 10.560 2.840 -19.176 1.00 97.62 314 ASP A CA 1
ATOM 2524 C C . ASP A 1 314 ? 9.051 3.055 -19.317 1.00 97.62 314 ASP A C 1
ATOM 2526 O O . ASP A 1 314 ? 8.581 3.709 -20.251 1.00 97.62 314 ASP A O 1
ATOM 2530 N N . VAL A 1 315 ? 8.285 2.527 -18.366 1.00 97.69 315 VAL A N 1
ATOM 2531 C CA . VAL A 1 315 ? 6.825 2.685 -18.327 1.00 97.69 315 VAL A CA 1
ATOM 2532 C C . VAL A 1 315 ? 6.421 4.147 -18.118 1.00 97.69 315 VAL A C 1
ATOM 2534 O O . VAL A 1 315 ? 5.419 4.594 -18.673 1.00 97.69 315 VAL A O 1
ATOM 2537 N N . VAL A 1 316 ? 7.187 4.894 -17.322 1.00 97.69 316 VAL A N 1
ATOM 2538 C CA . VAL A 1 316 ? 6.821 6.233 -16.849 1.00 97.69 316 VAL A CA 1
ATOM 2539 C C . VAL A 1 316 ? 7.467 7.330 -17.701 1.00 97.69 316 VAL A C 1
ATOM 2541 O O . VAL A 1 316 ? 8.689 7.385 -17.828 1.00 97.69 316 VAL A O 1
ATOM 2544 N N . ALA A 1 317 ? 6.640 8.224 -18.248 1.00 97.31 317 ALA A N 1
ATOM 2545 C CA . ALA A 1 317 ? 7.054 9.459 -18.916 1.00 97.31 317 ALA A CA 1
ATOM 2546 C C . ALA A 1 317 ? 7.346 10.575 -17.907 1.00 97.31 317 ALA A C 1
ATOM 2548 O O . ALA A 1 317 ? 8.341 11.282 -18.035 1.00 97.31 317 ALA A O 1
ATOM 2549 N N . SER A 1 318 ? 6.500 10.728 -16.888 1.00 97.06 318 SER A N 1
ATOM 2550 C CA . SER A 1 318 ? 6.753 11.627 -15.762 1.00 97.06 318 SER A CA 1
ATOM 2551 C C . SER A 1 318 ? 6.043 11.159 -14.497 1.00 97.06 318 SER A C 1
ATOM 2553 O O . SER A 1 318 ? 5.046 10.435 -14.550 1.00 97.06 318 SER A O 1
ATOM 2555 N N . CYS A 1 319 ? 6.594 11.522 -13.341 1.00 95.38 319 CYS A N 1
ATOM 2556 C CA . CYS A 1 319 ? 6.011 11.217 -12.037 1.00 95.38 319 CYS A CA 1
ATOM 2557 C C . CYS A 1 319 ? 6.610 12.097 -10.943 1.00 95.38 319 CYS A C 1
ATOM 2559 O O . CYS A 1 319 ? 7.660 12.710 -11.132 1.00 95.38 319 CYS A O 1
ATOM 2561 N N . ASP A 1 320 ? 5.996 12.060 -9.767 1.00 91.12 320 ASP A N 1
ATOM 2562 C CA . ASP A 1 320 ? 6.638 12.503 -8.537 1.00 91.12 320 ASP A CA 1
ATOM 2563 C C . ASP A 1 320 ? 7.321 11.301 -7.870 1.00 91.12 320 ASP A C 1
ATOM 2565 O O . ASP A 1 320 ? 6.683 10.274 -7.617 1.00 91.12 320 ASP A O 1
ATOM 2569 N N . ILE A 1 321 ? 8.619 11.420 -7.583 1.00 88.56 321 ILE A N 1
ATOM 2570 C CA . ILE A 1 321 ? 9.443 10.352 -7.000 1.00 88.56 321 ILE A CA 1
ATOM 2571 C C . ILE A 1 321 ? 10.417 10.911 -5.956 1.00 88.56 321 ILE A C 1
ATOM 2573 O O . ILE A 1 321 ? 10.954 12.008 -6.094 1.00 88.56 321 ILE A O 1
ATOM 2577 N N . ALA A 1 322 ? 10.671 10.142 -4.901 1.00 82.06 322 ALA A N 1
ATOM 2578 C CA . ALA A 1 322 ? 11.751 10.385 -3.957 1.00 82.06 322 ALA A CA 1
ATOM 2579 C C . ALA A 1 322 ? 13.005 9.617 -4.406 1.00 82.06 322 ALA A C 1
ATOM 2581 O O . ALA A 1 322 ? 13.106 8.390 -4.290 1.00 82.06 322 ALA A O 1
ATOM 2582 N N . GLY A 1 323 ? 13.979 10.345 -4.960 1.00 82.50 323 GLY A N 1
ATOM 2583 C CA . GLY A 1 323 ? 15.244 9.784 -5.435 1.00 82.50 323 GLY A CA 1
ATOM 2584 C C . GLY A 1 323 ? 15.069 8.747 -6.554 1.00 82.50 323 GLY A C 1
ATOM 2585 O O . GLY A 1 323 ? 14.880 9.102 -7.719 1.00 82.50 323 GLY A O 1
ATOM 2586 N N . ALA A 1 324 ? 15.208 7.466 -6.197 1.00 81.19 324 ALA A N 1
ATOM 2587 C CA . ALA A 1 324 ? 15.060 6.307 -7.087 1.00 81.19 324 ALA A CA 1
ATOM 2588 C C . ALA A 1 324 ? 14.116 5.232 -6.512 1.00 81.19 324 ALA A C 1
ATOM 2590 O O . ALA A 1 324 ? 14.167 4.080 -6.941 1.00 81.19 324 ALA A O 1
ATOM 2591 N N . SER A 1 325 ? 13.331 5.572 -5.485 1.00 83.00 325 SER A N 1
ATOM 2592 C CA . SER A 1 325 ? 12.480 4.613 -4.783 1.00 83.00 325 SER A CA 1
ATOM 2593 C C . SER A 1 325 ? 11.190 4.366 -5.564 1.00 83.00 325 SER A C 1
ATOM 2595 O O . SER A 1 325 ? 10.321 5.234 -5.618 1.00 83.00 325 SER A O 1
ATOM 2597 N N . ASP A 1 326 ? 11.029 3.170 -6.127 1.00 85.38 326 ASP A N 1
ATOM 2598 C CA . ASP A 1 326 ? 9.804 2.760 -6.832 1.00 85.38 326 ASP A CA 1
ATOM 2599 C C . ASP A 1 326 ? 8.548 2.846 -5.947 1.00 85.38 326 ASP A C 1
ATOM 2601 O O . ASP A 1 326 ? 7.458 3.168 -6.428 1.00 85.38 326 ASP A O 1
ATOM 2605 N N . ALA A 1 327 ? 8.706 2.605 -4.641 1.00 77.12 327 ALA A N 1
ATOM 2606 C CA . ALA A 1 327 ? 7.643 2.729 -3.645 1.00 77.12 327 ALA A CA 1
ATOM 2607 C C . ALA A 1 327 ? 7.121 4.172 -3.522 1.00 77.12 327 ALA A C 1
ATOM 2609 O O . ALA A 1 327 ? 5.991 4.399 -3.105 1.00 77.12 327 ALA A O 1
ATOM 2610 N N . SER A 1 328 ? 7.930 5.152 -3.918 1.00 82.00 328 SER A N 1
ATOM 2611 C CA . SER A 1 328 ? 7.612 6.572 -3.816 1.00 82.00 328 SER A CA 1
ATOM 2612 C C . SER A 1 328 ? 7.011 7.159 -5.104 1.00 82.00 328 SER A C 1
ATOM 2614 O O . SER A 1 328 ? 6.740 8.357 -5.144 1.00 82.00 328 SER A O 1
ATOM 2616 N N . ILE A 1 329 ? 6.829 6.361 -6.163 1.00 86.50 329 ILE A N 1
ATOM 2617 C CA . ILE A 1 329 ? 6.307 6.837 -7.453 1.00 86.50 329 ILE A CA 1
ATOM 2618 C C . ILE A 1 329 ? 4.802 7.112 -7.354 1.00 86.50 329 ILE A C 1
ATOM 2620 O O . ILE A 1 329 ? 4.020 6.193 -7.087 1.00 86.50 329 ILE A O 1
ATOM 2624 N N . ARG A 1 330 ? 4.403 8.352 -7.658 1.00 85.44 330 ARG A N 1
ATOM 2625 C CA . ARG A 1 330 ? 3.004 8.815 -7.726 1.00 85.44 330 ARG A CA 1
ATOM 2626 C C . ARG A 1 330 ? 2.798 9.854 -8.834 1.00 85.44 330 ARG A C 1
ATOM 2628 O O . ARG A 1 330 ? 3.766 10.257 -9.470 1.00 85.44 330 ARG A O 1
ATOM 2635 N N . ASN A 1 331 ? 1.546 10.241 -9.100 1.00 89.81 331 ASN A N 1
ATOM 2636 C CA . ASN A 1 331 ? 1.172 11.168 -10.186 1.00 89.81 331 ASN A CA 1
ATOM 2637 C C . ASN A 1 331 ? 1.764 10.762 -11.548 1.00 89.81 331 ASN A C 1
ATOM 2639 O O . ASN A 1 331 ? 2.403 11.549 -12.239 1.00 89.81 331 ASN A O 1
ATOM 2643 N N . VAL A 1 332 ? 1.600 9.482 -11.887 1.00 94.38 332 VAL A N 1
ATOM 2644 C CA . VAL A 1 332 ? 2.265 8.859 -13.034 1.00 94.38 332 VAL A CA 1
ATOM 2645 C C . VAL A 1 332 ? 1.591 9.243 -14.345 1.00 94.38 332 VAL A C 1
ATOM 2647 O O . VAL A 1 332 ? 0.399 9.001 -14.529 1.00 94.38 332 VAL A O 1
ATOM 2650 N N . VAL A 1 333 ? 2.395 9.715 -15.292 1.00 96.88 333 VAL A N 1
ATOM 2651 C CA . VAL A 1 333 ? 2.062 9.794 -16.715 1.00 96.88 333 VAL A CA 1
ATOM 2652 C C . VAL A 1 333 ? 2.843 8.693 -17.440 1.00 96.88 333 VAL A C 1
ATOM 2654 O O . VAL A 1 333 ? 4.069 8.651 -17.314 1.00 96.88 333 VAL A O 1
ATOM 2657 N N . PRO A 1 334 ? 2.188 7.764 -18.161 1.00 97.25 334 PRO A N 1
ATOM 2658 C CA . PRO A 1 334 ? 2.884 6.700 -18.880 1.00 97.25 334 PRO A CA 1
ATOM 2659 C C . PRO A 1 334 ? 3.505 7.193 -20.196 1.00 97.25 334 PRO A C 1
ATOM 2661 O O . PRO A 1 334 ? 3.007 8.132 -20.816 1.00 97.25 334 PRO A O 1
ATOM 2664 N N . ASN A 1 335 ? 4.559 6.516 -20.655 1.00 97.44 335 ASN A N 1
ATOM 2665 C CA . ASN A 1 335 ? 5.086 6.674 -22.014 1.00 97.44 335 ASN A CA 1
ATOM 2666 C C . ASN A 1 335 ? 4.146 6.055 -23.065 1.00 97.44 335 ASN A C 1
ATOM 2668 O O . ASN A 1 335 ? 3.463 5.060 -22.805 1.00 97.44 335 ASN A O 1
ATOM 2672 N N . ASP A 1 336 ? 4.166 6.598 -24.288 1.00 95.19 336 ASP A N 1
ATOM 2673 C CA . ASP A 1 336 ? 3.428 6.053 -25.438 1.00 95.19 336 ASP A CA 1
ATOM 2674 C C . ASP A 1 336 ? 4.162 4.851 -26.055 1.00 95.19 336 ASP A C 1
ATOM 2676 O O . ASP A 1 336 ? 4.806 4.935 -27.105 1.00 95.19 336 ASP A O 1
ATOM 2680 N N . ILE A 1 337 ? 4.063 3.707 -25.379 1.00 95.69 337 ILE A N 1
ATOM 2681 C CA . ILE A 1 337 ? 4.657 2.439 -25.824 1.00 95.69 337 ILE A CA 1
ATOM 2682 C C . ILE A 1 337 ? 4.024 1.947 -27.135 1.00 95.69 337 ILE A C 1
ATOM 2684 O O . ILE A 1 337 ? 4.715 1.345 -27.961 1.00 95.69 337 ILE A O 1
ATOM 2688 N N . ALA A 1 338 ? 2.736 2.229 -27.358 1.00 95.56 338 ALA A N 1
ATOM 2689 C CA . ALA A 1 338 ? 2.022 1.794 -28.556 1.00 95.56 338 ALA A CA 1
ATOM 2690 C C . ALA A 1 338 ? 2.671 2.343 -29.837 1.00 95.56 338 ALA A C 1
ATOM 2692 O O . ALA A 1 338 ? 2.737 1.632 -30.840 1.00 95.56 338 ALA A O 1
ATOM 2693 N N . SER A 1 339 ? 3.226 3.560 -29.789 1.00 93.94 339 SER A N 1
ATOM 2694 C CA . SER A 1 339 ? 3.944 4.155 -30.923 1.00 93.94 339 SER A CA 1
ATOM 2695 C C . SER A 1 339 ? 5.155 3.341 -31.400 1.00 93.94 339 SER A C 1
ATOM 2697 O O . SER A 1 339 ? 5.412 3.286 -32.605 1.00 93.94 339 SER A O 1
ATOM 2699 N N . ILE A 1 340 ? 5.885 2.699 -30.481 1.00 95.44 340 ILE A N 1
ATOM 2700 C CA . ILE A 1 340 ? 7.054 1.868 -30.797 1.00 95.44 340 ILE A CA 1
ATOM 2701 C C . ILE A 1 340 ? 6.600 0.506 -31.302 1.00 95.44 340 ILE A C 1
ATOM 2703 O O . ILE A 1 340 ? 7.088 0.040 -32.332 1.00 95.44 340 ILE A O 1
ATOM 2707 N N . VAL A 1 341 ? 5.641 -0.114 -30.609 1.00 96.38 341 VAL A N 1
ATOM 2708 C CA . VAL A 1 341 ? 5.092 -1.423 -30.993 1.00 96.38 341 VAL A CA 1
ATOM 2709 C C . VAL A 1 341 ? 4.531 -1.368 -32.417 1.00 96.38 341 VAL A C 1
ATOM 2711 O O . VAL A 1 341 ? 4.825 -2.238 -33.224 1.00 96.38 341 VAL A O 1
ATOM 2714 N N . ALA A 1 342 ? 3.829 -0.293 -32.781 1.00 95.56 342 ALA A N 1
ATOM 2715 C CA . ALA A 1 342 ? 3.267 -0.120 -34.121 1.00 95.56 342 ALA A CA 1
ATOM 2716 C C . ALA A 1 342 ? 4.304 0.043 -35.250 1.00 95.56 342 ALA A C 1
ATOM 2718 O O . ALA A 1 342 ? 3.943 -0.022 -36.424 1.00 95.56 342 ALA A O 1
ATOM 2719 N N . 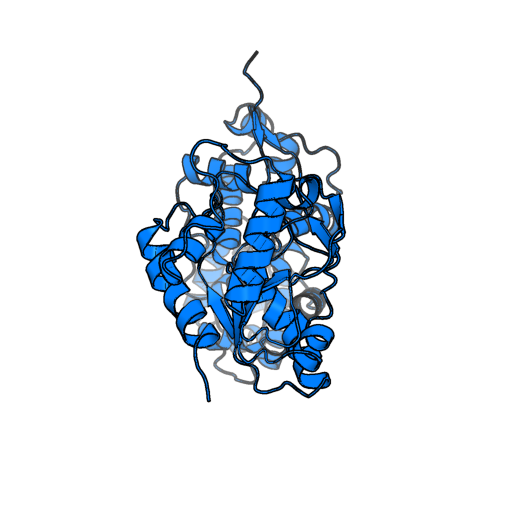ARG A 1 343 ? 5.570 0.324 -34.923 1.00 96.94 343 ARG A N 1
ATOM 2720 C CA . ARG A 1 343 ? 6.631 0.660 -35.891 1.00 96.94 343 ARG A CA 1
ATOM 2721 C C . ARG A 1 343 ? 7.811 -0.308 -35.847 1.00 96.94 343 ARG A C 1
ATOM 2723 O O . ARG A 1 343 ? 8.846 -0.029 -36.450 1.00 96.94 343 ARG A O 1
ATOM 2730 N N . SER A 1 344 ? 7.668 -1.412 -35.127 1.00 96.88 344 SER A N 1
ATOM 2731 C CA . SER A 1 344 ? 8.705 -2.420 -34.934 1.00 96.88 344 SER A CA 1
ATOM 2732 C C . SER A 1 344 ? 8.114 -3.825 -34.983 1.00 96.88 344 SER A C 1
ATOM 2734 O O . SER A 1 344 ? 6.900 -4.000 -35.054 1.00 96.88 344 SER A O 1
ATOM 2736 N N . ASN A 1 345 ? 8.981 -4.831 -34.929 1.00 96.50 345 ASN A N 1
ATOM 2737 C CA . ASN A 1 345 ? 8.603 -6.240 -34.893 1.00 96.50 345 ASN A CA 1
ATOM 2738 C C . ASN A 1 345 ? 8.439 -6.762 -33.456 1.00 96.50 345 ASN A C 1
ATOM 2740 O O . ASN A 1 345 ? 8.672 -7.944 -33.204 1.00 96.50 345 ASN A O 1
ATOM 2744 N N . ILE A 1 346 ? 8.092 -5.891 -32.500 1.00 97.12 346 ILE A N 1
ATOM 2745 C CA . ILE A 1 346 ? 8.001 -6.263 -31.088 1.00 97.12 346 ILE A CA 1
ATOM 2746 C C . ILE A 1 346 ? 6.821 -7.210 -30.880 1.00 97.12 346 ILE A C 1
ATOM 2748 O O . ILE A 1 346 ? 5.668 -6.838 -31.087 1.00 97.12 346 ILE A O 1
ATOM 2752 N N . THR A 1 347 ? 7.119 -8.420 -30.415 1.00 95.25 347 THR A N 1
ATOM 2753 C CA . THR A 1 347 ? 6.127 -9.464 -30.130 1.00 95.25 347 THR A CA 1
ATOM 2754 C C . THR A 1 347 ? 6.022 -9.800 -28.650 1.00 95.25 347 THR A C 1
ATOM 2756 O O . THR A 1 347 ? 5.131 -10.553 -28.280 1.00 95.25 347 THR A O 1
ATOM 2759 N N . HIS A 1 348 ? 6.907 -9.272 -27.797 1.00 97.75 348 HIS A N 1
ATOM 2760 C CA . HIS A 1 348 ? 6.885 -9.546 -26.357 1.00 97.75 348 HIS A CA 1
ATOM 2761 C C . HIS A 1 348 ? 7.385 -8.355 -25.541 1.00 97.75 348 HIS A C 1
ATOM 2763 O O . HIS A 1 348 ? 8.363 -7.700 -25.914 1.00 97.75 348 HIS A O 1
ATOM 2769 N N . VAL A 1 349 ? 6.740 -8.097 -24.403 1.00 98.38 349 VAL A N 1
ATOM 2770 C CA . VAL A 1 349 ? 7.162 -7.075 -23.438 1.00 98.38 349 VAL A CA 1
ATOM 2771 C C . VAL A 1 349 ? 7.684 -7.737 -22.168 1.00 98.38 349 VAL A C 1
ATOM 2773 O O . VAL A 1 349 ? 7.052 -8.615 -21.595 1.00 98.38 349 VAL A O 1
ATOM 2776 N N . PHE A 1 350 ? 8.819 -7.271 -21.670 1.00 98.62 350 PHE A N 1
ATOM 2777 C CA . PHE A 1 350 ? 9.358 -7.662 -20.377 1.00 98.62 350 PHE A CA 1
ATOM 2778 C C . PHE A 1 350 ? 9.435 -6.438 -19.477 1.00 98.62 350 PHE A C 1
ATOM 2780 O O . PHE A 1 350 ? 10.031 -5.429 -19.841 1.00 98.62 350 PHE A O 1
ATOM 2787 N N . THR A 1 351 ? 8.863 -6.510 -18.281 1.00 98.25 351 THR A N 1
ATOM 2788 C CA . THR A 1 351 ? 9.003 -5.441 -17.279 1.00 98.25 351 THR A CA 1
ATOM 2789 C C . THR A 1 351 ? 10.028 -5.844 -16.226 1.00 98.25 351 THR A C 1
ATOM 2791 O O . THR A 1 351 ? 10.031 -6.980 -15.760 1.00 98.25 351 THR A O 1
ATOM 2794 N N . THR A 1 352 ? 10.925 -4.938 -15.833 1.00 96.19 352 THR A N 1
ATOM 2795 C CA . THR A 1 352 ? 11.976 -5.229 -14.848 1.00 96.19 352 THR A CA 1
ATOM 2796 C C . THR A 1 352 ? 11.551 -4.762 -13.457 1.00 96.19 352 THR A C 1
ATOM 2798 O O . THR A 1 352 ? 11.696 -3.588 -13.116 1.00 96.19 352 THR A O 1
ATOM 2801 N N . GLY A 1 353 ? 11.060 -5.688 -12.633 1.00 92.62 353 GLY A N 1
ATOM 2802 C CA . GLY A 1 353 ? 10.590 -5.438 -11.270 1.00 92.62 353 GLY A CA 1
ATOM 2803 C C . GLY A 1 353 ? 9.072 -5.268 -11.143 1.00 92.62 353 GLY A C 1
ATOM 2804 O O . GLY A 1 353 ? 8.370 -4.909 -12.088 1.00 92.62 353 GLY A O 1
ATOM 2805 N N . ALA A 1 354 ? 8.562 -5.509 -9.930 1.00 90.75 354 ALA A N 1
ATOM 2806 C CA . ALA A 1 354 ? 7.126 -5.535 -9.646 1.00 90.75 354 ALA A CA 1
ATOM 2807 C C . ALA A 1 354 ? 6.416 -4.209 -9.968 1.00 90.75 354 ALA A C 1
ATOM 2809 O O . ALA A 1 354 ? 5.322 -4.225 -10.531 1.00 90.75 354 ALA A O 1
ATOM 2810 N N . LYS A 1 355 ? 7.047 -3.062 -9.670 1.00 91.31 355 LYS A N 1
ATOM 2811 C CA . LYS A 1 355 ? 6.453 -1.740 -9.916 1.00 91.31 355 LYS A CA 1
ATOM 2812 C C . LYS A 1 355 ? 6.262 -1.458 -11.405 1.00 91.31 355 LYS A C 1
ATOM 2814 O O . LYS A 1 355 ? 5.190 -1.000 -11.792 1.00 91.31 355 LYS A O 1
ATOM 2819 N N . ALA A 1 356 ? 7.257 -1.768 -12.238 1.00 95.88 356 ALA A N 1
ATOM 2820 C CA . ALA A 1 356 ? 7.145 -1.631 -13.690 1.00 95.88 356 ALA A CA 1
ATOM 2821 C C . ALA A 1 356 ? 5.993 -2.496 -14.232 1.00 95.88 356 ALA A C 1
ATOM 2823 O O . ALA A 1 356 ? 5.147 -1.996 -14.970 1.00 95.88 356 ALA A O 1
ATOM 2824 N N . GLY A 1 357 ? 5.888 -3.751 -13.778 1.00 96.44 357 GLY A N 1
ATOM 2825 C CA . GLY A 1 357 ? 4.783 -4.645 -14.136 1.00 96.44 357 GLY A CA 1
ATOM 2826 C C . GLY A 1 357 ? 3.409 -4.116 -13.713 1.00 96.44 357 GLY A C 1
ATOM 2827 O O . GLY A 1 357 ? 2.472 -4.114 -14.510 1.00 96.44 357 GLY A O 1
ATOM 2828 N N . GLN A 1 358 ? 3.281 -3.620 -12.478 1.00 94.81 358 GLN A N 1
ATOM 2829 C CA . GLN A 1 358 ? 2.040 -3.032 -11.966 1.00 94.81 358 GLN A CA 1
ATOM 2830 C C . GLN A 1 358 ? 1.610 -1.809 -12.788 1.00 94.81 358 GLN A C 1
ATOM 2832 O O . GLN A 1 358 ? 0.460 -1.730 -13.221 1.00 94.81 358 GLN A O 1
ATOM 2837 N N . LEU A 1 359 ? 2.529 -0.865 -13.022 1.00 95.19 359 LEU A N 1
ATOM 2838 C CA . LEU A 1 359 ? 2.242 0.352 -13.781 1.00 95.19 359 LEU A CA 1
ATOM 2839 C C . LEU A 1 359 ? 1.920 0.037 -15.245 1.00 95.19 359 LEU A C 1
ATOM 2841 O O . LEU A 1 359 ? 0.971 0.602 -15.779 1.00 95.19 359 LEU A O 1
ATOM 2845 N N . TYR A 1 360 ? 2.632 -0.905 -15.870 1.00 97.00 360 TYR A N 1
ATOM 2846 C CA . TYR A 1 360 ? 2.347 -1.330 -17.240 1.00 97.00 360 TYR A CA 1
ATOM 2847 C C . TYR A 1 360 ? 0.930 -1.897 -17.371 1.00 97.00 360 TYR A C 1
ATOM 2849 O O . TYR A 1 360 ? 0.186 -1.480 -18.258 1.00 97.00 360 TYR A O 1
ATOM 2857 N N . ARG A 1 361 ? 0.519 -2.800 -16.467 1.00 95.50 361 ARG A N 1
ATOM 2858 C CA . ARG A 1 361 ? -0.843 -3.366 -16.480 1.00 95.50 361 ARG A CA 1
ATOM 2859 C C . ARG A 1 361 ? -1.909 -2.293 -16.302 1.00 95.50 361 ARG A C 1
ATOM 2861 O O . ARG A 1 361 ? -2.920 -2.321 -16.993 1.00 95.50 361 ARG A O 1
ATOM 2868 N N . LYS A 1 362 ? -1.673 -1.349 -15.389 1.00 93.62 362 LYS A N 1
ATOM 2869 C CA . LYS A 1 362 ? -2.632 -0.288 -15.068 1.00 93.62 362 LYS A CA 1
ATOM 2870 C C . LYS A 1 362 ? -2.745 0.763 -16.177 1.00 93.62 362 LYS A C 1
ATOM 2872 O O . LYS A 1 362 ? -3.842 1.242 -16.434 1.00 93.62 362 LYS A O 1
ATOM 2877 N N . LEU A 1 363 ? -1.629 1.144 -16.798 1.00 94.19 363 LEU A N 1
ATOM 2878 C CA . LEU A 1 363 ? -1.549 2.347 -17.635 1.00 94.19 363 LEU A CA 1
ATOM 2879 C C . LEU A 1 363 ? -1.281 2.051 -19.115 1.00 94.19 363 LEU A C 1
ATOM 2881 O O . LEU A 1 363 ? -1.850 2.707 -19.982 1.00 94.19 363 LEU A O 1
ATOM 2885 N N . CYS A 1 364 ? -0.434 1.068 -19.422 1.00 95.38 364 CYS A N 1
ATOM 2886 C CA . CYS A 1 364 ? 0.023 0.809 -20.789 1.00 95.38 364 CYS A CA 1
ATOM 2887 C C . CYS A 1 364 ? -0.817 -0.254 -21.502 1.00 95.38 364 CYS A C 1
ATOM 2889 O O . CYS A 1 364 ? -1.134 -0.081 -22.676 1.00 95.38 364 CYS A O 1
ATOM 2891 N N . MET A 1 365 ? -1.220 -1.329 -20.813 1.00 94.12 365 MET A N 1
ATOM 2892 C CA . MET A 1 365 ? -2.054 -2.381 -21.413 1.00 94.12 365 MET A CA 1
ATOM 2893 C C . MET A 1 365 ? -3.388 -1.855 -21.967 1.00 94.12 365 MET A C 1
ATOM 2895 O O . MET A 1 365 ? -3.714 -2.207 -23.103 1.00 94.12 365 MET A O 1
ATOM 2899 N N . PRO A 1 366 ? -4.148 -0.989 -21.261 1.00 93.00 366 PRO A N 1
ATOM 2900 C CA . PRO A 1 366 ? -5.376 -0.424 -21.820 1.00 93.00 366 PRO A CA 1
ATOM 2901 C C . PRO A 1 366 ? -5.118 0.421 -23.076 1.00 93.00 366 PRO A C 1
ATOM 2903 O O . PRO A 1 366 ? -5.865 0.321 -24.048 1.00 93.00 366 PRO A O 1
ATOM 2906 N N . ALA A 1 367 ? -4.034 1.207 -23.088 1.00 92.12 367 ALA A N 1
ATOM 2907 C CA . ALA A 1 367 ? -3.650 2.030 -24.234 1.00 92.12 367 ALA A CA 1
ATOM 2908 C C . ALA A 1 367 ? -3.247 1.176 -25.451 1.00 92.12 367 ALA A C 1
ATOM 2910 O O . ALA A 1 367 ? -3.689 1.440 -26.567 1.00 92.12 367 ALA A O 1
ATOM 2911 N N . LEU A 1 368 ? -2.479 0.103 -25.235 1.00 95.12 368 LEU A N 1
ATOM 2912 C CA . LEU A 1 368 ? -2.130 -0.872 -26.273 1.00 95.12 368 LEU A CA 1
ATOM 2913 C C . LEU A 1 368 ? -3.370 -1.574 -26.835 1.00 95.12 368 LEU A C 1
ATOM 2915 O O . LEU A 1 368 ? -3.517 -1.686 -28.051 1.00 95.12 368 LEU A O 1
ATOM 2919 N N . ALA A 1 369 ? -4.298 -1.988 -25.969 1.00 93.69 369 ALA A N 1
ATOM 2920 C CA . ALA A 1 369 ? -5.551 -2.612 -26.383 1.00 93.69 369 ALA A CA 1
ATOM 2921 C C . ALA A 1 369 ? -6.432 -1.666 -27.219 1.00 93.69 369 ALA A C 1
ATOM 2923 O O . ALA A 1 369 ? -7.049 -2.110 -28.192 1.00 93.69 369 ALA A O 1
ATOM 2924 N N . ALA A 1 370 ? -6.469 -0.375 -26.869 1.00 93.00 370 ALA A N 1
ATOM 2925 C CA . ALA A 1 370 ? -7.154 0.664 -27.638 1.00 93.00 370 ALA A CA 1
ATOM 2926 C C . ALA A 1 370 ? -6.484 0.923 -28.999 1.00 93.00 370 ALA A C 1
ATOM 2928 O O . ALA A 1 370 ? -7.175 1.189 -29.980 1.00 93.00 370 ALA A O 1
ATOM 2929 N N . ALA A 1 371 ? -5.158 0.780 -29.074 1.00 93.00 371 ALA A N 1
ATOM 2930 C CA . ALA A 1 371 ? -4.380 0.881 -30.308 1.00 93.00 371 ALA A CA 1
ATOM 2931 C C . ALA A 1 371 ? -4.399 -0.399 -31.176 1.00 93.00 371 ALA A C 1
ATOM 2933 O O . ALA A 1 371 ? -3.814 -0.405 -32.256 1.00 93.00 371 ALA A O 1
ATOM 2934 N N . GLY A 1 372 ? -5.074 -1.471 -30.739 1.00 94.38 372 GLY A N 1
ATOM 2935 C CA . GLY A 1 372 ? -5.234 -2.720 -31.498 1.00 94.38 372 GLY A CA 1
ATOM 2936 C C . GLY A 1 372 ? -4.283 -3.861 -31.111 1.00 94.38 372 GLY A C 1
ATOM 2937 O O . GLY A 1 372 ? -4.398 -4.950 -31.663 1.00 94.38 372 GLY A O 1
ATOM 2938 N N . PHE A 1 373 ? -3.402 -3.671 -30.126 1.00 92.25 373 PHE A N 1
ATOM 2939 C CA . PHE A 1 373 ? -2.408 -4.661 -29.682 1.00 92.25 373 PHE A CA 1
ATOM 2940 C C . PHE A 1 373 ? -2.890 -5.465 -28.464 1.00 92.25 373 PHE A C 1
ATOM 2942 O O . PHE A 1 373 ? -2.270 -5.451 -27.402 1.00 92.25 373 PHE A O 1
ATOM 2949 N N . ARG A 1 374 ? -4.037 -6.146 -28.586 1.00 83.69 374 ARG A N 1
ATOM 2950 C CA . ARG A 1 374 ? -4.673 -6.869 -27.461 1.00 83.69 374 ARG A CA 1
ATOM 2951 C C . ARG A 1 374 ? -3.957 -8.156 -27.052 1.00 83.69 374 ARG A C 1
ATOM 2953 O O . ARG A 1 374 ? -4.122 -8.599 -25.922 1.00 83.69 374 ARG A O 1
ATOM 2960 N N . GLU A 1 375 ? -3.184 -8.737 -27.961 1.00 86.50 375 GLU A N 1
ATOM 2961 C CA . GLU A 1 375 ? -2.527 -10.035 -27.778 1.00 86.50 375 GLU A CA 1
ATOM 2962 C C . GLU A 1 375 ? -1.026 -9.914 -27.507 1.00 86.50 375 GLU A C 1
ATOM 2964 O O . GLU A 1 375 ? -0.332 -10.917 -27.567 1.00 86.50 375 GLU A O 1
ATOM 2969 N N . LEU A 1 376 ? -0.502 -8.714 -27.223 1.00 93.12 376 LEU A N 1
ATOM 2970 C CA . LEU A 1 376 ? 0.925 -8.542 -26.948 1.00 93.12 376 LEU A CA 1
ATOM 2971 C C . LEU A 1 376 ? 1.263 -9.113 -25.554 1.00 93.12 376 LEU A C 1
ATOM 2973 O O . LEU A 1 376 ? 0.885 -8.495 -24.550 1.00 93.12 376 LEU A O 1
ATOM 2977 N N . PRO A 1 377 ? 1.951 -10.269 -25.455 1.00 96.00 377 PRO A N 1
ATOM 2978 C CA . PRO A 1 377 ? 2.284 -10.876 -24.173 1.00 96.00 377 PRO A CA 1
ATOM 2979 C C . PRO A 1 377 ? 3.242 -9.999 -23.360 1.00 96.00 377 PRO A C 1
ATOM 2981 O O . PRO A 1 377 ? 4.075 -9.265 -23.904 1.00 96.00 377 PRO A O 1
ATOM 2984 N N . MET A 1 378 ? 3.117 -10.094 -22.032 1.00 96.31 378 MET A N 1
ATOM 2985 C CA . MET A 1 378 ? 4.003 -9.420 -21.090 1.00 96.31 378 MET A CA 1
ATOM 2986 C C . MET A 1 378 ? 4.374 -10.319 -19.914 1.00 96.31 378 MET A C 1
ATOM 2988 O O . MET A 1 378 ? 3.485 -10.854 -19.253 1.00 96.31 378 MET A O 1
ATOM 2992 N N . ASP A 1 379 ? 5.671 -10.377 -19.602 1.00 97.88 379 ASP A N 1
ATOM 2993 C CA . ASP A 1 379 ? 6.200 -11.026 -18.402 1.00 97.88 379 ASP A CA 1
ATOM 2994 C C . ASP A 1 379 ? 6.895 -10.035 -17.460 1.00 97.88 379 ASP A C 1
ATOM 2996 O O . ASP A 1 379 ? 7.544 -9.066 -17.871 1.00 97.88 379 ASP A O 1
ATOM 3000 N N . VAL A 1 380 ? 6.776 -10.292 -16.155 1.00 97.75 380 VAL A N 1
ATOM 3001 C CA . VAL A 1 380 ? 7.474 -9.524 -15.115 1.00 97.75 380 VAL A CA 1
ATOM 3002 C C . VAL A 1 380 ? 8.743 -10.266 -14.724 1.00 97.75 380 VAL A C 1
ATOM 3004 O O . VAL A 1 380 ? 8.690 -11.350 -14.148 1.00 97.75 380 VAL A O 1
ATOM 3007 N N . LEU A 1 381 ? 9.890 -9.651 -14.990 1.00 98.00 381 LEU A N 1
ATOM 3008 C CA . LEU A 1 381 ? 11.198 -10.162 -14.613 1.00 98.00 381 LEU A CA 1
ATOM 3009 C C . LEU A 1 381 ? 11.629 -9.625 -13.239 1.00 98.00 381 LEU A C 1
ATOM 3011 O O . LEU A 1 381 ? 11.266 -8.505 -12.858 1.00 98.00 381 LEU A O 1
ATOM 3015 N N . PRO A 1 382 ? 12.463 -10.366 -12.487 1.00 96.56 382 PRO A N 1
ATOM 3016 C CA . PRO A 1 382 ? 13.053 -9.860 -11.254 1.00 96.56 382 PRO A CA 1
ATOM 3017 C C . PRO A 1 382 ? 13.857 -8.572 -11.490 1.00 96.56 382 PRO A C 1
ATOM 3019 O O . PRO A 1 382 ? 14.537 -8.418 -12.507 1.00 96.56 382 PRO A O 1
ATOM 3022 N N . SER A 1 383 ? 13.822 -7.641 -10.532 1.00 94.81 383 SER A N 1
ATOM 3023 C CA . SER A 1 383 ? 14.574 -6.384 -10.646 1.00 94.81 383 SER A CA 1
ATOM 3024 C C . SER A 1 383 ? 16.087 -6.624 -10.610 1.00 94.81 383 SER A C 1
ATOM 3026 O O . SER A 1 383 ? 16.589 -7.372 -9.769 1.00 94.81 383 SER A O 1
ATOM 3028 N N . THR A 1 384 ? 16.827 -5.942 -11.482 1.00 95.38 384 THR A N 1
ATOM 3029 C CA . THR A 1 384 ? 18.301 -5.958 -11.549 1.00 95.38 384 THR A CA 1
ATOM 3030 C C . THR A 1 384 ? 18.958 -4.872 -10.687 1.00 95.38 384 THR A C 1
ATOM 3032 O O . THR A 1 384 ? 20.187 -4.841 -10.549 1.00 95.38 384 THR A O 1
ATOM 3035 N N . SER A 1 385 ? 18.151 -3.994 -10.076 1.00 91.06 385 SER A N 1
ATOM 3036 C CA . SER A 1 385 ? 18.586 -2.939 -9.152 1.00 91.06 385 SER A CA 1
ATOM 3037 C C . SER A 1 385 ? 19.309 -3.524 -7.936 1.00 91.06 385 SER A C 1
ATOM 3039 O O . SER A 1 385 ? 18.899 -4.587 -7.468 1.00 91.06 385 SER A O 1
ATOM 3041 N N . PRO A 1 386 ? 20.332 -2.855 -7.368 1.00 85.75 386 PRO A N 1
ATOM 3042 C CA . PRO A 1 386 ? 20.974 -3.302 -6.127 1.00 85.75 386 PRO A CA 1
ATOM 3043 C C . PRO A 1 386 ? 19.997 -3.470 -4.950 1.00 85.75 386 PRO A C 1
ATOM 3045 O O . PRO A 1 386 ? 20.270 -4.270 -4.063 1.00 85.75 386 PRO A O 1
ATOM 3048 N N . ALA A 1 387 ? 18.840 -2.794 -4.969 1.00 82.25 387 ALA A N 1
ATOM 3049 C CA . ALA A 1 387 ? 17.791 -2.965 -3.960 1.00 82.25 387 ALA A CA 1
ATOM 3050 C C . ALA A 1 387 ? 17.234 -4.403 -3.900 1.00 82.25 387 ALA A C 1
ATOM 3052 O O . ALA A 1 387 ? 16.806 -4.859 -2.845 1.00 82.25 387 ALA A O 1
ATOM 3053 N N . ASN A 1 388 ? 17.284 -5.154 -5.007 1.00 85.75 388 ASN A N 1
ATOM 3054 C CA . ASN A 1 388 ? 16.921 -6.570 -5.026 1.00 85.75 388 ASN A CA 1
ATOM 3055 C C . ASN A 1 388 ? 18.110 -7.448 -4.597 1.00 85.75 388 ASN A C 1
ATOM 3057 O O . ASN A 1 388 ? 18.705 -8.165 -5.410 1.00 85.75 388 ASN A O 1
ATOM 3061 N N . ALA A 1 389 ? 18.495 -7.353 -3.326 1.00 79.75 389 ALA A N 1
ATOM 3062 C CA . ALA A 1 389 ? 19.648 -8.072 -2.781 1.00 79.75 389 ALA A CA 1
ATOM 3063 C C . ALA A 1 389 ? 19.436 -9.599 -2.700 1.00 79.75 389 ALA A C 1
ATOM 3065 O O . ALA A 1 389 ? 20.409 -10.349 -2.689 1.00 79.75 389 ALA A O 1
ATOM 3066 N N . ALA A 1 390 ? 18.183 -10.071 -2.702 1.00 82.88 390 ALA A N 1
ATOM 3067 C CA . ALA A 1 390 ? 17.839 -11.494 -2.606 1.00 82.88 390 ALA A CA 1
ATOM 3068 C C . ALA A 1 390 ? 18.200 -12.314 -3.863 1.00 82.88 390 ALA A C 1
ATOM 3070 O O . ALA A 1 390 ? 18.371 -13.533 -3.793 1.00 82.88 390 ALA A O 1
ATOM 3071 N N . MET A 1 391 ? 18.318 -11.661 -5.023 1.00 87.31 391 MET A N 1
ATOM 3072 C CA . MET A 1 391 ? 18.634 -12.314 -6.295 1.00 87.31 391 MET A CA 1
ATOM 3073 C C . MET A 1 391 ? 20.127 -12.202 -6.607 1.00 87.31 391 MET A C 1
ATOM 3075 O O . MET A 1 391 ? 20.635 -11.107 -6.846 1.00 87.31 391 MET A O 1
ATOM 3079 N N . CYS A 1 392 ? 20.837 -13.332 -6.650 1.00 93.12 392 CYS A N 1
ATOM 3080 C CA . CYS A 1 392 ? 22.210 -13.375 -7.157 1.00 93.12 392 CYS A CA 1
ATOM 3081 C C . CYS A 1 392 ? 22.242 -13.292 -8.696 1.00 93.12 392 CYS A C 1
ATOM 3083 O O . CYS A 1 392 ? 21.228 -13.526 -9.356 1.00 93.12 392 CYS A O 1
ATOM 3085 N N . LEU A 1 393 ? 23.411 -12.979 -9.274 1.00 93.75 393 LEU A N 1
ATOM 3086 C CA . LEU A 1 393 ? 23.563 -12.808 -10.725 1.00 93.75 393 LEU A CA 1
ATOM 3087 C C . LEU A 1 393 ? 23.095 -14.043 -11.509 1.00 93.75 393 LEU A C 1
ATOM 3089 O O . LEU A 1 393 ? 22.315 -13.891 -12.437 1.00 93.75 393 LEU A O 1
ATOM 3093 N N . ASN A 1 394 ? 23.481 -15.253 -11.093 1.00 95.88 394 ASN A N 1
ATOM 3094 C CA . ASN A 1 394 ? 23.100 -16.487 -11.795 1.00 95.88 394 ASN A CA 1
ATOM 3095 C C . ASN A 1 394 ? 21.578 -16.679 -11.854 1.00 95.88 394 ASN A C 1
ATOM 3097 O O . ASN A 1 394 ? 21.043 -16.986 -12.911 1.00 95.88 394 ASN A O 1
ATOM 3101 N N . ARG A 1 395 ? 20.867 -16.409 -10.750 1.00 96.50 395 ARG A N 1
ATOM 3102 C CA . ARG A 1 395 ? 19.397 -16.475 -10.728 1.00 96.50 395 ARG A CA 1
ATOM 3103 C C . ARG A 1 395 ? 18.749 -15.413 -11.614 1.00 96.50 395 ARG A C 1
ATOM 3105 O O . ARG A 1 395 ? 17.690 -15.664 -12.175 1.00 96.50 395 ARG A O 1
ATOM 3112 N N . LEU A 1 396 ? 19.357 -14.228 -11.724 1.00 97.62 396 LEU A N 1
ATOM 3113 C CA . LEU A 1 396 ? 18.896 -13.208 -12.668 1.00 97.62 396 LEU A CA 1
ATOM 3114 C C . LEU A 1 396 ? 19.111 -13.667 -14.113 1.00 97.62 396 LEU A C 1
ATOM 3116 O O . LEU A 1 396 ? 18.195 -13.541 -14.912 1.00 97.62 396 LEU A O 1
ATOM 3120 N N . VAL A 1 397 ? 20.275 -14.239 -14.432 1.00 98.12 397 VAL A N 1
ATOM 3121 C CA . VAL A 1 397 ? 20.569 -14.794 -15.763 1.00 98.12 397 VAL A CA 1
ATOM 3122 C C . VAL A 1 397 ? 19.557 -15.874 -16.135 1.00 98.12 397 VAL A C 1
ATOM 3124 O O . VAL A 1 397 ? 18.961 -15.790 -17.202 1.00 98.12 397 VAL A O 1
ATOM 3127 N N . ASP A 1 398 ? 19.297 -16.833 -15.241 1.00 97.25 398 ASP A N 1
ATOM 3128 C CA . ASP A 1 398 ? 18.303 -17.885 -15.476 1.00 97.25 398 ASP A CA 1
ATOM 3129 C C . ASP A 1 398 ? 16.904 -17.303 -15.743 1.00 97.25 398 ASP A C 1
ATOM 3131 O O . ASP A 1 398 ? 16.232 -17.732 -16.678 1.00 97.25 398 ASP A O 1
ATOM 3135 N N . ALA A 1 399 ? 16.483 -16.297 -14.967 1.00 97.19 399 ALA A N 1
ATOM 3136 C CA . ALA A 1 399 ? 15.179 -15.656 -15.130 1.00 97.19 399 ALA A CA 1
ATOM 3137 C C . ALA A 1 399 ? 15.059 -14.821 -16.417 1.00 97.19 399 ALA A C 1
ATOM 3139 O O . ALA A 1 399 ? 13.955 -14.654 -16.922 1.00 97.19 399 ALA A O 1
ATOM 3140 N N . TYR A 1 400 ? 16.168 -14.285 -16.935 1.00 98.12 400 TYR A N 1
ATOM 3141 C CA . TYR A 1 400 ? 16.185 -13.428 -18.125 1.00 98.12 400 TYR A CA 1
ATOM 3142 C C . TYR A 1 400 ? 16.434 -14.202 -19.428 1.00 98.12 400 TYR A C 1
ATOM 3144 O O . TYR A 1 400 ? 16.354 -13.595 -20.493 1.00 98.12 400 TYR A O 1
ATOM 3152 N N . ARG A 1 401 ? 16.699 -15.520 -19.393 1.00 97.31 401 ARG A N 1
ATOM 3153 C CA . ARG A 1 401 ? 16.914 -16.327 -20.616 1.00 97.31 401 ARG A CA 1
ATOM 3154 C C . ARG A 1 401 ? 15.775 -16.200 -21.629 1.00 97.31 401 ARG A C 1
ATOM 3156 O O . ARG A 1 401 ? 16.043 -16.077 -22.818 1.00 97.31 401 ARG A O 1
ATOM 3163 N N . CYS A 1 402 ? 14.532 -16.112 -21.151 1.00 96.50 402 CYS A N 1
ATOM 3164 C CA . CYS A 1 402 ? 13.361 -15.928 -22.009 1.00 96.50 402 CYS A CA 1
ATOM 3165 C C . CYS A 1 402 ? 13.433 -14.662 -22.881 1.00 96.50 402 CYS A C 1
ATOM 3167 O O . CYS A 1 402 ? 12.860 -14.641 -23.966 1.00 96.50 402 CYS A O 1
ATOM 3169 N N . VAL A 1 403 ? 14.168 -13.624 -22.459 1.00 97.44 403 VAL A N 1
ATOM 3170 C CA . VAL A 1 403 ? 14.384 -12.414 -23.266 1.00 97.44 403 VAL A CA 1
ATOM 3171 C C . VAL A 1 403 ? 15.175 -12.750 -24.527 1.00 97.44 403 VAL A C 1
ATOM 3173 O O . VAL A 1 403 ? 14.788 -12.323 -25.612 1.00 97.44 403 VAL A O 1
ATOM 3176 N N . ALA A 1 404 ? 16.259 -13.520 -24.393 1.00 95.81 404 ALA A N 1
ATOM 3177 C CA . ALA A 1 404 ? 17.075 -13.944 -25.526 1.00 95.81 404 ALA A CA 1
ATOM 3178 C C . ALA A 1 404 ? 16.301 -14.906 -26.436 1.00 95.81 404 ALA A C 1
ATOM 3180 O O . ALA A 1 404 ? 16.304 -14.721 -27.652 1.00 95.81 404 ALA A O 1
ATOM 3181 N N . ASP A 1 405 ? 15.561 -15.854 -25.853 1.00 94.44 405 ASP A N 1
ATOM 3182 C CA . ASP A 1 405 ? 14.715 -16.783 -26.608 1.00 94.44 405 ASP A CA 1
ATOM 3183 C C . ASP A 1 405 ? 13.699 -16.017 -27.477 1.00 94.44 405 ASP A C 1
ATOM 3185 O O . ASP A 1 405 ? 13.643 -16.206 -28.692 1.00 94.44 405 ASP A O 1
ATOM 3189 N N . CYS A 1 406 ? 12.956 -15.070 -26.895 1.00 94.25 406 CYS A N 1
ATOM 3190 C CA . CYS A 1 406 ? 11.990 -14.244 -27.625 1.00 94.25 406 CYS A CA 1
ATOM 3191 C C . CYS A 1 406 ? 12.639 -13.294 -28.644 1.00 94.25 406 CYS A C 1
ATOM 3193 O O . CYS A 1 406 ? 12.025 -12.983 -29.665 1.00 94.25 406 CYS A O 1
ATOM 3195 N N . ALA A 1 407 ? 13.861 -12.824 -28.390 1.00 91.25 407 ALA A N 1
ATOM 3196 C CA . ALA A 1 407 ? 14.568 -11.921 -29.292 1.00 91.25 407 ALA A CA 1
ATOM 3197 C C . ALA A 1 407 ? 15.159 -12.631 -30.523 1.00 91.25 407 ALA A C 1
ATOM 3199 O O . ALA A 1 407 ? 15.279 -12.014 -31.580 1.00 91.25 407 ALA A O 1
ATOM 3200 N N . VAL A 1 408 ? 15.515 -13.915 -30.406 1.00 83.19 408 VAL A N 1
ATOM 3201 C CA . VAL A 1 408 ? 16.144 -14.701 -31.483 1.00 83.19 408 VAL A CA 1
ATOM 3202 C C . VAL A 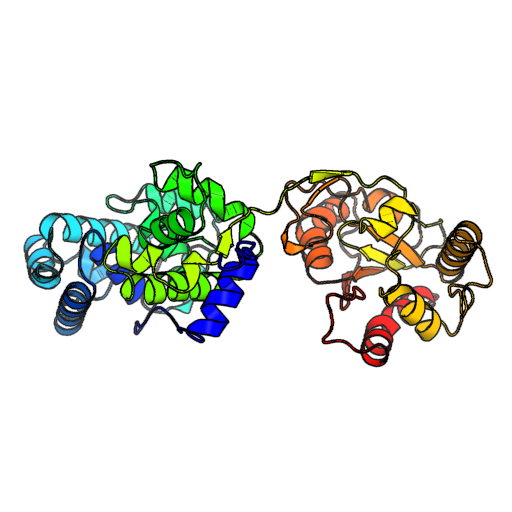1 408 ? 15.120 -15.471 -32.324 1.00 83.19 408 VAL A C 1
ATOM 3204 O O . VAL A 1 408 ? 15.400 -15.779 -33.485 1.00 83.19 408 VAL A O 1
ATOM 3207 N N . LEU A 1 409 ? 13.931 -15.764 -31.783 1.00 66.38 409 LEU A N 1
ATOM 3208 C CA . LEU A 1 409 ? 12.889 -16.506 -32.498 1.00 66.38 409 LEU A CA 1
ATOM 3209 C C . LEU A 1 409 ? 12.533 -15.837 -33.840 1.00 66.38 409 LEU A C 1
ATOM 3211 O O . LEU A 1 409 ? 11.871 -14.799 -33.921 1.00 66.38 409 LEU A O 1
ATOM 3215 N N . SER A 1 410 ? 12.985 -16.488 -34.912 1.00 48.84 410 SER A N 1
ATOM 3216 C CA . SER A 1 410 ? 12.441 -16.341 -36.257 1.00 48.84 410 SER A CA 1
ATOM 3217 C C . SER A 1 410 ? 11.132 -17.126 -36.283 1.00 48.84 410 SER A C 1
ATOM 3219 O O . SER A 1 410 ? 11.143 -18.309 -35.942 1.00 48.84 410 SER A O 1
ATOM 3221 N N . GLN A 1 411 ? 10.018 -16.479 -36.631 1.00 45.94 411 GLN A N 1
ATOM 3222 C CA . GLN A 1 411 ? 8.865 -17.233 -37.129 1.00 45.94 411 GLN A CA 1
ATOM 3223 C C . GLN A 1 411 ? 9.216 -17.864 -38.473 1.00 45.94 411 GLN A C 1
ATOM 3225 O O . GLN A 1 411 ? 9.912 -17.179 -39.263 1.00 45.94 411 GLN A O 1
#